Protein AF-0000000074475300 (afdb_homodimer)

Solvent-accessible surface area (backbone atoms only — not comparable to full-atom values): 29315 Å² total; per-residue (Å²): 133,78,81,66,76,75,81,54,53,28,36,17,38,30,26,32,38,60,59,35,50,92,38,32,62,62,21,50,50,25,61,71,58,16,49,27,47,73,71,57,59,26,44,64,41,35,35,38,27,30,41,52,48,82,55,59,28,63,65,55,51,66,69,61,81,45,94,44,58,44,82,46,75,43,78,55,82,39,59,31,27,29,41,30,58,39,58,72,67,54,81,29,51,34,38,39,49,43,50,60,45,23,39,40,37,53,47,24,62,43,54,52,48,63,49,38,69,68,68,82,49,54,30,37,30,28,23,40,33,34,22,39,82,85,70,37,47,51,43,73,46,73,64,66,68,67,57,42,85,44,46,51,34,48,68,45,72,39,90,88,52,46,78,49,60,47,21,33,42,30,24,38,83,62,52,76,71,54,65,44,73,64,35,34,74,31,83,66,35,38,63,58,54,49,52,41,56,47,33,75,75,46,59,59,38,34,33,48,30,60,25,14,27,46,47,49,54,91,86,48,74,80,73,50,49,68,62,26,52,53,48,45,55,72,72,32,45,86,63,52,69,67,55,53,52,47,52,51,49,50,49,52,49,43,66,66,38,86,79,53,52,58,28,33,38,67,37,78,92,77,70,42,76,38,81,35,108,132,78,80,67,75,75,80,53,53,28,34,17,39,30,27,34,38,61,60,36,47,91,37,32,62,61,22,50,49,25,61,70,57,15,48,26,47,73,72,56,60,26,44,64,41,34,35,37,27,29,41,51,48,83,56,61,29,63,63,55,51,68,69,60,80,46,94,46,58,43,80,45,73,43,78,55,82,39,60,30,28,30,40,31,57,39,58,72,68,55,82,30,52,34,38,40,49,44,52,59,45,23,38,42,37,52,47,25,63,42,55,50,49,63,49,38,70,69,69,82,49,54,29,38,31,28,25,38,33,35,22,41,79,84,70,35,47,51,43,70,45,74,65,66,68,67,57,43,85,45,46,51,33,48,68,46,72,39,90,88,52,46,79,49,59,48,21,33,42,30,25,38,82,62,54,75,72,54,65,44,73,63,36,33,73,31,84,67,34,38,63,58,53,50,50,42,57,47,32,75,75,45,60,60,38,35,34,49,31,62,24,15,26,46,45,48,53,92,86,45,75,79,72,48,49,68,62,26,52,52,49,45,54,71,72,31,46,85,63,52,68,66,56,53,50,49,53,50,50,49,48,53,50,43,65,68,39,87,79,57,52,56,27,31,38,68,38,78,92,76,71,40,77,38,81,35,108

Sequence (554 aa):
MQNEPWCQMKFSIVTPCYNAAPYLPETLDSVLNQTAVRSGRVTLEYWLMDGGSTDNTLELLTEYNHPNLHIHSAKDQGMYDALAQGFAQTSGDVIAYVNAGDFYCPHAFAVVSAIMETGQVDWLTGYRVIYNQHSQVIQMDLPYPYRRPLFPYGLYNQAWCRVQQESTFWTQKVHQNLDLETLKSWQYAGDYFLWCQLAKQTELQVVRSYLGGFKRQPGQLSERRDLYHQEVAQMTQPAPLEAKLQQTWDYCRWRWQKNYHRVWRFNSNIDQWCWYKMQNEPWCQMKFSIVTPCYNAAPYLPETLDSVLNQTAVRSGRVTLEYWLMDGGSTDNTLELLTEYNHPNLHIHSAKDQGMYDALAQGFAQTSGDVIAYVNAGDFYCPHAFAVVSAIMETGQVDWLTGYRVIYNQHSQVIQMDLPYPYRRPLFPYGLYNQAWCRVQQESTFWTQKVHQNLDLETLKSWQYAGDYFLWCQLAKQTELQVVRSYLGGFKRQPGQLSERRDLYHQEVAQMTQPAPLEAKLQQTWDYCRWRWQKNYHRVWRFNSNIDQWCWYK

Structure (mmCIF, N/CA/C/O backbone):
data_AF-0000000074475300-model_v1
#
loop_
_entity.id
_entity.type
_entity.pdbx_description
1 polymer Glycosyltransferase
#
loop_
_atom_site.group_PDB
_atom_site.id
_atom_site.type_symbol
_atom_site.label_atom_id
_atom_site.label_alt_id
_atom_site.label_comp_id
_atom_site.label_asym_id
_atom_site.label_entity_id
_atom_site.label_seq_id
_atom_site.pdbx_PDB_ins_code
_atom_site.Cartn_x
_atom_site.Cartn_y
_atom_site.Cartn_z
_atom_site.occupancy
_atom_site.B_iso_or_equiv
_atom_site.auth_seq_id
_atom_site.auth_comp_id
_atom_site.auth_asym_id
_atom_site.auth_atom_id
_atom_site.pdbx_PDB_model_num
ATOM 1 N N . MET A 1 1 ? 37.844 11.734 9.523 1 24.06 1 MET A N 1
ATOM 2 C CA . MET A 1 1 ? 36.719 12.68 9.484 1 24.06 1 MET A CA 1
ATOM 3 C C . MET A 1 1 ? 35.625 12.273 10.469 1 24.06 1 MET A C 1
ATOM 5 O O . MET A 1 1 ? 35.156 11.133 10.453 1 24.06 1 MET A O 1
ATOM 9 N N . GLN A 1 2 ? 35.531 12.727 11.578 1 28.19 2 GLN A N 1
ATOM 10 C CA . GLN A 1 2 ? 34.781 12.461 12.805 1 28.19 2 GLN A CA 1
ATOM 11 C C . GLN A 1 2 ? 33.312 12.375 12.523 1 28.19 2 GLN A C 1
ATOM 13 O O . GLN A 1 2 ? 32.781 13.109 11.68 1 28.19 2 GLN A O 1
ATOM 18 N N . ASN A 1 3 ? 32.594 11.195 12.688 1 35.09 3 ASN A N 1
ATOM 19 C CA . ASN A 1 3 ? 31.172 10.914 12.453 1 35.09 3 ASN A CA 1
ATOM 20 C C . ASN A 1 3 ? 30.281 12.07 12.891 1 35.09 3 ASN A C 1
ATOM 22 O O . ASN A 1 3 ? 30.172 12.344 14.086 1 35.09 3 ASN A O 1
ATOM 26 N N . GLU A 1 4 ? 30.406 13.211 12.438 1 36.62 4 GLU A N 1
ATOM 27 C CA . GLU A 1 4 ? 29.531 14.305 12.82 1 36.62 4 GLU A CA 1
ATOM 28 C C . GLU A 1 4 ? 28.141 13.797 13.188 1 36.62 4 GLU A C 1
ATOM 30 O O . GLU A 1 4 ? 27.594 12.914 12.516 1 36.62 4 GLU A O 1
ATOM 35 N N . PRO A 1 5 ? 27.672 13.883 14.391 1 43.22 5 PRO A N 1
ATOM 36 C CA . PRO A 1 5 ? 26.422 13.336 14.906 1 43.22 5 PRO A CA 1
ATOM 37 C C . PRO A 1 5 ? 25.25 13.562 13.969 1 43.22 5 PRO A C 1
ATOM 39 O O . PRO A 1 5 ? 25.031 14.688 13.492 1 43.22 5 PRO A O 1
ATOM 42 N N . TRP A 1 6 ? 24.984 12.859 12.969 1 49.09 6 TRP A N 1
ATOM 43 C CA . TRP A 1 6 ? 23.797 12.969 12.109 1 49.09 6 TRP A CA 1
ATOM 44 C C . TRP A 1 6 ? 22.609 13.516 12.883 1 49.09 6 TRP A C 1
ATOM 46 O O . TRP A 1 6 ? 22.266 13.008 13.945 1 49.09 6 TRP A O 1
ATOM 56 N N . CYS A 1 7 ? 22.453 14.844 13 1 58.59 7 CYS A N 1
ATOM 57 C CA . CYS A 1 7 ? 21.328 15.445 13.703 1 58.59 7 CYS A CA 1
ATOM 58 C C . CYS A 1 7 ? 20.016 14.758 13.336 1 58.59 7 CYS A C 1
ATOM 60 O O . CYS A 1 7 ? 19.562 14.859 12.195 1 58.59 7 CYS A O 1
ATOM 62 N N . GLN A 1 8 ? 19.547 13.812 14.039 1 87.19 8 GLN A N 1
ATOM 63 C CA . GLN A 1 8 ? 18.344 12.992 13.914 1 87.19 8 GLN A CA 1
ATOM 64 C C . GLN A 1 8 ? 17.094 13.852 13.922 1 87.19 8 GLN A C 1
ATOM 66 O O . GLN A 1 8 ? 16.891 14.656 14.836 1 87.19 8 GLN A O 1
ATOM 71 N N . MET A 1 9 ? 16.391 13.938 12.852 1 96.88 9 MET A N 1
ATOM 72 C CA . MET A 1 9 ? 15.133 14.68 12.812 1 96.88 9 MET A CA 1
ATOM 73 C C . MET A 1 9 ? 14.18 14.188 13.898 1 96.88 9 MET A C 1
ATOM 75 O O . MET A 1 9 ? 14.086 12.984 14.148 1 96.88 9 MET A O 1
ATOM 79 N N . LYS A 1 10 ? 13.492 15.102 14.484 1 98.31 10 LYS A N 1
ATOM 80 C CA . LYS A 1 10 ? 12.469 14.781 15.477 1 98.31 10 LYS A CA 1
ATOM 81 C C . LYS A 1 10 ? 11.07 14.914 14.891 1 98.31 10 LYS A C 1
ATOM 83 O O . LYS A 1 10 ? 10.719 15.961 14.344 1 98.31 10 LYS A O 1
ATOM 88 N N . PHE A 1 11 ? 10.328 13.852 14.953 1 98.75 11 PHE A N 1
ATOM 89 C CA . PHE A 1 11 ? 8.938 13.852 14.508 1 98.75 11 PHE A CA 1
ATOM 90 C C . PHE A 1 11 ? 7.996 14.117 15.68 1 98.75 11 PHE A C 1
ATOM 92 O O . PHE A 1 11 ? 8.102 13.477 16.734 1 98.75 11 PHE A O 1
ATOM 99 N N . SER A 1 12 ? 7.121 15.047 15.539 1 98.88 12 SER A N 1
ATOM 100 C CA . SER A 1 12 ? 6.012 15.25 16.453 1 98.88 12 SER A CA 1
ATOM 101 C C . SER A 1 12 ? 4.688 14.836 15.828 1 98.88 12 SER A C 1
ATOM 103 O O . SER A 1 12 ? 4.238 15.445 14.859 1 98.88 12 SER A O 1
ATOM 105 N N . ILE A 1 13 ? 4.086 13.852 16.391 1 98.88 13 ILE A N 1
ATOM 106 C CA . ILE A 1 13 ? 2.811 13.344 15.891 1 98.88 13 ILE A CA 1
ATOM 107 C C . ILE A 1 13 ? 1.718 13.594 16.922 1 98.88 13 ILE A C 1
ATOM 109 O O . ILE A 1 13 ? 1.932 13.391 18.125 1 98.88 13 ILE A O 1
ATOM 113 N N . VAL A 1 14 ? 0.583 14.062 16.5 1 98.81 14 VAL A N 1
ATOM 114 C CA . VAL A 1 14 ? -0.55 14.297 17.391 1 98.81 14 VAL A CA 1
ATOM 115 C C . VAL A 1 14 ? -1.721 13.406 16.984 1 98.81 14 VAL A C 1
ATOM 117 O O . VAL A 1 14 ? -2.023 13.273 15.789 1 98.81 14 VAL A O 1
ATOM 120 N N . THR A 1 15 ? -2.342 12.742 17.906 1 98.38 15 THR A N 1
ATOM 121 C CA . THR A 1 15 ? -3.564 11.977 17.703 1 98.38 15 THR A CA 1
ATOM 122 C C . THR A 1 15 ? -4.672 12.445 18.641 1 98.38 15 THR A C 1
ATOM 124 O O . THR A 1 15 ? -4.543 12.328 19.859 1 98.38 15 THR A O 1
ATOM 127 N N . PRO A 1 16 ? -5.707 13.008 18.078 1 97.44 16 PRO A N 1
ATOM 128 C CA . PRO A 1 16 ? -6.902 13.219 18.906 1 97.44 16 PRO A CA 1
ATOM 129 C C . PRO A 1 16 ? -7.73 11.945 19.078 1 97.44 16 PRO A C 1
ATOM 131 O O . PRO A 1 16 ? -7.836 11.148 18.141 1 97.44 16 PRO A O 1
ATOM 134 N N . CYS A 1 17 ? -8.273 11.773 20.234 1 95 17 CYS A N 1
ATOM 135 C CA . CYS A 1 17 ? -9.117 10.586 20.406 1 95 17 CYS A CA 1
ATOM 136 C C . CYS A 1 17 ? -10.227 10.852 21.406 1 95 17 CYS A C 1
ATOM 138 O O . CYS A 1 17 ? -10.094 11.711 22.281 1 95 17 CYS A O 1
ATOM 140 N N . TYR A 1 18 ? -11.32 10.25 21.219 1 94.88 18 TYR A N 1
ATOM 141 C CA . TYR A 1 18 ? -12.492 10.219 22.094 1 94.88 18 TYR A CA 1
ATOM 142 C C . TYR A 1 18 ? -13.234 8.891 21.953 1 94.88 18 TYR A C 1
ATOM 144 O O . TYR A 1 18 ? -13.742 8.57 20.875 1 94.88 18 TYR A O 1
ATOM 152 N N . ASN A 1 19 ? -13.336 8.148 23.047 1 93.75 19 ASN A N 1
ATOM 153 C CA . ASN A 1 19 ? -13.969 6.836 23.047 1 93.75 19 ASN A CA 1
ATOM 154 C C . ASN A 1 19 ? -13.461 5.969 21.906 1 93.75 19 ASN A C 1
ATOM 156 O O . ASN A 1 19 ? -14.25 5.43 21.125 1 93.75 19 ASN A O 1
ATOM 160 N N . ALA A 1 20 ? -12.141 5.812 21.844 1 92.19 20 ALA A N 1
ATOM 161 C CA . ALA A 1 20 ? -11.477 5.211 20.688 1 92.19 20 ALA A CA 1
ATOM 162 C C . ALA A 1 20 ? -10.875 3.857 21.047 1 92.19 20 ALA A C 1
ATOM 164 O O . ALA A 1 20 ? -10.047 3.326 20.312 1 92.19 20 ALA A O 1
ATOM 165 N N . ALA A 1 21 ? -11.273 3.229 22.078 1 92.69 21 ALA A N 1
ATOM 166 C CA . ALA A 1 21 ? -10.672 2.008 22.609 1 92.69 21 ALA A CA 1
ATOM 167 C C . ALA A 1 21 ? -10.578 0.933 21.531 1 92.69 21 ALA A C 1
ATOM 169 O O . ALA A 1 21 ? -9.547 0.279 21.375 1 92.69 21 ALA A O 1
ATOM 170 N N . PRO A 1 22 ? -11.562 0.734 20.703 1 88.94 22 PRO A N 1
ATOM 171 C CA . PRO A 1 22 ? -11.516 -0.385 19.75 1 88.94 22 PRO A CA 1
ATOM 172 C C . PRO A 1 22 ? -10.484 -0.185 18.656 1 88.94 22 PRO A C 1
ATOM 174 O O . PRO A 1 22 ? -10 -1.159 18.062 1 88.94 22 PRO A O 1
ATOM 177 N N . TYR A 1 23 ? -10.086 0.977 18.359 1 89.06 23 TYR A N 1
ATOM 178 C CA . TYR A 1 23 ? -9.281 1.178 17.156 1 89.06 23 TYR A CA 1
ATOM 179 C C . TYR A 1 23 ? -7.953 1.839 17.5 1 89.06 23 TYR A C 1
ATOM 181 O O . TYR A 1 23 ? -7.027 1.837 16.688 1 89.06 23 TYR A O 1
ATOM 189 N N . LEU A 1 24 ? -7.758 2.355 18.672 1 93.31 24 LEU A N 1
ATOM 190 C CA . LEU A 1 24 ? -6.602 3.15 19.062 1 93.31 24 LEU A CA 1
ATOM 191 C C . LEU A 1 24 ? -5.328 2.316 19.031 1 93.31 24 LEU A C 1
ATOM 193 O O . LEU A 1 24 ? -4.273 2.805 18.625 1 93.31 24 LEU A O 1
ATOM 197 N N . PRO A 1 25 ? -5.371 1.013 19.422 1 94.06 25 PRO A N 1
ATOM 198 C CA . PRO A 1 25 ? -4.129 0.236 19.469 1 94.06 25 PRO A CA 1
ATOM 199 C C . PRO A 1 25 ? -3.422 0.179 18.109 1 94.06 25 PRO A C 1
ATOM 201 O O . PRO A 1 25 ? -2.203 0.349 18.047 1 94.06 25 PRO A O 1
ATOM 204 N N . GLU A 1 26 ? -4.109 -0.076 17.047 1 94.62 26 GLU A N 1
ATOM 205 C CA . GLU A 1 26 ? -3.518 -0.123 15.719 1 94.62 26 GLU A CA 1
ATOM 206 C C . GLU A 1 26 ? -2.871 1.21 15.352 1 94.62 26 GLU A C 1
ATOM 208 O O . GLU A 1 26 ? -1.784 1.24 14.773 1 94.62 26 GLU A O 1
ATOM 213 N N . THR A 1 27 ? -3.531 2.287 15.68 1 96.88 27 THR A N 1
ATOM 214 C CA . THR A 1 27 ? -2.992 3.619 15.43 1 96.88 27 THR A CA 1
ATOM 215 C C . THR A 1 27 ? -1.703 3.84 16.219 1 96.88 27 THR A C 1
ATOM 217 O O . THR A 1 27 ? -0.68 4.227 15.648 1 96.88 27 THR A O 1
ATOM 220 N N . LEU A 1 28 ? -1.744 3.541 17.484 1 96.69 28 LEU A N 1
ATOM 221 C CA . LEU A 1 28 ? -0.587 3.736 18.359 1 96.69 28 LEU A CA 1
ATOM 222 C C . LEU A 1 28 ? 0.604 2.922 17.859 1 96.69 28 LEU A C 1
ATOM 224 O O . LEU A 1 28 ? 1.716 3.445 17.75 1 96.69 28 LEU A O 1
ATOM 228 N N . ASP A 1 29 ? 0.338 1.68 17.562 1 95.56 29 ASP A N 1
ATOM 229 C CA . ASP A 1 29 ? 1.401 0.793 17.094 1 95.56 29 ASP A CA 1
ATOM 230 C C . ASP A 1 29 ? 2.027 1.315 15.805 1 95.56 29 ASP A C 1
ATOM 232 O O . ASP A 1 29 ? 3.242 1.229 15.617 1 95.56 29 ASP A O 1
ATOM 236 N N . SER A 1 30 ? 1.21 1.83 14.922 1 97.44 30 SER A N 1
ATOM 237 C CA . SER A 1 30 ? 1.698 2.312 13.633 1 97.44 30 SER A CA 1
ATOM 238 C C . SER A 1 30 ? 2.645 3.496 13.812 1 97.44 30 SER A C 1
ATOM 240 O O . SER A 1 30 ? 3.555 3.693 13.008 1 97.44 30 SER A O 1
ATOM 242 N N . VAL A 1 31 ? 2.436 4.316 14.836 1 98.12 31 VAL A N 1
ATOM 243 C CA . VAL A 1 31 ? 3.273 5.484 15.086 1 98.12 31 VAL A CA 1
ATOM 244 C C . VAL A 1 31 ? 4.523 5.066 15.859 1 98.12 31 VAL A C 1
ATOM 246 O O . VAL A 1 31 ? 5.645 5.398 15.461 1 98.12 31 VAL A O 1
ATOM 249 N N . LEU A 1 32 ? 4.348 4.281 16.875 1 96.81 32 LEU A N 1
ATOM 250 C CA . LEU A 1 32 ? 5.418 3.959 17.828 1 96.81 32 LEU A CA 1
ATOM 251 C C . LEU A 1 32 ? 6.418 2.992 17.203 1 96.81 32 LEU A C 1
ATOM 253 O O . LEU A 1 32 ? 7.594 2.99 17.562 1 96.81 32 LEU A O 1
ATOM 257 N N . ASN A 1 33 ? 5.961 2.209 16.219 1 95.88 33 ASN A N 1
ATOM 258 C CA . ASN A 1 33 ? 6.816 1.161 15.664 1 95.88 33 ASN A CA 1
ATOM 259 C C . ASN A 1 33 ? 7.34 1.533 14.281 1 95.88 33 ASN A C 1
ATOM 261 O O . ASN A 1 33 ? 7.719 0.657 13.5 1 95.88 33 ASN A O 1
ATOM 265 N N . GLN A 1 34 ? 7.301 2.76 14.016 1 97.75 34 GLN A N 1
ATOM 266 C CA . GLN A 1 34 ? 7.93 3.199 12.773 1 97.75 34 GLN A CA 1
ATOM 267 C C . GLN A 1 34 ? 9.375 2.725 12.695 1 97.75 34 GLN A C 1
ATOM 269 O O . GLN A 1 34 ? 10.133 2.846 13.664 1 97.75 34 GLN A O 1
ATOM 274 N N . THR A 1 35 ? 9.797 2.24 11.531 1 96.81 35 THR A N 1
ATOM 275 C CA . THR A 1 35 ? 11.125 1.661 11.367 1 96.81 35 THR A CA 1
ATOM 276 C C . THR A 1 35 ? 12.203 2.699 11.664 1 96.81 35 THR A C 1
ATOM 278 O O . THR A 1 35 ? 13.242 2.377 12.242 1 96.81 35 THR A O 1
ATOM 281 N N . ALA A 1 36 ? 11.984 3.916 11.227 1 97.44 36 ALA A N 1
ATOM 282 C CA . ALA A 1 36 ? 12.969 4.977 11.438 1 97.44 36 ALA A CA 1
ATOM 283 C C . ALA A 1 36 ? 13.125 5.285 12.922 1 97.44 36 ALA A C 1
ATOM 285 O O . ALA A 1 36 ? 14.211 5.66 13.375 1 97.44 36 ALA A O 1
ATOM 286 N N . VAL A 1 37 ? 12.031 5.148 13.703 1 97.19 37 VAL A N 1
ATOM 287 C CA . VAL A 1 37 ? 12.094 5.355 15.148 1 97.19 37 VAL A CA 1
ATOM 288 C C . VAL A 1 37 ? 12.859 4.199 15.797 1 97.19 37 VAL A C 1
ATOM 290 O O . VAL A 1 37 ? 13.789 4.422 16.578 1 97.19 37 VAL A O 1
ATOM 293 N N . ARG A 1 38 ? 12.547 2.986 15.438 1 95.88 38 ARG A N 1
ATOM 294 C CA . ARG A 1 38 ? 13.156 1.794 16.016 1 95.88 38 ARG A CA 1
ATOM 295 C C . ARG A 1 38 ? 14.648 1.746 15.727 1 95.88 38 ARG A C 1
ATOM 297 O O . ARG A 1 38 ? 15.438 1.281 16.562 1 95.88 38 ARG A O 1
ATOM 304 N N . SER A 1 39 ? 15.016 2.203 14.594 1 95.38 39 SER A N 1
ATOM 305 C CA . SER A 1 39 ? 16.422 2.148 14.195 1 95.38 39 SER A CA 1
ATOM 306 C C . SER A 1 39 ? 17.203 3.312 14.781 1 95.38 39 SER A C 1
ATOM 308 O O . SER A 1 39 ? 18.438 3.332 14.719 1 95.38 39 SER A O 1
ATOM 310 N N . GLY A 1 40 ? 16.484 4.332 15.266 1 95.25 40 GLY A N 1
ATOM 311 C CA . GLY A 1 40 ? 17.141 5.512 15.812 1 95.25 40 GLY A CA 1
ATOM 312 C C . GLY A 1 40 ? 17.453 6.566 14.766 1 95.25 40 GLY A C 1
ATOM 313 O O . GLY A 1 40 ? 18.094 7.57 15.055 1 95.25 40 GLY A O 1
ATOM 314 N N . ARG A 1 41 ? 16.984 6.324 13.586 1 95.19 41 ARG A N 1
ATOM 315 C CA . ARG A 1 41 ? 17.219 7.281 12.508 1 95.19 41 ARG A CA 1
ATOM 316 C C . ARG A 1 41 ? 16.5 8.602 12.781 1 95.19 41 ARG A C 1
ATOM 318 O O . ARG A 1 41 ? 16.969 9.664 12.375 1 95.19 41 ARG A O 1
ATOM 325 N N . VAL A 1 42 ? 15.352 8.484 13.422 1 97.38 42 VAL A N 1
ATOM 326 C CA . VAL A 1 42 ? 14.617 9.664 13.859 1 97.38 42 VAL A CA 1
ATOM 327 C C . VAL A 1 42 ? 14.195 9.492 15.32 1 97.38 42 VAL A C 1
ATOM 329 O O . VAL A 1 42 ? 14.227 8.383 15.859 1 97.38 42 VAL A O 1
ATOM 332 N N . THR A 1 43 ? 13.867 10.602 15.922 1 97.75 43 THR A N 1
ATOM 333 C CA . THR A 1 43 ? 13.266 10.57 17.25 1 97.75 43 THR A CA 1
ATOM 334 C C . THR A 1 43 ? 11.781 10.922 17.172 1 97.75 43 THR A C 1
ATOM 336 O O . THR A 1 43 ? 11.312 11.453 16.172 1 97.75 43 THR A O 1
ATOM 339 N N . LEU A 1 44 ? 11.039 10.531 18.219 1 98.12 44 LEU A N 1
ATOM 340 C CA . LEU A 1 44 ? 9.586 10.664 18.172 1 98.12 44 LEU A CA 1
ATOM 341 C C . LEU A 1 44 ? 9.07 11.367 19.422 1 98.12 44 LEU A C 1
ATOM 343 O O . LEU A 1 44 ? 9.508 11.07 20.547 1 98.12 44 LEU A O 1
ATOM 347 N N . GLU A 1 45 ? 8.312 12.336 19.219 1 98.44 45 GLU A N 1
ATOM 348 C CA . GLU A 1 45 ? 7.41 12.969 20.188 1 98.44 45 GLU A CA 1
ATOM 349 C C . GLU A 1 45 ? 5.949 12.727 19.812 1 98.44 45 GLU A C 1
ATOM 351 O O . GLU A 1 45 ? 5.469 13.234 18.797 1 98.44 45 GLU A O 1
ATOM 356 N N . TYR A 1 46 ? 5.297 11.914 20.625 1 98.38 46 TYR A N 1
ATOM 357 C CA . TYR A 1 46 ? 3.939 11.516 20.266 1 98.38 46 TYR A CA 1
ATOM 358 C C . TYR A 1 46 ? 2.934 12.023 21.297 1 98.38 46 TYR A C 1
ATOM 360 O O . TYR A 1 46 ? 2.951 11.609 22.453 1 98.38 46 TYR A O 1
ATOM 368 N N . TRP A 1 47 ? 2.045 12.922 20.859 1 98.06 47 TRP A N 1
ATOM 369 C CA . TRP A 1 47 ? 1.018 13.508 21.719 1 98.06 47 TRP A CA 1
ATOM 370 C C . TRP A 1 47 ? -0.343 12.867 21.453 1 98.06 47 TRP A C 1
ATOM 372 O O . TRP A 1 47 ? -0.863 12.953 20.328 1 98.06 47 TRP A O 1
ATOM 382 N N . LEU A 1 48 ? -0.873 12.234 22.406 1 97.69 48 LEU A N 1
ATOM 383 C CA . LEU A 1 48 ? -2.244 11.742 22.359 1 97.69 48 LEU A CA 1
ATOM 384 C C . LEU A 1 48 ? -3.178 12.656 23.141 1 97.69 48 LEU A C 1
ATOM 386 O O . LEU A 1 48 ? -3.041 12.797 24.359 1 97.69 48 LEU A O 1
ATOM 390 N N . MET A 1 49 ? -4.074 13.266 22.438 1 97.88 49 MET A N 1
ATOM 391 C CA . MET A 1 49 ? -5.008 14.219 23.031 1 97.88 49 MET A CA 1
ATOM 392 C C . MET A 1 49 ? -6.391 13.594 23.188 1 97.88 49 MET A C 1
ATOM 394 O O . MET A 1 49 ? -7.168 13.547 22.234 1 97.88 49 MET A O 1
ATOM 398 N N . ASP A 1 50 ? -6.711 13.195 24.406 1 97.25 50 ASP A N 1
ATOM 399 C CA . ASP A 1 50 ? -7.992 12.555 24.688 1 97.25 50 ASP A CA 1
ATOM 400 C C . ASP A 1 50 ? -9.031 13.586 25.141 1 97.25 50 ASP A C 1
ATOM 402 O O . ASP A 1 50 ? -8.758 14.398 26.031 1 97.25 50 ASP A O 1
ATOM 406 N N . GLY A 1 51 ? -10.164 13.492 24.562 1 96.19 51 GLY A N 1
ATOM 407 C CA . GLY A 1 51 ? -11.219 14.453 24.812 1 96.19 51 GLY A CA 1
ATOM 408 C C . GLY A 1 51 ? -12.062 14.109 26.031 1 96.19 51 GLY A C 1
ATOM 409 O O . GLY A 1 51 ? -13.242 14.469 26.094 1 96.19 51 GLY A O 1
ATOM 410 N N . GLY A 1 52 ? -11.555 13.344 26.906 1 95.38 52 GLY A N 1
ATOM 411 C CA . GLY A 1 52 ? -12.32 12.914 28.062 1 95.38 52 GLY A CA 1
ATOM 412 C C . GLY A 1 52 ? -13.141 11.664 27.797 1 95.38 52 GLY A C 1
ATOM 413 O O . GLY A 1 52 ? -14.352 11.648 28.031 1 95.38 52 GLY A O 1
ATOM 414 N N . SER A 1 53 ? -12.531 10.688 27.297 1 95.56 53 SER A N 1
ATOM 415 C CA . SER A 1 53 ? -13.195 9.438 26.969 1 95.56 53 SER A CA 1
ATOM 416 C C . SER A 1 53 ? -13.844 8.805 28.188 1 95.56 53 SER A C 1
ATOM 418 O O . SER A 1 53 ? -13.312 8.898 29.297 1 95.56 53 SER A O 1
ATOM 420 N N . THR A 1 54 ? -14.961 8.125 27.938 1 94.69 54 THR A N 1
ATOM 421 C CA . THR A 1 54 ? -15.703 7.469 29 1 94.69 54 THR A CA 1
ATOM 422 C C . THR A 1 54 ? -15.625 5.953 28.859 1 94.69 54 THR A C 1
ATOM 424 O O . THR A 1 54 ? -16.047 5.215 29.75 1 94.69 54 THR A O 1
ATOM 427 N N . ASP A 1 55 ? -15.195 5.512 27.766 1 94.25 55 ASP A N 1
ATOM 428 C CA . ASP A 1 55 ? -15.008 4.078 27.562 1 94.25 55 ASP A CA 1
ATOM 429 C C . ASP A 1 55 ? -13.648 3.621 28.078 1 94.25 55 ASP A C 1
ATOM 431 O O . ASP A 1 55 ? -13.094 4.23 29 1 94.25 55 ASP A O 1
ATOM 435 N N . ASN A 1 56 ? -13.086 2.508 27.609 1 93.75 56 ASN A N 1
ATOM 436 C CA . ASN A 1 56 ? -11.844 1.934 28.125 1 93.75 56 ASN A CA 1
ATOM 437 C C . ASN A 1 56 ? -10.625 2.568 27.469 1 93.75 56 ASN A C 1
ATOM 439 O O . ASN A 1 56 ? -9.516 2.035 27.562 1 93.75 56 ASN A O 1
ATOM 443 N N . THR A 1 57 ? -10.797 3.656 26.844 1 94.06 57 THR A N 1
ATOM 444 C CA . THR A 1 57 ? -9.703 4.305 26.125 1 94.06 57 THR A CA 1
ATOM 445 C C . THR A 1 57 ? -8.586 4.684 27.094 1 94.06 57 THR A C 1
ATOM 447 O O . THR A 1 57 ? -7.418 4.367 26.844 1 94.06 57 THR A O 1
ATOM 450 N N . LEU A 1 58 ? -8.914 5.312 28.172 1 91.38 58 LEU A N 1
ATOM 451 C CA . LEU A 1 58 ? -7.895 5.781 29.109 1 91.38 58 LEU A CA 1
ATOM 452 C C . LEU A 1 58 ? -7.191 4.602 29.781 1 91.38 58 LEU A C 1
ATOM 454 O O . LEU A 1 58 ? -5.988 4.664 30.047 1 91.38 58 LEU A O 1
ATOM 458 N N . GLU A 1 59 ? -7.91 3.561 30.078 1 91.31 59 GLU A N 1
ATOM 459 C CA . GLU A 1 59 ? -7.316 2.348 30.625 1 91.31 59 GLU A CA 1
ATOM 460 C C . GLU A 1 59 ? -6.305 1.735 29.672 1 91.31 59 GLU A C 1
ATOM 462 O O . GLU A 1 59 ? -5.219 1.324 30.078 1 91.31 59 GLU A O 1
ATOM 467 N N . LEU A 1 60 ? -6.707 1.682 28.453 1 90.5 60 LEU A N 1
ATOM 468 C CA . LEU A 1 60 ? -5.832 1.151 27.406 1 90.5 60 LEU A CA 1
ATOM 469 C C . LEU A 1 60 ? -4.555 1.979 27.297 1 90.5 60 LEU A C 1
ATOM 471 O O . LEU A 1 60 ? -3.465 1.428 27.141 1 90.5 60 LEU A O 1
ATOM 475 N N . LEU A 1 61 ? -4.668 3.254 27.406 1 88.56 61 LEU A N 1
ATOM 476 C CA . LEU A 1 61 ? -3.541 4.164 27.25 1 88.56 61 LEU A CA 1
ATOM 477 C C . LEU A 1 61 ? -2.549 4.004 28.391 1 88.56 61 LEU A C 1
ATOM 479 O O . LEU A 1 61 ? -1.341 4.164 28.203 1 88.56 61 LEU A O 1
ATOM 483 N N . THR A 1 62 ? -3.041 3.719 29.516 1 83.62 62 THR A N 1
ATOM 484 C CA . THR A 1 62 ? -2.18 3.525 30.672 1 83.62 62 THR A CA 1
ATOM 485 C C . THR A 1 62 ? -1.295 2.295 30.5 1 83.62 62 THR A C 1
ATOM 487 O O . THR A 1 62 ? -0.177 2.248 31.016 1 83.62 62 THR A O 1
ATOM 490 N N . GLU A 1 63 ? -1.73 1.403 29.656 1 85.06 63 GLU A N 1
ATOM 491 C CA . GLU A 1 63 ? -0.963 0.191 29.375 1 85.06 63 GLU A CA 1
ATOM 492 C C . GLU A 1 63 ? 0.158 0.46 28.375 1 85.06 63 GLU A C 1
ATOM 494 O O . GLU A 1 63 ? 1.129 -0.298 28.312 1 85.06 63 GLU A O 1
ATOM 499 N N . TYR A 1 64 ? 0.012 1.423 27.578 1 83.25 64 TYR A N 1
ATOM 500 C CA . TYR A 1 64 ? 1.04 1.798 26.625 1 83.25 64 TYR A CA 1
ATOM 501 C C . TYR A 1 64 ? 2.115 2.658 27.281 1 83.25 64 TYR A C 1
ATOM 503 O O . TYR A 1 64 ? 2.084 3.887 27.172 1 83.25 64 TYR A O 1
ATOM 511 N N . ASN A 1 65 ? 2.809 2.268 28.141 1 81.25 65 ASN A N 1
ATOM 512 C CA . ASN A 1 65 ? 3.898 2.996 28.781 1 81.25 65 ASN A CA 1
ATOM 513 C C . ASN A 1 65 ? 5.113 3.104 27.859 1 81.25 65 ASN A C 1
ATOM 515 O O . ASN A 1 65 ? 5.996 2.242 27.891 1 81.25 65 ASN A O 1
ATOM 519 N N . HIS A 1 66 ? 5.117 4.086 27.094 1 88.44 66 HIS A N 1
ATOM 520 C CA . HIS A 1 66 ? 6.207 4.344 26.156 1 88.44 66 HIS A CA 1
ATOM 521 C C . HIS A 1 66 ? 6.828 5.715 26.406 1 88.44 66 HIS A C 1
ATOM 523 O O . HIS A 1 66 ? 6.113 6.703 26.578 1 88.44 66 HIS A O 1
ATOM 529 N N . PRO A 1 67 ? 8.117 5.82 26.375 1 90.75 67 PRO A N 1
ATOM 530 C CA . PRO A 1 67 ? 8.781 7.078 26.719 1 90.75 67 PRO A CA 1
ATOM 531 C C . PRO A 1 67 ? 8.461 8.203 25.734 1 90.75 67 PRO A C 1
ATOM 533 O O . PRO A 1 67 ? 8.508 9.383 26.109 1 90.75 67 PRO A O 1
ATOM 536 N N . ASN A 1 68 ? 8.102 7.918 24.531 1 93.25 68 ASN A N 1
ATOM 537 C CA . ASN A 1 68 ? 7.848 8.93 23.516 1 93.25 68 ASN A CA 1
ATOM 538 C C . ASN A 1 68 ? 6.387 9.375 23.516 1 93.25 68 ASN A C 1
ATOM 540 O O . ASN A 1 68 ? 6.027 10.336 22.828 1 93.25 68 ASN A O 1
ATOM 544 N N . LEU A 1 69 ? 5.555 8.703 24.281 1 95.44 69 LEU A N 1
ATOM 545 C CA . LEU A 1 69 ? 4.117 8.953 24.266 1 95.44 69 LEU A CA 1
ATOM 546 C C . LEU A 1 69 ? 3.713 9.875 25.406 1 95.44 69 LEU A C 1
ATOM 548 O O . LEU A 1 69 ? 3.992 9.578 26.578 1 95.44 69 LEU A O 1
ATOM 552 N N . HIS A 1 70 ? 3.143 10.969 25.078 1 96.06 70 HIS A N 1
ATOM 553 C CA . HIS A 1 70 ? 2.568 11.93 26.016 1 96.06 70 HIS A CA 1
ATOM 554 C C . HIS A 1 70 ? 1.046 11.938 25.938 1 96.06 70 HIS A C 1
ATOM 556 O O . HIS A 1 70 ? 0.48 12.211 24.875 1 96.06 70 HIS A O 1
ATOM 562 N N . ILE A 1 71 ? 0.411 11.711 27.078 1 95.62 71 ILE A N 1
ATOM 563 C CA . ILE A 1 71 ? -1.044 11.602 27.094 1 95.62 71 ILE A CA 1
ATOM 564 C C . ILE A 1 71 ? -1.645 12.797 27.828 1 95.62 71 ILE A C 1
ATOM 566 O O . ILE A 1 71 ? -1.217 13.141 28.938 1 95.62 71 ILE A O 1
ATOM 570 N N . HIS A 1 72 ? -2.498 13.477 27.188 1 95.56 72 HIS A N 1
ATOM 571 C CA . HIS A 1 72 ? -3.32 14.523 27.781 1 95.56 72 HIS A CA 1
ATOM 572 C C . HIS A 1 72 ? -4.805 14.203 27.656 1 95.56 72 HIS A C 1
ATOM 574 O O . HIS A 1 72 ? -5.293 13.945 26.562 1 95.56 72 HIS A O 1
ATOM 580 N N . SER A 1 73 ? -5.504 14.188 28.781 1 95.56 73 SER A N 1
ATOM 581 C CA . SER A 1 73 ? -6.934 13.898 28.75 1 95.56 73 SER A CA 1
ATOM 582 C C . SER A 1 73 ? -7.734 15 29.438 1 95.56 73 SER A C 1
ATOM 584 O O . SER A 1 73 ? -7.52 15.297 30.625 1 95.56 73 SER A O 1
ATOM 586 N N . ALA A 1 74 ? -8.555 15.633 28.719 1 95.38 74 ALA A N 1
ATOM 587 C CA . ALA A 1 74 ? -9.469 16.672 29.188 1 95.38 74 ALA A CA 1
ATOM 588 C C . ALA A 1 74 ? -10.617 16.875 28.203 1 95.38 74 ALA A C 1
ATOM 590 O O . ALA A 1 74 ? -10.453 16.641 27 1 95.38 74 ALA A O 1
ATOM 591 N N . LYS A 1 75 ? -11.672 17.266 28.797 1 94.5 75 LYS A N 1
ATOM 592 C CA . LYS A 1 75 ? -12.781 17.594 27.906 1 94.5 75 LYS A CA 1
ATOM 593 C C . LYS A 1 75 ? -12.391 18.656 26.891 1 94.5 75 LYS A C 1
ATOM 595 O O . LYS A 1 75 ? -11.734 19.641 27.234 1 94.5 75 LYS A O 1
ATOM 600 N N . ASP A 1 76 ? -12.695 18.375 25.594 1 93.19 76 ASP A N 1
ATOM 601 C CA . ASP A 1 76 ? -12.398 19.328 24.531 1 93.19 76 ASP A CA 1
ATOM 602 C C . ASP A 1 76 ? -13.672 19.719 23.781 1 93.19 76 ASP A C 1
ATOM 604 O O . ASP A 1 76 ? -14.766 19.234 24.094 1 93.19 76 ASP A O 1
ATOM 608 N N . GLN A 1 77 ? -13.508 20.672 22.844 1 94.19 77 GLN A N 1
ATOM 609 C CA . GLN A 1 77 ? -14.633 21.172 22.062 1 94.19 77 GLN A CA 1
ATOM 610 C C . GLN A 1 77 ? -14.703 20.484 20.703 1 94.19 77 GLN A C 1
ATOM 612 O O . GLN A 1 77 ? -15.32 21 19.766 1 94.19 77 GLN A O 1
ATOM 617 N N . GLY A 1 78 ? -14.062 19.406 20.562 1 94.62 78 GLY A N 1
ATOM 618 C CA . GLY A 1 78 ? -13.977 18.703 19.297 1 94.62 78 GLY A CA 1
ATOM 619 C C . GLY A 1 78 ? -12.562 18.312 18.922 1 94.62 78 GLY A C 1
ATOM 620 O O . GLY A 1 78 ? -11.602 18.734 19.578 1 94.62 78 GLY A O 1
ATOM 621 N N . MET A 1 79 ? -12.492 17.562 17.891 1 94.5 79 MET A N 1
ATOM 622 C CA . MET A 1 79 ? -11.203 16.984 17.516 1 94.5 79 MET A CA 1
ATOM 623 C C . MET A 1 79 ? -10.203 18.094 17.172 1 94.5 79 MET A C 1
ATOM 625 O O . MET A 1 79 ? -9.016 17.984 17.484 1 94.5 79 MET A O 1
ATOM 629 N N . TYR A 1 80 ? -10.672 19.141 16.531 1 97.69 80 TYR A N 1
ATOM 630 C CA . TYR A 1 80 ? -9.727 20.156 16.078 1 97.69 80 TYR A CA 1
ATOM 631 C C . TYR A 1 80 ? -9.297 21.047 17.234 1 97.69 80 TYR A C 1
ATOM 633 O O . TYR A 1 80 ? -8.219 21.656 17.203 1 97.69 80 TYR A O 1
ATOM 641 N N . ASP A 1 81 ? -10.156 21.188 18.25 1 98.06 81 ASP A N 1
ATOM 642 C CA . ASP A 1 81 ? -9.695 21.781 19.5 1 98.06 81 ASP A CA 1
ATOM 643 C C . ASP A 1 81 ? -8.578 20.938 20.125 1 98.06 81 ASP A C 1
ATOM 645 O O . ASP A 1 81 ? -7.543 21.484 20.531 1 98.06 81 ASP A O 1
ATOM 649 N N . ALA A 1 82 ? -8.766 19.641 20.188 1 98.06 82 ALA A N 1
ATOM 650 C CA . ALA A 1 82 ? -7.746 18.719 20.688 1 98.06 82 ALA A CA 1
ATOM 651 C C . ALA A 1 82 ? -6.465 18.828 19.859 1 98.06 82 ALA A C 1
ATOM 653 O O . ALA A 1 82 ? -5.363 18.875 20.422 1 98.06 82 ALA A O 1
ATOM 654 N N . LEU A 1 83 ? -6.598 18.891 18.562 1 98.5 83 LEU A N 1
ATOM 655 C CA . LEU A 1 83 ? -5.449 18.969 17.672 1 98.5 83 LEU A CA 1
ATOM 656 C C . LEU A 1 83 ? -4.684 20.266 17.891 1 98.5 83 LEU A C 1
ATOM 658 O O . LEU A 1 83 ? -3.451 20.266 17.938 1 98.5 83 LEU A O 1
ATOM 662 N N . ALA A 1 84 ? -5.43 21.359 18.031 1 98.62 84 ALA A N 1
ATOM 663 C CA . ALA A 1 84 ? -4.785 22.656 18.25 1 98.62 84 ALA A CA 1
ATOM 664 C C . ALA A 1 84 ? -3.957 22.625 19.531 1 98.62 84 ALA A C 1
ATOM 666 O O . ALA A 1 84 ? -2.826 23.125 19.547 1 98.62 84 ALA A O 1
ATOM 667 N N . GLN A 1 85 ? -4.535 22.094 20.547 1 98.12 85 GLN A N 1
ATOM 668 C CA . GLN A 1 85 ? -3.82 21.984 21.812 1 98.12 85 GLN A CA 1
ATOM 669 C C . GLN A 1 85 ? -2.582 21.109 21.672 1 98.12 85 GLN A C 1
ATOM 671 O O . GLN A 1 85 ? -1.514 21.438 22.188 1 98.12 85 GLN A O 1
ATOM 676 N N . GLY A 1 86 ? -2.727 19.984 20.984 1 98.69 86 GLY A N 1
ATOM 677 C CA . GLY A 1 86 ? -1.59 19.109 20.734 1 98.69 86 GLY A CA 1
ATOM 678 C C . GLY A 1 86 ? -0.512 19.781 19.891 1 98.69 86 GLY A C 1
ATOM 679 O O . GLY A 1 86 ? 0.676 19.672 20.203 1 98.69 86 GLY A O 1
ATOM 680 N N . PHE A 1 87 ? -0.919 20.422 18.828 1 98.81 87 PHE A N 1
ATOM 681 C CA . PHE A 1 87 ? 0.001 21.125 17.938 1 98.81 87 PHE A CA 1
ATOM 682 C C . PHE A 1 87 ? 0.817 22.156 18.688 1 98.81 87 PHE A C 1
ATOM 684 O O . PHE A 1 87 ? 1.997 22.359 18.406 1 98.81 87 PHE A O 1
ATOM 691 N N . ALA A 1 88 ? 0.178 22.797 19.641 1 98.38 88 ALA A N 1
ATOM 692 C CA . ALA A 1 88 ? 0.845 23.828 20.438 1 98.38 88 ALA A CA 1
ATOM 693 C C . ALA A 1 88 ? 1.978 23.234 21.266 1 98.38 88 ALA A C 1
ATOM 695 O O . ALA A 1 88 ? 2.873 23.969 21.703 1 98.38 88 ALA A O 1
ATOM 696 N N . GLN A 1 89 ? 1.967 21.953 21.484 1 97.81 89 GLN A N 1
ATOM 697 C 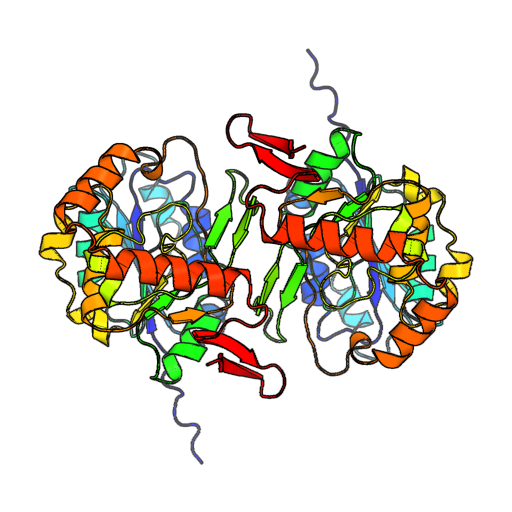CA . GLN A 1 89 ? 2.953 21.312 22.344 1 97.81 89 GLN A CA 1
ATOM 698 C C . GLN A 1 89 ? 4.121 20.766 21.531 1 97.81 89 GLN A C 1
ATOM 700 O O . GLN A 1 89 ? 5.164 20.406 22.078 1 97.81 89 GLN A O 1
ATOM 705 N N . THR A 1 90 ? 3.941 20.625 20.219 1 98.12 90 THR A N 1
ATOM 706 C CA . THR A 1 90 ? 4.918 19.938 19.375 1 98.12 90 THR A CA 1
ATOM 707 C C . THR A 1 90 ? 6.219 20.734 19.297 1 98.12 90 THR A C 1
ATOM 709 O O . THR A 1 90 ? 6.199 21.969 19.25 1 98.12 90 THR A O 1
ATOM 712 N N . SER A 1 91 ? 7.371 20.047 19.281 1 97.62 91 SER A N 1
ATOM 713 C CA . SER A 1 91 ? 8.688 20.672 19.219 1 97.62 91 SER A CA 1
ATOM 714 C C . SER A 1 91 ? 9.555 20.031 18.141 1 97.62 91 SER A C 1
ATOM 716 O O . SER A 1 91 ? 10.734 20.359 18 1 97.62 91 SER A O 1
ATOM 718 N N . GLY A 1 92 ? 8.977 19.109 17.422 1 98.12 92 GLY A N 1
ATOM 719 C CA . GLY A 1 92 ? 9.75 18.359 16.453 1 98.12 92 GLY A CA 1
ATOM 720 C C . GLY A 1 92 ? 10.016 19.125 15.172 1 98.12 92 GLY A C 1
ATOM 721 O O . GLY A 1 92 ? 9.43 20.188 14.945 1 98.12 92 GLY A O 1
ATOM 722 N N . ASP A 1 93 ? 10.93 18.594 14.344 1 98.44 93 ASP A N 1
ATOM 723 C CA . ASP A 1 93 ? 11.273 19.156 13.047 1 98.44 93 ASP A CA 1
ATOM 724 C C . ASP A 1 93 ? 10.164 18.906 12.023 1 98.44 93 ASP A C 1
ATOM 726 O O . ASP A 1 93 ? 9.969 19.703 11.109 1 98.44 93 ASP A O 1
ATOM 730 N N . VAL A 1 94 ? 9.547 17.797 12.156 1 98.75 94 VAL A N 1
ATOM 731 C CA . VAL A 1 94 ? 8.453 17.359 11.273 1 98.75 94 VAL A CA 1
ATOM 732 C C . VAL A 1 94 ? 7.188 17.141 12.102 1 98.75 94 VAL A C 1
ATOM 734 O O . VAL A 1 94 ? 7.223 16.484 13.141 1 98.75 94 VAL A O 1
ATOM 737 N N . ILE A 1 95 ? 6.074 17.672 11.641 1 98.88 95 ILE A N 1
ATOM 738 C CA . ILE A 1 95 ? 4.801 17.594 12.344 1 98.88 95 ILE A CA 1
ATOM 739 C C . ILE A 1 95 ? 3.76 16.922 11.461 1 98.88 95 ILE A C 1
ATOM 741 O O . ILE A 1 95 ? 3.746 17.109 10.242 1 98.88 95 ILE A O 1
ATOM 745 N N . ALA A 1 96 ? 2.969 16.109 12.023 1 98.88 96 ALA A N 1
ATOM 746 C CA . ALA A 1 96 ? 1.772 15.547 11.406 1 98.88 96 ALA A CA 1
ATOM 747 C C . ALA A 1 96 ? 0.754 15.133 12.461 1 98.88 96 ALA A C 1
ATOM 749 O O . ALA A 1 96 ? 1.01 15.258 13.664 1 98.88 96 ALA A O 1
ATOM 750 N N . TYR A 1 97 ? -0.387 14.812 12.078 1 98.75 97 TYR A N 1
ATOM 751 C CA . TYR A 1 97 ? -1.354 14.18 12.969 1 98.75 97 TYR A CA 1
ATOM 752 C C . TYR A 1 97 ? -2.018 12.984 12.289 1 98.75 97 TYR A C 1
ATOM 754 O O . TYR A 1 97 ? -2.027 12.883 11.062 1 98.75 97 TYR A O 1
ATOM 762 N N . VAL A 1 98 ? -2.447 12.086 13.078 1 98.31 98 VAL A N 1
ATOM 763 C CA . VAL A 1 98 ? -3.188 10.914 12.617 1 98.31 98 VAL A CA 1
ATOM 764 C C . VAL A 1 98 ? -4.363 10.648 13.555 1 98.31 98 VAL A C 1
ATOM 766 O O . VAL A 1 98 ? -4.203 10.648 14.781 1 98.31 98 VAL A O 1
ATOM 769 N N . ASN A 1 99 ? -5.508 10.5 12.945 1 96.81 99 ASN A N 1
ATOM 770 C CA . ASN A 1 99 ? -6.703 10.266 13.75 1 96.81 99 ASN A CA 1
ATOM 771 C C . ASN A 1 99 ? -6.691 8.867 14.367 1 96.81 99 ASN A C 1
ATOM 773 O O . ASN A 1 99 ? -6.125 7.934 13.797 1 96.81 99 ASN A O 1
ATOM 777 N N . ALA A 1 100 ? -7.367 8.805 15.555 1 95.25 100 ALA A N 1
ATOM 778 C CA . ALA A 1 100 ? -7.613 7.469 16.094 1 95.25 100 ALA A CA 1
ATOM 779 C C . ALA A 1 100 ? -8.414 6.617 15.125 1 95.25 100 ALA A C 1
ATOM 781 O O . ALA A 1 100 ? -9.5 7.012 14.695 1 95.25 100 ALA A O 1
ATOM 782 N N . GLY A 1 101 ? -7.848 5.547 14.703 1 94.62 101 GLY A N 1
ATOM 783 C CA . GLY A 1 101 ? -8.484 4.668 13.734 1 94.62 101 GLY A CA 1
ATOM 784 C C . GLY A 1 101 ? -7.758 4.613 12.406 1 94.62 101 GLY A C 1
ATOM 785 O O . GLY A 1 101 ? -7.98 3.703 11.609 1 94.62 101 GLY A O 1
ATOM 786 N N . ASP A 1 102 ? -6.977 5.605 12.172 1 96.94 102 ASP A N 1
ATOM 787 C CA . ASP A 1 102 ? -6.105 5.617 11.008 1 96.94 102 ASP A CA 1
ATOM 788 C C . ASP A 1 102 ? -4.68 5.223 11.383 1 96.94 102 ASP A C 1
ATOM 790 O O . ASP A 1 102 ? -4.363 5.07 12.562 1 96.94 102 ASP A O 1
ATOM 794 N N . PHE A 1 103 ? -3.824 5.008 10.398 1 95.81 103 PHE A N 1
ATOM 795 C CA . PHE A 1 103 ? -2.482 4.598 10.789 1 95.81 103 PHE A CA 1
ATOM 796 C C . PHE A 1 103 ? -1.487 4.836 9.664 1 95.81 103 PHE A C 1
ATOM 798 O O . PHE A 1 103 ? -1.883 5.109 8.523 1 95.81 103 PHE A O 1
ATOM 805 N N . TYR A 1 104 ? -0.247 4.805 9.984 1 98.25 104 TYR A N 1
ATOM 806 C CA . TYR A 1 104 ? 0.88 4.98 9.078 1 98.25 104 TYR A CA 1
ATOM 807 C C . TYR A 1 104 ? 1.417 3.637 8.602 1 98.25 104 TYR A C 1
ATOM 809 O O . TYR A 1 104 ? 1.31 2.633 9.312 1 98.25 104 TYR A O 1
ATOM 817 N N . CYS A 1 105 ? 1.925 3.691 7.395 1 96.38 105 CYS A N 1
ATOM 818 C CA . CYS A 1 105 ? 2.729 2.551 6.969 1 96.38 105 CYS A CA 1
ATOM 819 C C . CYS A 1 105 ? 4.059 2.512 7.711 1 96.38 105 CYS A C 1
ATOM 821 O O . CYS A 1 105 ? 4.562 3.549 8.148 1 96.38 105 CYS A O 1
ATOM 823 N N . PRO A 1 106 ? 4.691 1.381 7.84 1 96.44 106 PRO A N 1
ATOM 824 C CA . PRO A 1 106 ? 5.844 1.203 8.727 1 96.44 106 PRO A CA 1
ATOM 825 C C . PRO A 1 106 ? 7.027 2.088 8.344 1 96.44 106 PRO A C 1
ATOM 827 O O . PRO A 1 106 ? 7.852 2.428 9.203 1 96.44 106 PRO A O 1
ATOM 830 N N . HIS A 1 107 ? 7.148 2.463 7.121 1 97.44 107 HIS A N 1
ATOM 831 C CA . HIS A 1 107 ? 8.344 3.168 6.672 1 97.44 107 HIS A CA 1
ATOM 832 C C . HIS A 1 107 ? 8.039 4.633 6.375 1 97.44 107 HIS A C 1
ATOM 834 O O . HIS A 1 107 ? 8.844 5.316 5.734 1 97.44 107 HIS A O 1
ATOM 840 N N . ALA A 1 108 ? 6.922 5.094 6.809 1 98.56 108 ALA A N 1
ATOM 841 C CA . ALA A 1 108 ? 6.48 6.445 6.492 1 98.56 108 ALA A CA 1
ATOM 842 C C . ALA A 1 108 ? 7.508 7.48 6.945 1 98.56 108 ALA A C 1
ATOM 844 O O . ALA A 1 108 ? 7.93 8.336 6.164 1 98.56 108 ALA A O 1
ATOM 845 N N . PHE A 1 109 ? 7.977 7.414 8.211 1 98.62 109 PHE A N 1
ATOM 846 C CA . PHE A 1 109 ? 8.883 8.414 8.766 1 98.62 109 PHE A CA 1
ATOM 847 C C . PHE A 1 109 ? 10.234 8.359 8.062 1 98.62 109 PHE A C 1
ATOM 849 O O . PHE A 1 109 ? 10.891 9.391 7.887 1 98.62 109 PHE A O 1
ATOM 856 N N . ALA A 1 110 ? 10.609 7.156 7.629 1 98.12 110 ALA A N 1
ATOM 857 C CA . ALA A 1 110 ? 11.867 7.02 6.895 1 98.12 110 ALA A CA 1
ATOM 858 C C . ALA A 1 110 ? 11.812 7.773 5.566 1 98.12 110 ALA A C 1
ATOM 860 O O . ALA A 1 110 ? 12.75 8.492 5.215 1 98.12 110 ALA A O 1
ATOM 861 N N . VAL A 1 111 ? 10.758 7.637 4.852 1 98.19 111 VAL A N 1
ATOM 862 C CA . VAL A 1 111 ? 10.586 8.297 3.561 1 98.19 111 VAL A CA 1
ATOM 863 C C . VAL A 1 111 ? 10.523 9.805 3.756 1 98.19 111 VAL A C 1
ATOM 865 O O . VAL A 1 111 ? 11.234 10.555 3.072 1 98.19 111 VAL A O 1
ATOM 868 N N . VAL A 1 112 ? 9.734 10.227 4.699 1 98.56 112 VAL A N 1
ATOM 869 C CA . VAL A 1 112 ? 9.516 11.648 4.941 1 98.56 112 VAL A CA 1
ATOM 870 C C . VAL A 1 112 ? 10.82 12.312 5.367 1 98.56 112 VAL A C 1
ATOM 872 O O . VAL A 1 112 ? 11.172 13.383 4.863 1 98.56 112 VAL A O 1
ATOM 875 N N . SER A 1 113 ? 11.547 11.68 6.301 1 97.88 113 SER A N 1
ATOM 876 C CA . SER A 1 113 ? 12.805 12.258 6.77 1 97.88 113 SER A CA 1
ATOM 877 C C . SER A 1 113 ? 13.812 12.383 5.633 1 97.88 113 SER A C 1
ATOM 879 O O . SER A 1 113 ? 14.5 13.398 5.512 1 97.88 113 SER A O 1
ATOM 881 N N . ALA A 1 114 ? 13.891 11.391 4.77 1 96.81 114 ALA A N 1
ATOM 882 C CA . ALA A 1 114 ? 14.836 11.414 3.652 1 96.81 114 ALA A CA 1
ATOM 883 C C . ALA A 1 114 ? 14.562 12.594 2.73 1 96.81 114 ALA A C 1
ATOM 885 O O . ALA A 1 114 ? 15.5 13.219 2.223 1 96.81 114 ALA A O 1
ATOM 886 N N . ILE A 1 115 ? 13.359 12.922 2.521 1 97.06 115 ILE A N 1
ATOM 887 C CA . ILE A 1 115 ? 12.984 13.977 1.588 1 97.06 115 ILE A CA 1
ATOM 888 C C . ILE A 1 115 ? 13.133 15.336 2.26 1 97.06 115 ILE A C 1
ATOM 890 O O . ILE A 1 115 ? 13.727 16.266 1.689 1 97.06 115 ILE A O 1
ATOM 894 N N . MET A 1 116 ? 12.68 15.477 3.473 1 97.38 116 MET A N 1
ATOM 895 C CA . MET A 1 116 ? 12.688 16.781 4.141 1 97.38 116 MET A CA 1
ATOM 896 C C . MET A 1 116 ? 14.102 17.156 4.57 1 97.38 116 MET A C 1
ATOM 898 O O . MET A 1 116 ? 14.422 18.328 4.695 1 97.38 116 MET A O 1
ATOM 902 N N . GLU A 1 117 ? 14.93 16.188 4.781 1 95.69 117 GLU A N 1
ATOM 903 C CA . GLU A 1 117 ? 16.328 16.438 5.105 1 95.69 117 GLU A CA 1
ATOM 904 C C . GLU A 1 117 ? 17.047 17.172 3.967 1 95.69 117 GLU A C 1
ATOM 906 O O . GLU A 1 117 ? 18.078 17.797 4.176 1 95.69 117 GLU A O 1
ATOM 911 N N . THR A 1 118 ? 16.5 17.078 2.789 1 94.06 118 THR A N 1
ATOM 912 C CA . THR A 1 118 ? 17.094 17.766 1.657 1 94.06 118 THR A CA 1
ATOM 913 C C . THR A 1 118 ? 16.969 19.281 1.832 1 94.06 118 THR A C 1
ATOM 915 O O . THR A 1 118 ? 17.688 20.047 1.175 1 94.06 118 THR A O 1
ATOM 918 N N . GLY A 1 119 ? 15.969 19.688 2.607 1 95.38 119 GLY A N 1
ATOM 919 C CA . GLY A 1 119 ? 15.719 21.109 2.816 1 95.38 119 GLY A CA 1
ATOM 920 C C . GLY A 1 119 ? 14.875 21.734 1.723 1 95.38 119 GLY A C 1
ATOM 921 O O . GLY A 1 119 ? 14.594 22.938 1.761 1 95.38 119 GLY A O 1
ATOM 922 N N . GLN A 1 120 ? 14.367 20.922 0.763 1 95.12 120 GLN A N 1
ATOM 923 C CA . GLN A 1 120 ? 13.656 21.438 -0.403 1 95.12 120 GLN A CA 1
ATOM 924 C C . GLN A 1 120 ? 12.141 21.375 -0.199 1 95.12 120 GLN A C 1
ATOM 926 O O . GLN A 1 120 ? 11.383 21.984 -0.959 1 95.12 120 GLN A O 1
ATOM 931 N N . VAL A 1 121 ? 11.742 20.641 0.807 1 97.5 121 VAL A N 1
ATOM 932 C CA . VAL A 1 121 ? 10.32 20.359 0.966 1 97.5 121 VAL A CA 1
ATOM 933 C C . VAL A 1 121 ? 9.875 20.719 2.383 1 97.5 121 VAL A C 1
ATOM 935 O O . VAL A 1 121 ? 10.477 20.266 3.361 1 97.5 121 VAL A O 1
ATOM 938 N N . ASP A 1 122 ? 8.812 21.453 2.51 1 98.5 122 ASP A N 1
ATOM 939 C CA . ASP A 1 122 ? 8.297 21.828 3.824 1 98.5 122 ASP A CA 1
ATOM 940 C C . ASP A 1 122 ? 6.895 21.25 4.039 1 98.5 122 ASP A C 1
ATOM 942 O O . ASP A 1 122 ? 6.336 21.359 5.133 1 98.5 122 ASP A O 1
ATOM 946 N N . TRP A 1 123 ? 6.266 20.734 3.037 1 98.69 123 TRP A N 1
ATOM 947 C CA . TRP A 1 123 ? 4.918 20.172 3.039 1 98.69 123 TRP A CA 1
ATOM 948 C C . TRP A 1 123 ? 4.773 19.078 1.977 1 98.69 123 TRP A C 1
ATOM 950 O O . TRP A 1 123 ? 5.07 19.312 0.802 1 98.69 123 TRP A O 1
ATOM 960 N N . LEU A 1 124 ? 4.48 17.859 2.404 1 98.5 124 LEU A N 1
ATOM 961 C CA . LEU A 1 124 ? 4.391 16.781 1.418 1 98.5 124 LEU A CA 1
ATOM 962 C C . LEU A 1 124 ? 3.242 15.836 1.749 1 98.5 124 LEU A C 1
ATOM 964 O O . LEU A 1 124 ? 2.727 15.844 2.869 1 98.5 124 LEU A O 1
ATOM 968 N N . THR A 1 125 ? 2.781 15.141 0.772 1 98.06 125 THR A N 1
ATOM 969 C CA . THR A 1 125 ? 1.789 14.07 0.881 1 98.06 125 THR A CA 1
ATOM 970 C C . THR A 1 125 ? 2.168 12.891 -0.004 1 98.06 125 THR A C 1
ATOM 972 O O . THR A 1 125 ? 3.09 12.984 -0.815 1 98.06 125 THR A O 1
ATOM 975 N N . GLY A 1 126 ? 1.608 11.75 0.233 1 96.81 126 GLY A N 1
ATOM 976 C CA . GLY A 1 126 ? 1.868 10.555 -0.548 1 96.81 126 GLY A CA 1
ATOM 977 C C . GLY A 1 126 ? 0.614 9.953 -1.154 1 96.81 126 GLY A C 1
ATOM 978 O O . GLY A 1 126 ? -0.329 10.672 -1.484 1 96.81 126 GLY A O 1
ATOM 979 N N . TYR A 1 127 ? 0.667 8.672 -1.387 1 95.94 127 TYR A N 1
ATOM 980 C CA . TYR A 1 127 ? -0.499 7.957 -1.893 1 95.94 127 TYR A CA 1
ATOM 981 C C . TYR A 1 127 ? -1.714 8.195 -1.006 1 95.94 127 TYR A C 1
ATOM 983 O O . TYR A 1 127 ? -1.59 8.289 0.218 1 95.94 127 TYR A O 1
ATOM 991 N N . ARG A 1 128 ? -2.83 8.305 -1.717 1 95.25 128 ARG A N 1
ATOM 992 C CA . ARG A 1 128 ? -4.098 8.172 -1.009 1 95.25 128 ARG A CA 1
ATOM 993 C C . ARG A 1 128 ? -4.465 6.699 -0.829 1 95.25 128 ARG A C 1
ATOM 995 O O . ARG A 1 128 ? -4.559 5.953 -1.806 1 95.25 128 ARG A O 1
ATOM 1002 N N . VAL A 1 129 ? -4.637 6.273 0.411 1 96.56 129 VAL A N 1
ATOM 1003 C CA . VAL A 1 129 ? -4.895 4.867 0.704 1 96.56 129 VAL A CA 1
ATOM 1004 C C . VAL A 1 129 ? -6.125 4.742 1.601 1 96.56 129 VAL A C 1
ATOM 1006 O O . VAL A 1 129 ? -6.234 5.438 2.615 1 96.56 129 VAL A O 1
ATOM 1009 N N . ILE A 1 130 ? -7.027 3.871 1.229 1 96.25 130 ILE A N 1
ATOM 1010 C CA . ILE A 1 130 ? -8.219 3.605 2.023 1 96.25 130 ILE A CA 1
ATOM 1011 C C . ILE A 1 130 ? -8.227 2.145 2.473 1 96.25 130 ILE A C 1
ATOM 1013 O O . ILE A 1 130 ? -7.945 1.244 1.681 1 96.25 130 ILE A O 1
ATOM 1017 N N . TYR A 1 131 ? -8.484 1.909 3.729 1 96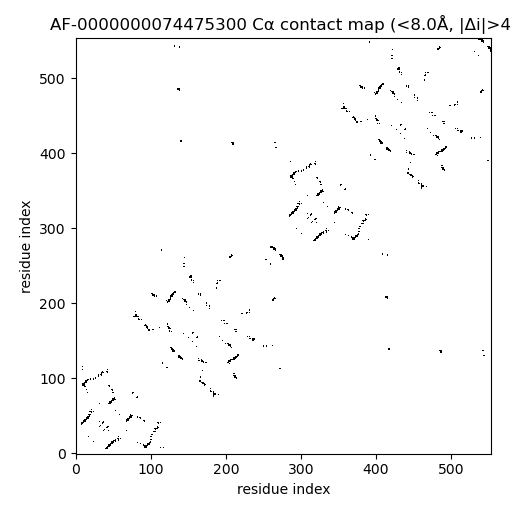.5 131 TYR A N 1
ATOM 1018 C CA . TYR A 1 131 ? -8.648 0.585 4.32 1 96.5 131 TYR A CA 1
ATOM 1019 C C . TYR A 1 131 ? -10.102 0.316 4.672 1 96.5 131 TYR A C 1
ATOM 1021 O O . TYR A 1 131 ? -10.859 1.244 4.977 1 96.5 131 TYR A O 1
ATOM 1029 N N . ASN A 1 132 ? -10.484 -0.938 4.59 1 95.38 132 ASN A N 1
ATOM 1030 C CA . ASN A 1 132 ? -11.781 -1.313 5.141 1 95.38 132 ASN A CA 1
ATOM 1031 C C . ASN A 1 132 ? -11.695 -1.611 6.633 1 95.38 132 ASN A C 1
ATOM 1033 O O . ASN A 1 132 ? -10.641 -1.429 7.246 1 95.38 132 ASN A O 1
ATOM 1037 N N . GLN A 1 133 ? -12.758 -2.029 7.285 1 92.69 133 GLN A N 1
ATOM 1038 C CA . GLN A 1 133 ? -12.836 -2.24 8.727 1 92.69 133 GLN A CA 1
ATOM 1039 C C . GLN A 1 133 ? -11.938 -3.393 9.164 1 92.69 133 GLN A C 1
ATOM 1041 O O . GLN A 1 133 ? -11.664 -3.555 10.359 1 92.69 133 GLN A O 1
ATOM 1046 N N . HIS A 1 134 ? -11.469 -4.238 8.203 1 93.31 134 HIS A N 1
ATOM 1047 C CA . HIS A 1 134 ? -10.586 -5.363 8.5 1 93.31 134 HIS A CA 1
ATOM 1048 C C . HIS A 1 134 ? -9.125 -4.996 8.25 1 93.31 134 HIS A C 1
ATOM 1050 O O . HIS A 1 134 ? -8.258 -5.875 8.211 1 93.31 134 HIS A O 1
ATOM 1056 N N . SER A 1 135 ? -8.828 -3.693 7.965 1 94.31 135 SER A N 1
ATOM 1057 C CA . SER A 1 135 ? -7.492 -3.158 7.742 1 94.31 135 SER A CA 1
ATOM 1058 C C . SER A 1 135 ? -6.91 -3.652 6.422 1 94.31 135 SER A C 1
ATOM 1060 O O . SER A 1 135 ? -5.695 -3.818 6.297 1 94.31 135 SER A O 1
ATOM 1062 N N . GLN A 1 136 ? -7.824 -3.973 5.516 1 95.94 136 GLN A N 1
ATOM 1063 C CA . GLN A 1 136 ? -7.414 -4.34 4.164 1 95.94 136 GLN A CA 1
ATOM 1064 C C . GLN A 1 136 ? -7.438 -3.131 3.234 1 95.94 136 GLN A C 1
ATOM 1066 O O . GLN A 1 136 ? -8.375 -2.332 3.27 1 95.94 136 GLN A O 1
ATOM 1071 N N . VAL A 1 137 ? -6.395 -2.996 2.408 1 96.31 137 VAL A N 1
ATOM 1072 C CA . VAL A 1 137 ? -6.371 -1.896 1.447 1 96.31 137 VAL A CA 1
ATOM 1073 C C . VAL A 1 137 ? -7.449 -2.111 0.389 1 96.31 137 VAL A C 1
ATOM 1075 O O . VAL A 1 137 ? -7.48 -3.152 -0.271 1 96.31 137 VAL A O 1
ATOM 1078 N N . ILE A 1 138 ? -8.297 -1.137 0.172 1 94.94 138 ILE A N 1
ATOM 1079 C CA . ILE A 1 138 ? -9.391 -1.298 -0.78 1 94.94 138 ILE A CA 1
ATOM 1080 C C . ILE A 1 138 ? -9.305 -0.215 -1.853 1 94.94 138 ILE A C 1
ATOM 1082 O O . ILE A 1 138 ? -10.078 -0.222 -2.814 1 94.94 138 ILE A O 1
ATOM 1086 N N . GLN A 1 139 ? -8.406 0.693 -1.655 1 92.75 139 GLN A N 1
ATOM 1087 C CA . GLN A 1 139 ? -8.148 1.736 -2.643 1 92.75 139 GLN A CA 1
ATOM 1088 C C . GLN A 1 139 ? -6.77 2.352 -2.447 1 92.75 139 GLN A C 1
ATOM 1090 O O . GLN A 1 139 ? -6.332 2.564 -1.313 1 92.75 139 GLN A O 1
ATOM 1095 N N . MET A 1 140 ? -6.105 2.621 -3.488 1 92.81 140 MET A N 1
ATOM 1096 C CA . MET A 1 140 ? -4.828 3.332 -3.469 1 92.81 140 MET A CA 1
ATOM 1097 C C . MET A 1 140 ? -4.602 4.074 -4.781 1 92.81 140 MET A C 1
ATOM 1099 O O . MET A 1 140 ? -4.73 3.494 -5.859 1 92.81 140 MET A O 1
ATOM 1103 N N . ASP A 1 141 ? -4.32 5.324 -4.688 1 90.06 141 ASP A N 1
ATOM 1104 C CA . ASP A 1 141 ? -4.023 6.102 -5.887 1 90.06 141 ASP A CA 1
ATOM 1105 C C . ASP A 1 141 ? -3.074 7.258 -5.566 1 90.06 141 ASP A C 1
ATOM 1107 O O . ASP A 1 141 ? -3.086 7.785 -4.453 1 90.06 141 ASP A O 1
ATOM 1111 N N . LEU A 1 142 ? -2.264 7.57 -6.504 1 90.88 142 LEU A N 1
ATOM 1112 C CA . LEU A 1 142 ? -1.407 8.742 -6.391 1 90.88 142 LEU A CA 1
ATOM 1113 C C . LEU A 1 142 ? -2.166 10.008 -6.773 1 90.88 142 LEU A C 1
ATOM 1115 O O . LEU A 1 142 ? -2.719 10.102 -7.875 1 90.88 142 LEU A O 1
ATOM 1119 N N . PRO A 1 143 ? -2.225 10.961 -5.848 1 91.06 143 PRO A N 1
ATOM 1120 C CA . PRO A 1 143 ? -2.904 12.195 -6.246 1 91.06 143 PRO A CA 1
ATOM 1121 C C . PRO A 1 143 ? -2.133 12.977 -7.305 1 91.06 143 PRO A C 1
ATOM 1123 O O . PRO A 1 143 ? -0.913 12.836 -7.414 1 91.06 143 PRO A O 1
ATOM 1126 N N . TYR A 1 144 ? -2.848 13.727 -8.148 1 87.5 144 TYR A N 1
ATOM 1127 C CA . TYR A 1 144 ? -2.166 14.633 -9.062 1 87.5 144 TYR A CA 1
ATOM 1128 C C . TYR A 1 144 ? -1.541 15.797 -8.297 1 87.5 144 TYR A C 1
ATOM 1130 O O . TYR A 1 144 ? -1.942 16.094 -7.176 1 87.5 144 TYR A O 1
ATOM 1138 N N . PRO A 1 145 ? -0.592 16.391 -8.867 1 89.69 145 PRO A N 1
ATOM 1139 C CA . PRO A 1 145 ? 0.071 17.5 -8.188 1 89.69 145 PRO A CA 1
ATOM 1140 C C . PRO A 1 145 ? -0.87 18.688 -7.93 1 89.69 145 PRO A C 1
ATOM 1142 O O . PRO A 1 145 ? -1.707 19 -8.773 1 89.69 145 PRO A O 1
ATOM 1145 N N . TYR A 1 146 ? -0.692 19.234 -6.793 1 94.12 146 TYR A N 1
ATOM 1146 C CA . TYR A 1 146 ? -1.504 20.359 -6.348 1 94.12 146 TYR A CA 1
ATOM 1147 C C . TYR A 1 146 ? -0.843 21.688 -6.707 1 94.12 146 TYR A C 1
ATOM 1149 O O . TYR A 1 146 ? 0.347 21.734 -7.027 1 94.12 146 TYR A O 1
ATOM 1157 N N . ARG A 1 147 ? -1.641 22.734 -6.703 1 95 147 ARG A N 1
ATOM 1158 C CA . ARG A 1 147 ? -1.173 24.109 -6.844 1 95 147 ARG A CA 1
ATOM 1159 C C . ARG A 1 147 ? -1.633 24.969 -5.668 1 95 147 ARG A C 1
ATOM 1161 O O . ARG A 1 147 ? -2.834 25.109 -5.422 1 95 147 ARG A O 1
ATOM 1168 N N . ARG A 1 148 ? -0.669 25.594 -5.082 1 95.56 148 ARG A N 1
ATOM 1169 C CA . ARG A 1 148 ? -0.924 26.344 -3.854 1 95.56 148 ARG A CA 1
ATOM 1170 C C . ARG A 1 148 ? -2.021 27.391 -4.062 1 95.56 148 ARG A C 1
ATOM 1172 O O . ARG A 1 148 ? -2.912 27.531 -3.223 1 95.56 148 ARG A O 1
ATOM 1179 N N . PRO A 1 149 ? -2.117 28.062 -5.227 1 95.94 149 PRO A N 1
ATOM 1180 C CA . PRO A 1 149 ? -3.096 29.156 -5.363 1 95.94 149 PRO A CA 1
ATOM 1181 C C . PRO A 1 149 ? -4.527 28.641 -5.48 1 95.94 149 PRO A C 1
ATOM 1183 O O . PRO A 1 149 ? -5.477 29.422 -5.398 1 95.94 149 PRO A O 1
ATOM 1186 N N . LEU A 1 150 ? -4.707 27.391 -5.664 1 96.88 150 LEU A N 1
ATOM 1187 C CA . LEU A 1 150 ? -6.047 26.875 -5.926 1 96.88 150 LEU A CA 1
ATOM 1188 C C . LEU A 1 150 ? -6.73 26.469 -4.625 1 96.88 150 LEU A C 1
ATOM 1190 O O . LEU A 1 150 ? -7.941 26.25 -4.598 1 96.88 150 LEU A O 1
ATOM 1194 N N . PHE A 1 151 ? -6.02 26.359 -3.516 1 97.44 151 PHE A N 1
ATOM 1195 C CA . PHE A 1 151 ? -6.559 25.891 -2.246 1 97.44 151 PHE A CA 1
ATOM 1196 C C . PHE A 1 151 ? -7.633 26.844 -1.731 1 97.44 151 PHE A C 1
ATOM 1198 O O . PHE A 1 151 ? -8.711 26.406 -1.315 1 97.44 151 PHE A O 1
ATOM 1205 N N . PRO A 1 152 ? -7.461 28.172 -1.891 1 96.94 152 PRO A N 1
ATOM 1206 C CA . PRO A 1 152 ? -8.453 29.094 -1.34 1 96.94 152 PRO A CA 1
ATOM 1207 C C . PRO A 1 152 ? -9.781 29.031 -2.084 1 96.94 152 PRO A C 1
ATOM 1209 O O . PRO A 1 152 ? -10.781 29.594 -1.614 1 96.94 152 PRO A O 1
ATOM 1212 N N . TYR A 1 153 ? -9.812 28.344 -3.207 1 96.81 153 TYR A N 1
ATOM 1213 C CA . TYR A 1 153 ? -11.039 28.281 -3.996 1 96.81 153 TYR A CA 1
ATOM 1214 C C . TYR A 1 153 ? -11.828 27.016 -3.688 1 96.81 153 TYR A C 1
ATOM 1216 O O . TYR A 1 153 ? -12.875 26.781 -4.281 1 96.81 153 TYR A O 1
ATOM 1224 N N . GLY A 1 154 ? -11.32 26.219 -2.824 1 95.38 154 GLY A N 1
ATOM 1225 C CA . GLY A 1 154 ? -12.016 25 -2.447 1 95.38 154 GLY A CA 1
ATOM 1226 C C . GLY A 1 154 ? -11.953 23.922 -3.512 1 95.38 154 GLY A C 1
ATOM 1227 O O . GLY A 1 154 ? -12.711 22.953 -3.469 1 95.38 154 GLY A O 1
ATOM 1228 N N . LEU A 1 155 ? -11.07 24.047 -4.453 1 94.5 155 LEU A N 1
ATOM 1229 C CA . LEU A 1 155 ? -11.047 23.156 -5.617 1 94.5 155 LEU A CA 1
ATOM 1230 C C . LEU A 1 155 ? -10.523 21.781 -5.242 1 94.5 155 LEU A C 1
ATOM 1232 O O . LEU A 1 155 ? -10.75 20.812 -5.961 1 94.5 155 LEU A O 1
ATOM 1236 N N . TYR A 1 156 ? -9.82 21.703 -4.148 1 94 156 TYR A N 1
ATOM 1237 C CA . TYR A 1 156 ? -9.25 20.422 -3.752 1 94 156 TYR A CA 1
ATOM 1238 C C . TYR A 1 156 ? -10.078 19.766 -2.652 1 94 156 TYR A C 1
ATOM 1240 O O . TYR A 1 156 ? -9.586 18.906 -1.917 1 94 156 TYR A O 1
ATOM 1248 N N . ASN A 1 157 ? -11.281 20.125 -2.547 1 88.56 157 ASN A N 1
ATOM 1249 C CA . ASN A 1 157 ? -12.227 19.516 -1.622 1 88.56 157 ASN A CA 1
ATOM 1250 C C . ASN A 1 157 ? -13.094 18.469 -2.322 1 88.56 157 ASN A C 1
ATOM 1252 O O . ASN A 1 157 ? -14.016 17.922 -1.72 1 88.56 157 ASN A O 1
ATOM 1256 N N . GLN A 1 158 ? -12.773 18.109 -3.51 1 81.19 158 GLN A N 1
ATOM 1257 C CA . GLN A 1 158 ? -13.492 17.078 -4.242 1 81.19 158 GLN A CA 1
ATOM 1258 C C . GLN A 1 158 ? -12.906 15.695 -3.963 1 81.19 158 GLN A C 1
ATOM 1260 O O . GLN A 1 158 ? -11.703 15.562 -3.721 1 81.19 158 GLN A O 1
ATOM 1265 N N . ALA A 1 159 ? -13.75 14.68 -4.051 1 73.56 159 ALA A N 1
ATOM 1266 C CA . ALA A 1 159 ? -13.383 13.32 -3.674 1 73.56 159 ALA A CA 1
ATOM 1267 C C . ALA A 1 159 ? -12.164 12.844 -4.453 1 73.56 159 ALA A C 1
ATOM 1269 O O . ALA A 1 159 ? -11.328 12.109 -3.918 1 73.56 159 ALA A O 1
ATOM 1270 N N . TRP A 1 160 ? -12.062 13.344 -5.594 1 72.38 160 TRP A N 1
ATOM 1271 C CA . TRP A 1 160 ? -11.039 12.781 -6.465 1 72.38 160 TRP A CA 1
ATOM 1272 C C . TRP A 1 160 ? -9.711 13.508 -6.281 1 72.38 160 TRP A C 1
ATOM 1274 O O . TRP A 1 160 ? -8.68 13.062 -6.793 1 72.38 160 TRP A O 1
ATOM 1284 N N . CYS A 1 161 ? -9.688 14.555 -5.48 1 82.88 161 CYS A N 1
ATOM 1285 C CA . CYS A 1 161 ? -8.438 15.305 -5.402 1 82.88 161 CYS A CA 1
ATOM 1286 C C . CYS A 1 161 ? -8.188 15.797 -3.982 1 82.88 161 CYS A C 1
ATOM 1288 O O . CYS A 1 161 ? -7.355 16.688 -3.766 1 82.88 161 CYS A O 1
ATOM 1290 N N . ARG A 1 162 ? -8.766 15.234 -3.076 1 90.94 162 ARG A N 1
ATOM 1291 C CA . ARG A 1 162 ? -8.57 15.641 -1.688 1 90.94 162 ARG A CA 1
ATOM 1292 C C . ARG A 1 162 ? -7.18 15.258 -1.198 1 90.94 162 ARG A C 1
ATOM 1294 O O . ARG A 1 162 ? -6.652 14.203 -1.567 1 90.94 162 ARG A O 1
ATOM 1301 N N . VAL A 1 163 ? -6.672 16.156 -0.392 1 96.38 163 VAL A N 1
ATOM 1302 C CA . VAL A 1 163 ? -5.426 15.844 0.297 1 96.38 163 VAL A CA 1
ATOM 1303 C C . VAL A 1 163 ? -5.691 14.828 1.408 1 96.38 163 VAL A C 1
ATOM 1305 O O . VAL A 1 163 ? -6.578 15.031 2.242 1 96.38 163 VAL A O 1
ATOM 1308 N N . GLN A 1 164 ? -5.055 13.797 1.333 1 96 164 GLN A N 1
ATOM 1309 C CA . GLN A 1 164 ? -5.234 12.805 2.387 1 96 164 GLN A CA 1
ATOM 1310 C C . GLN A 1 164 ? -4.41 13.156 3.623 1 96 164 GLN A C 1
ATOM 1312 O O . GLN A 1 164 ? -3.18 13.117 3.586 1 96 164 GLN A O 1
ATOM 1317 N N . GLN A 1 165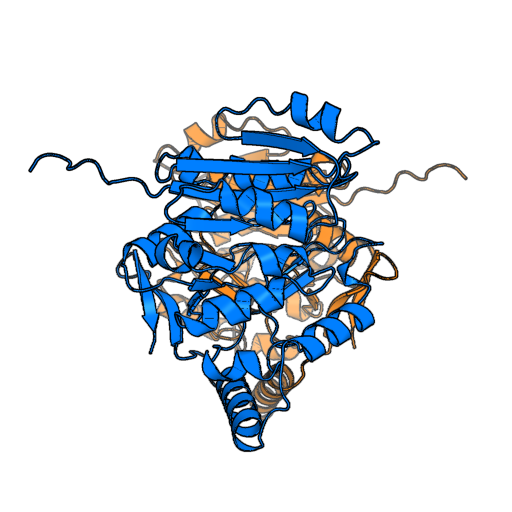 ? -5.078 13.414 4.633 1 96.62 165 GLN A N 1
ATOM 1318 C CA . GLN A 1 165 ? -4.465 13.922 5.855 1 96.62 165 GLN A CA 1
ATOM 1319 C C . GLN A 1 165 ? -3.467 12.914 6.426 1 96.62 165 GLN A C 1
ATOM 1321 O O . GLN A 1 165 ? -2.373 13.289 6.848 1 96.62 165 GLN A O 1
ATOM 1326 N N . GLU A 1 166 ? -3.73 11.602 6.398 1 97.31 166 GLU A N 1
ATOM 1327 C CA . GLU A 1 166 ? -2.91 10.57 7.016 1 97.31 166 GLU A CA 1
ATOM 1328 C C . GLU A 1 166 ? -1.562 10.438 6.309 1 97.31 166 GLU A C 1
ATOM 1330 O O . GLU A 1 166 ? -0.624 9.852 6.855 1 97.31 166 GLU A O 1
ATOM 1335 N N . SER A 1 167 ? -1.477 10.945 5.137 1 98.12 167 SER A N 1
ATOM 1336 C CA . SER A 1 167 ? -0.25 10.836 4.355 1 98.12 167 SER A CA 1
ATOM 1337 C C . SER A 1 167 ? 0.493 12.164 4.305 1 98.12 167 SER A C 1
ATOM 1339 O O . SER A 1 167 ? 1.416 12.336 3.504 1 98.12 167 SER A O 1
ATOM 1341 N N . THR A 1 168 ? 0.089 13.141 5.098 1 98.75 168 THR A N 1
ATOM 1342 C CA . THR A 1 168 ? 0.578 14.508 4.945 1 98.75 168 THR A CA 1
ATOM 1343 C C . THR A 1 168 ? 1.437 14.906 6.141 1 98.75 168 THR A C 1
ATOM 1345 O O . THR A 1 168 ? 1.081 14.633 7.289 1 98.75 168 THR A O 1
ATOM 1348 N N . PHE A 1 169 ? 2.562 15.477 5.887 1 98.88 169 PHE A N 1
ATOM 1349 C CA . PHE A 1 169 ? 3.535 15.953 6.867 1 98.88 169 PHE A CA 1
ATOM 1350 C C . PHE A 1 169 ? 4.027 17.344 6.508 1 98.88 169 PHE A C 1
ATOM 1352 O O . PHE A 1 169 ? 4.031 17.734 5.336 1 98.88 169 PHE A O 1
ATOM 1359 N N . TRP A 1 170 ? 4.43 18.078 7.492 1 98.88 170 TRP A N 1
ATOM 1360 C CA . TRP A 1 170 ? 5.004 19.406 7.238 1 98.88 170 TRP A CA 1
ATOM 1361 C C . TRP A 1 170 ? 6.082 19.734 8.258 1 98.88 170 TRP A C 1
ATOM 1363 O O . TRP A 1 170 ? 6.191 19.078 9.297 1 98.88 170 TRP A O 1
ATOM 1373 N N . THR A 1 171 ? 6.883 20.703 8 1 98.81 171 THR A N 1
ATOM 1374 C CA . THR A 1 171 ? 8.016 21.031 8.852 1 98.81 171 THR A CA 1
ATOM 1375 C C . THR A 1 171 ? 7.609 22.016 9.945 1 98.81 171 THR A C 1
ATOM 1377 O O . THR A 1 171 ? 6.594 22.719 9.812 1 98.81 171 THR A O 1
ATOM 1380 N N . GLN A 1 172 ? 8.391 22.047 10.938 1 98.31 172 GLN A N 1
ATOM 1381 C CA . GLN A 1 172 ? 8.227 23.031 12.008 1 98.31 172 GLN A CA 1
ATOM 1382 C C . GLN A 1 172 ? 8.273 24.453 11.469 1 98.31 172 GLN A C 1
ATOM 1384 O O . GLN A 1 172 ? 7.598 25.344 11.992 1 98.31 172 GLN A O 1
ATOM 1389 N N . LYS A 1 173 ? 9.016 24.656 10.438 1 97.81 173 LYS A N 1
ATOM 1390 C CA . LYS A 1 173 ? 9.156 25.969 9.805 1 97.81 173 LYS A CA 1
ATOM 1391 C C . LYS A 1 173 ? 7.801 26.531 9.414 1 97.81 173 LYS A C 1
ATOM 1393 O O . LYS A 1 173 ? 7.52 27.703 9.664 1 97.81 173 LYS A O 1
ATOM 1398 N N . VAL A 1 174 ? 6.973 25.719 8.859 1 98.56 174 VAL A N 1
ATOM 1399 C CA . VAL A 1 174 ? 5.672 26.203 8.422 1 98.56 174 VAL A CA 1
ATOM 1400 C C . VAL A 1 174 ? 4.641 26.016 9.539 1 98.56 174 VAL A C 1
ATOM 1402 O O . VAL A 1 174 ? 3.652 26.75 9.609 1 98.56 174 VAL A O 1
ATOM 1405 N N . HIS A 1 175 ? 4.898 25.109 10.422 1 98.75 175 HIS A N 1
ATOM 1406 C CA . HIS A 1 175 ? 3.988 24.812 11.523 1 98.75 175 HIS A CA 1
ATOM 1407 C C . HIS A 1 175 ? 3.834 26.016 12.445 1 98.75 175 HIS A C 1
ATOM 1409 O O . HIS A 1 175 ? 2.727 26.328 12.883 1 98.75 175 HIS A O 1
ATOM 1415 N N . GLN A 1 176 ? 4.879 26.703 12.711 1 98 176 GLN A N 1
ATOM 1416 C CA . GLN A 1 176 ? 4.918 27.781 13.703 1 98 176 GLN A CA 1
ATOM 1417 C C . GLN A 1 176 ? 4.023 28.938 13.281 1 98 176 GLN A C 1
ATOM 1419 O O . GLN A 1 176 ? 3.654 29.766 14.117 1 98 176 GLN A O 1
ATOM 1424 N N . ASN A 1 177 ? 3.648 28.969 12.016 1 98.12 177 ASN A N 1
ATOM 1425 C CA . ASN A 1 177 ? 2.852 30.078 11.508 1 98.12 177 ASN A CA 1
ATOM 1426 C C . ASN A 1 177 ? 1.373 29.719 11.414 1 98.12 177 ASN A C 1
ATOM 1428 O O . ASN A 1 177 ? 0.564 30.5 10.914 1 98.12 177 ASN A O 1
ATOM 1432 N N . LEU A 1 178 ? 0.989 28.609 11.891 1 98.5 178 LEU A N 1
ATOM 1433 C CA . LEU A 1 178 ? -0.401 28.172 11.812 1 98.5 178 LEU A CA 1
ATOM 1434 C C . LEU A 1 178 ? -1.264 28.922 12.82 1 98.5 178 LEU A C 1
ATOM 1436 O O . LEU A 1 178 ? -0.834 29.188 13.945 1 98.5 178 LEU A O 1
ATOM 1440 N N . ASP A 1 179 ? -2.428 29.297 12.422 1 98.56 179 ASP A N 1
ATOM 1441 C CA . ASP A 1 179 ? -3.424 29.906 13.305 1 98.56 179 ASP A CA 1
ATOM 1442 C C . ASP A 1 179 ? -4.172 28.828 14.102 1 98.56 179 ASP A C 1
ATOM 1444 O O . ASP A 1 179 ? -5.289 28.453 13.742 1 98.56 179 ASP A O 1
ATOM 1448 N N . LEU A 1 180 ? -3.654 28.453 15.188 1 98.38 180 LEU A N 1
ATOM 1449 C CA . LEU A 1 180 ? -4.195 27.359 15.977 1 98.38 180 LEU A CA 1
ATOM 1450 C C . LEU A 1 180 ? -5.477 27.781 16.688 1 98.38 180 LEU A C 1
ATOM 1452 O O . LEU A 1 180 ? -6.34 26.953 16.969 1 98.38 180 LEU A O 1
ATOM 1456 N N . GLU A 1 181 ? -5.566 29.047 17 1 98.06 181 GLU A N 1
ATOM 1457 C CA . GLU A 1 181 ? -6.785 29.516 17.641 1 98.06 181 GLU A CA 1
ATOM 1458 C C . GLU A 1 181 ? -8 29.328 16.734 1 98.06 181 GLU A C 1
ATOM 1460 O O . GLU A 1 181 ? -9.039 28.844 17.172 1 98.06 181 GLU A O 1
ATOM 1465 N N . THR A 1 182 ? -7.836 29.734 15.492 1 98.25 182 THR A N 1
ATOM 1466 C CA . THR A 1 182 ? -8.938 29.547 14.547 1 98.25 182 THR A CA 1
ATOM 1467 C C . THR A 1 182 ? -9.188 28.062 14.297 1 98.25 182 THR A C 1
ATOM 1469 O O . THR A 1 182 ? -10.336 27.656 14.109 1 98.25 182 THR A O 1
ATOM 1472 N N . LEU A 1 183 ? -8.164 27.281 14.289 1 98.38 183 LEU A N 1
ATOM 1473 C CA . LEU A 1 183 ? -8.32 25.844 14.086 1 98.38 183 LEU A CA 1
ATOM 1474 C C . LEU A 1 183 ? -9.305 25.25 15.094 1 98.38 183 LEU A C 1
ATOM 1476 O O . LEU A 1 183 ? -10.109 24.391 14.742 1 98.38 183 LEU A O 1
ATOM 1480 N N . LYS A 1 184 ? -9.328 25.781 16.281 1 97.5 184 LYS A N 1
ATOM 1481 C CA . LYS A 1 184 ? -10.172 25.281 17.359 1 97.5 184 LYS A CA 1
ATOM 1482 C C . LYS A 1 184 ? -11.656 25.422 17 1 97.5 184 LYS A C 1
ATOM 1484 O O . LYS A 1 184 ? -12.5 24.719 17.547 1 97.5 184 LYS A O 1
ATOM 1489 N N . SER A 1 185 ? -11.922 26.297 16.156 1 95.5 185 SER A N 1
ATOM 1490 C CA . SER A 1 185 ? -13.312 26.656 15.906 1 95.5 185 SER A CA 1
ATOM 1491 C C . SER A 1 185 ? -13.945 25.734 14.867 1 95.5 185 SER A C 1
ATOM 1493 O O . SER A 1 185 ? -15.164 25.719 14.703 1 95.5 185 SER A O 1
ATOM 1495 N N . TRP A 1 186 ? -13.172 24.922 14.18 1 95.75 186 TRP A N 1
ATOM 1496 C CA . TRP A 1 186 ? -13.703 24.047 13.148 1 95.75 186 TRP A CA 1
ATOM 1497 C C . TRP A 1 186 ? -14.148 22.719 13.75 1 95.75 186 TRP A C 1
ATOM 1499 O O . TRP A 1 186 ? -13.586 22.25 14.742 1 95.75 186 TRP A O 1
ATOM 1509 N N . GLN A 1 187 ? -15.156 22.094 13.094 1 93.69 187 GLN A N 1
ATOM 1510 C CA . GLN A 1 187 ? -15.68 20.828 13.594 1 93.69 187 GLN A CA 1
ATOM 1511 C C . GLN A 1 187 ? -15.438 19.688 12.602 1 93.69 187 GLN A C 1
ATOM 1513 O O . GLN A 1 187 ? -15.242 18.531 13 1 93.69 187 GLN A O 1
ATOM 1518 N N . TYR A 1 188 ? -15.43 20 11.344 1 93.06 188 TYR A N 1
ATOM 1519 C CA . TYR A 1 188 ? -15.414 18.953 10.328 1 93.06 188 TYR A CA 1
ATOM 1520 C C . TYR A 1 188 ? -14.266 19.172 9.352 1 93.06 188 TYR A C 1
ATOM 1522 O O . TYR A 1 188 ? -13.508 18.234 9.062 1 93.06 188 TYR A O 1
ATOM 1530 N N . ALA A 1 189 ? -14.039 20.391 8.961 1 94.62 189 ALA A N 1
ATOM 1531 C CA . ALA A 1 189 ? -13.125 20.641 7.844 1 94.62 189 ALA A CA 1
ATOM 1532 C C . ALA A 1 189 ? -11.859 21.344 8.328 1 94.62 189 ALA A C 1
ATOM 1534 O O . ALA A 1 189 ? -11.281 22.156 7.609 1 94.62 189 ALA A O 1
ATOM 1535 N N . GLY A 1 190 ? -11.484 21.078 9.578 1 96.69 190 GLY A N 1
ATOM 1536 C CA . GLY A 1 190 ? -10.258 21.672 10.094 1 96.69 190 GLY A CA 1
ATOM 1537 C C . GLY A 1 190 ? -9.023 21.297 9.297 1 96.69 190 GLY A C 1
ATOM 1538 O O . GLY A 1 190 ? -8.047 22.047 9.258 1 96.69 190 GLY A O 1
ATOM 1539 N N . ASP A 1 191 ? -9.094 20.109 8.656 1 96.75 191 ASP A N 1
ATOM 1540 C CA . ASP A 1 191 ? -7.98 19.688 7.809 1 96.75 191 ASP A CA 1
ATOM 1541 C C . ASP A 1 191 ? -7.82 20.641 6.617 1 96.75 191 ASP A C 1
ATOM 1543 O O . ASP A 1 191 ? -6.711 21.078 6.309 1 96.75 191 ASP A O 1
ATOM 1547 N N . TYR A 1 192 ? -8.93 20.938 6.016 1 97.38 192 TYR A N 1
ATOM 1548 C CA . TYR A 1 192 ? -8.836 21.844 4.867 1 97.38 192 TYR A CA 1
ATOM 1549 C C . TYR A 1 192 ? -8.328 23.219 5.285 1 97.38 192 TYR A C 1
ATOM 1551 O O . TYR A 1 192 ? -7.582 23.859 4.543 1 97.38 192 TYR A O 1
ATOM 1559 N N . PHE A 1 193 ? -8.781 23.734 6.457 1 98 193 PHE A N 1
ATOM 1560 C CA . PHE A 1 193 ? -8.258 24.984 7 1 98 193 PHE A CA 1
ATOM 1561 C C . PHE A 1 193 ? -6.738 24.906 7.125 1 98 193 PHE A C 1
ATOM 1563 O O . PHE A 1 193 ? -6.035 25.844 6.723 1 98 193 PHE A O 1
ATOM 1570 N N . LEU A 1 194 ? -6.227 23.797 7.625 1 98.44 194 LEU A N 1
ATOM 1571 C CA . LEU A 1 194 ? -4.785 23.594 7.746 1 98.44 194 LEU A CA 1
ATOM 1572 C C . LEU A 1 194 ? -4.113 23.641 6.379 1 98.44 194 LEU A C 1
ATOM 1574 O O . LEU A 1 194 ? -3.059 24.266 6.227 1 98.44 194 LEU A O 1
ATOM 1578 N N . TRP A 1 195 ? -4.719 22.953 5.402 1 98.25 195 TRP A N 1
ATOM 1579 C CA . TRP A 1 195 ? -4.145 22.969 4.062 1 98.25 195 TRP A CA 1
ATOM 1580 C C . TRP A 1 195 ? -4.062 24.391 3.516 1 98.25 195 TRP A C 1
ATOM 1582 O O . TRP A 1 195 ? -3.055 24.766 2.92 1 98.25 195 TRP A O 1
ATOM 1592 N N . CYS A 1 196 ? -5.102 25.172 3.742 1 97.94 196 CYS A N 1
ATOM 1593 C CA . CYS A 1 196 ? -5.098 26.547 3.287 1 97.94 196 CYS A CA 1
ATOM 1594 C C . CYS A 1 196 ? -3.994 27.344 3.971 1 97.94 196 CYS A C 1
ATOM 1596 O O . CYS A 1 196 ? -3.314 28.156 3.332 1 97.94 196 CYS A O 1
ATOM 1598 N N . GLN A 1 197 ? -3.842 27.141 5.223 1 98.5 197 GLN A N 1
ATOM 1599 C CA . GLN A 1 197 ? -2.795 27.844 5.965 1 98.5 197 GLN A CA 1
ATOM 1600 C C . GLN A 1 197 ? -1.411 27.469 5.441 1 98.5 197 GLN A C 1
ATOM 1602 O O . GLN A 1 197 ? -0.55 28.328 5.277 1 98.5 197 GLN A O 1
ATOM 1607 N N . LEU A 1 198 ? -1.198 26.219 5.184 1 98.62 198 LEU A N 1
ATOM 1608 C CA . LEU A 1 198 ? 0.086 25.75 4.676 1 98.62 198 LEU A CA 1
ATOM 1609 C C . LEU A 1 198 ? 0.321 26.234 3.252 1 98.62 198 LEU A C 1
ATOM 1611 O O . LEU A 1 198 ? 1.439 26.625 2.904 1 98.62 198 LEU A O 1
ATOM 1615 N N . ALA A 1 199 ? -0.719 26.266 2.494 1 98.12 199 ALA A N 1
ATOM 1616 C CA . ALA A 1 199 ? -0.628 26.703 1.1 1 98.12 199 ALA A CA 1
ATOM 1617 C C . ALA A 1 199 ? -0.208 28.156 0.998 1 98.12 199 ALA A C 1
ATOM 1619 O O . ALA A 1 199 ? 0.359 28.578 -0.014 1 98.12 199 ALA A O 1
ATOM 1620 N N . LYS A 1 200 ? -0.457 28.922 2.033 1 97.88 200 LYS A N 1
ATOM 1621 C CA . LYS A 1 200 ? -0.02 30.312 2.062 1 97.88 200 LYS A CA 1
ATOM 1622 C C . LYS A 1 200 ? 1.498 30.406 2.184 1 97.88 200 LYS A C 1
ATOM 1624 O O . LYS A 1 200 ? 2.082 31.453 1.903 1 97.88 200 LYS A O 1
ATOM 1629 N N . GLN A 1 201 ? 2.104 29.297 2.518 1 98.12 201 GLN A N 1
ATOM 1630 C CA . GLN A 1 201 ? 3.516 29.375 2.871 1 98.12 201 GLN A CA 1
ATOM 1631 C C . GLN A 1 201 ? 4.375 28.594 1.884 1 98.12 201 GLN A C 1
ATOM 1633 O O . GLN A 1 201 ? 5.531 28.953 1.642 1 98.12 201 GLN A O 1
ATOM 1638 N N . THR A 1 202 ? 3.867 27.484 1.379 1 98.06 202 THR A N 1
ATOM 1639 C CA . THR A 1 202 ? 4.711 26.594 0.582 1 98.06 202 THR A CA 1
ATOM 1640 C C . THR A 1 202 ? 3.859 25.688 -0.306 1 98.06 202 THR A C 1
ATOM 1642 O O . THR A 1 202 ? 2.648 25.578 -0.105 1 98.06 202 THR A O 1
ATOM 1645 N N . GLU A 1 203 ? 4.488 25.047 -1.319 1 96.69 203 GLU A N 1
ATOM 1646 C CA . GLU A 1 203 ? 3.82 24.094 -2.199 1 96.69 203 GLU A CA 1
ATOM 1647 C C . GLU A 1 203 ? 3.672 22.734 -1.525 1 96.69 203 GLU A C 1
ATOM 1649 O O . GLU A 1 203 ? 4.566 22.297 -0.802 1 96.69 203 GLU A O 1
ATOM 1654 N N . LEU A 1 204 ? 2.549 22.125 -1.779 1 97.56 204 LEU A N 1
ATOM 1655 C CA . LEU A 1 204 ? 2.389 20.719 -1.393 1 97.56 204 LEU A CA 1
ATOM 1656 C C . LEU A 1 204 ? 3.068 19.797 -2.398 1 97.56 204 LEU A C 1
ATOM 1658 O O . LEU A 1 204 ? 2.688 19.766 -3.57 1 97.56 204 LEU A O 1
ATOM 1662 N N . GLN A 1 205 ? 4.059 19.094 -1.941 1 96.94 205 GLN A N 1
ATOM 1663 C CA . GLN A 1 205 ? 4.77 18.156 -2.816 1 96.94 205 GLN A CA 1
ATOM 1664 C C . GLN A 1 205 ? 4.195 16.75 -2.705 1 96.94 205 GLN A C 1
ATOM 1666 O O . GLN A 1 205 ? 3.885 16.281 -1.606 1 96.94 205 GLN A O 1
ATOM 1671 N N . VAL A 1 206 ? 4.02 16.125 -3.822 1 95.56 206 VAL A N 1
ATOM 1672 C CA . VAL A 1 206 ? 3.533 14.75 -3.85 1 95.56 206 VAL A CA 1
ATOM 1673 C C . VAL A 1 206 ? 4.715 13.789 -3.926 1 95.56 206 VAL A C 1
ATOM 1675 O O . VAL A 1 206 ? 5.617 13.969 -4.746 1 95.56 206 VAL A O 1
ATOM 1678 N N . VAL A 1 207 ? 4.75 12.883 -3.021 1 96.5 207 VAL A N 1
ATOM 1679 C CA . VAL A 1 207 ? 5.75 11.82 -3.006 1 96.5 207 VAL A CA 1
ATOM 1680 C C . VAL A 1 207 ? 5.117 10.508 -3.461 1 96.5 207 VAL A C 1
ATOM 1682 O O . VAL A 1 207 ? 4.062 10.117 -2.963 1 96.5 207 VAL A O 1
ATOM 1685 N N . ARG A 1 208 ? 5.766 9.859 -4.422 1 95.44 208 ARG A N 1
ATOM 1686 C CA . ARG A 1 208 ? 5.277 8.57 -4.898 1 95.44 208 ARG A CA 1
ATOM 1687 C C . ARG A 1 208 ? 5.617 7.453 -3.91 1 95.44 208 ARG A C 1
ATOM 1689 O O . ARG A 1 208 ? 6.379 6.543 -4.234 1 95.44 208 ARG A O 1
ATOM 1696 N N . SER A 1 209 ? 4.996 7.523 -2.783 1 97.25 209 SER A N 1
ATOM 1697 C CA . SER A 1 209 ? 5.199 6.516 -1.749 1 97.25 209 SER A CA 1
ATOM 1698 C C . SER A 1 209 ? 3.965 6.363 -0.869 1 97.25 209 SER A C 1
ATOM 1700 O O . SER A 1 209 ? 3.133 7.273 -0.797 1 97.25 209 SER A O 1
ATOM 1702 N N . TYR A 1 210 ? 3.898 5.18 -0.299 1 96.88 210 TYR A N 1
ATOM 1703 C CA . TYR A 1 210 ? 2.861 4.836 0.668 1 96.88 210 TYR A CA 1
ATOM 1704 C C . TYR A 1 210 ? 3.256 5.281 2.072 1 96.88 210 TYR A C 1
ATOM 1706 O O . TYR A 1 210 ? 4.172 4.715 2.676 1 96.88 210 TYR A O 1
ATOM 1714 N N . LEU A 1 211 ? 2.518 6.309 2.65 1 98.25 211 LEU A N 1
ATOM 1715 C CA . LEU A 1 211 ? 2.904 6.887 3.934 1 98.25 211 LEU A CA 1
ATOM 1716 C C . LEU A 1 211 ? 1.881 6.547 5.012 1 98.25 211 LEU A C 1
ATOM 1718 O O . LEU A 1 211 ? 2.246 6.078 6.094 1 98.25 211 LEU A O 1
ATOM 1722 N N . GLY A 1 212 ? 0.671 6.73 4.742 1 97.81 212 GLY A N 1
ATOM 1723 C CA . GLY A 1 212 ? -0.43 6.445 5.648 1 97.81 212 GLY A CA 1
ATOM 1724 C C . GLY A 1 212 ? -1.742 6.191 4.93 1 97.81 212 GLY A C 1
ATOM 1725 O O . GLY A 1 212 ? -1.792 6.191 3.697 1 97.81 212 GLY A O 1
ATOM 1726 N N . GLY A 1 213 ? -2.779 5.918 5.723 1 97.12 213 GLY A N 1
ATOM 1727 C CA . GLY A 1 213 ? -4.066 5.633 5.109 1 97.12 213 GLY A CA 1
ATOM 1728 C C . GLY A 1 213 ? -5.238 5.852 6.047 1 97.12 213 GLY A C 1
ATOM 1729 O O . GLY A 1 213 ? -5.062 5.895 7.27 1 97.12 213 GLY A O 1
ATOM 1730 N N . PHE A 1 214 ? -6.359 6 5.434 1 96.31 214 PHE A N 1
ATOM 1731 C CA . PHE A 1 214 ? -7.637 6.203 6.109 1 96.31 214 PHE A CA 1
ATOM 1732 C C . PHE A 1 214 ? -8.414 4.895 6.215 1 96.31 214 PHE A C 1
ATOM 1734 O O . PHE A 1 214 ? -8.641 4.223 5.207 1 96.31 214 PHE A O 1
ATOM 1741 N N . LYS A 1 215 ? -8.797 4.566 7.391 1 95.5 215 LYS A N 1
ATOM 1742 C CA . LYS A 1 215 ? -9.586 3.354 7.59 1 95.5 215 LYS A CA 1
ATOM 1743 C C . LYS A 1 215 ? -11.07 3.682 7.715 1 95.5 215 LYS A C 1
ATOM 1745 O O . LYS A 1 215 ? -11.477 4.414 8.625 1 95.5 215 LYS A O 1
ATOM 1750 N N . ARG A 1 216 ? -11.844 3.09 6.82 1 92 216 ARG A N 1
ATOM 1751 C CA . ARG A 1 216 ? -13.289 3.279 6.852 1 92 216 ARG A CA 1
ATOM 1752 C C . ARG A 1 216 ? -13.922 2.441 7.957 1 92 216 ARG A C 1
ATOM 1754 O O . ARG A 1 216 ? -13.641 1.25 8.086 1 92 216 ARG A O 1
ATOM 1761 N N . GLN A 1 217 ? -14.617 3.078 8.758 1 83.94 217 GLN A N 1
ATOM 1762 C CA . GLN A 1 217 ? -15.406 2.432 9.797 1 83.94 217 GLN A CA 1
ATOM 1763 C C . GLN A 1 217 ? -16.797 3.053 9.898 1 83.94 217 GLN A C 1
ATOM 1765 O O . GLN A 1 217 ? -16.969 4.246 9.641 1 83.94 217 GLN A O 1
ATOM 1770 N N . PRO A 1 218 ? -17.734 2.219 10.258 1 76.88 218 PRO A N 1
ATOM 1771 C CA . PRO A 1 218 ? -19.062 2.787 10.414 1 76.88 218 PRO A CA 1
ATOM 1772 C C . PRO A 1 218 ? -19.141 3.848 11.508 1 76.88 218 PRO A C 1
ATOM 1774 O O . PRO A 1 218 ? -18.5 3.709 12.547 1 76.88 218 PRO A O 1
ATOM 1777 N N . GLY A 1 219 ? -19.797 4.984 11.227 1 71.94 219 GLY A N 1
ATOM 1778 C CA . GLY A 1 219 ? -20.094 5.969 12.258 1 71.94 219 GLY A CA 1
ATOM 1779 C C . GLY A 1 219 ? -19.047 7.07 12.336 1 71.94 219 GLY A C 1
ATOM 1780 O O . GLY A 1 219 ? -19.141 7.957 13.188 1 71.94 219 GLY A O 1
ATOM 1781 N N . GLN A 1 220 ? -18.234 7.105 11.414 1 76.12 220 GLN A N 1
ATOM 1782 C CA . GLN A 1 220 ? -17.156 8.086 11.477 1 76.12 220 GLN A CA 1
ATOM 1783 C C . GLN A 1 220 ? -17.656 9.469 11.07 1 76.12 220 GLN A C 1
ATOM 1785 O O . GLN A 1 220 ? -18.641 9.594 10.336 1 76.12 220 GLN A O 1
ATOM 1790 N N . LEU A 1 221 ? -16.938 10.477 11.641 1 74.81 221 LEU A N 1
ATOM 1791 C CA . LEU A 1 221 ? -17.219 11.875 11.352 1 74.81 221 LEU A CA 1
ATOM 1792 C C . LEU A 1 221 ? -17.188 12.141 9.844 1 74.81 221 LEU A C 1
ATOM 1794 O O . LEU A 1 221 ? -17.938 12.969 9.344 1 74.81 221 LEU A O 1
ATOM 1798 N N . SER A 1 222 ? -16.438 11.43 9.141 1 75.69 222 SER A N 1
ATOM 1799 C CA . SER A 1 222 ? -16.234 11.648 7.711 1 75.69 222 SER A CA 1
ATOM 1800 C C . SER A 1 222 ? -17.5 11.328 6.922 1 75.69 222 SER A C 1
ATOM 1802 O O . SER A 1 222 ? -17.609 11.695 5.75 1 75.69 222 SER A O 1
ATOM 1804 N N . GLU A 1 223 ? -18.391 10.75 7.539 1 78 223 GLU A N 1
ATOM 1805 C CA . GLU A 1 223 ? -19.656 10.43 6.871 1 78 223 GLU A CA 1
ATOM 1806 C C . GLU A 1 223 ? -20.531 11.672 6.734 1 78 223 GLU A C 1
ATOM 1808 O O . GLU A 1 223 ? -21.469 11.688 5.93 1 78 223 GLU A O 1
ATOM 1813 N N . ARG A 1 224 ? -20.203 12.648 7.629 1 79.5 224 ARG A N 1
ATOM 1814 C CA . ARG A 1 224 ? -20.984 13.891 7.566 1 79.5 224 ARG A CA 1
ATOM 1815 C C . ARG A 1 224 ? -20.422 14.828 6.504 1 79.5 224 ARG A C 1
ATOM 1817 O O . ARG A 1 224 ? -19.984 15.938 6.812 1 79.5 224 ARG A O 1
ATOM 1824 N N . ARG A 1 225 ? -20.578 14.555 5.363 1 84.75 225 ARG A N 1
ATOM 1825 C CA . ARG A 1 225 ? -20 15.234 4.219 1 84.75 225 ARG A CA 1
ATOM 1826 C C . ARG A 1 225 ? -20.656 16.594 3.99 1 84.75 225 ARG A C 1
ATOM 1828 O O . ARG A 1 225 ? -19.984 17.547 3.596 1 84.75 225 ARG A O 1
ATOM 1835 N N . ASP A 1 226 ? -21.875 16.594 4.168 1 88.12 226 ASP A N 1
ATOM 1836 C CA . ASP A 1 226 ? -22.609 17.844 3.971 1 88.12 226 ASP A CA 1
ATOM 1837 C C . ASP A 1 226 ? -22.078 18.938 4.898 1 88.12 226 ASP A C 1
ATOM 1839 O O . ASP A 1 226 ? -21.812 20.062 4.461 1 88.12 226 ASP A O 1
ATOM 1843 N N . LEU A 1 227 ? -21.891 18.609 6.141 1 89.94 227 LEU A N 1
ATOM 1844 C CA . LEU A 1 227 ? -21.375 19.578 7.113 1 89.94 227 LEU A CA 1
ATOM 1845 C C . LEU A 1 227 ? -19.938 19.938 6.801 1 89.94 227 LEU A C 1
ATOM 1847 O O . LEU A 1 227 ? -19.531 21.094 6.977 1 89.94 227 LEU A O 1
ATOM 1851 N N . TYR A 1 228 ? -19.203 19.016 6.336 1 92.44 228 TYR A N 1
ATOM 1852 C CA . TYR A 1 228 ? -17.828 19.281 5.898 1 92.44 228 TYR A CA 1
ATOM 1853 C C . TYR A 1 228 ? -17.812 20.297 4.773 1 92.44 228 TYR A C 1
ATOM 1855 O O . TYR A 1 228 ? -17.062 21.281 4.84 1 92.44 228 TYR A O 1
ATOM 1863 N N . HIS A 1 229 ? -18.656 20.125 3.779 1 91.94 229 HIS A N 1
ATOM 1864 C CA . HIS A 1 229 ? -18.688 21.016 2.629 1 91.94 229 HIS A CA 1
ATOM 1865 C C . HIS A 1 229 ? -19.141 22.422 3.039 1 91.94 229 HIS A C 1
ATOM 1867 O O . HIS A 1 229 ? -18.656 23.406 2.492 1 91.94 229 HIS A O 1
ATOM 1873 N N . GLN A 1 230 ? -20.016 22.406 3.926 1 92.94 230 GLN A N 1
ATOM 1874 C CA . GLN A 1 230 ? -20.484 23.703 4.426 1 92.94 230 GLN A CA 1
ATOM 1875 C C . GLN A 1 230 ? -19.344 24.469 5.09 1 92.94 230 GLN A C 1
ATOM 1877 O O . GLN A 1 230 ? -19.188 25.672 4.867 1 92.94 230 GLN A O 1
ATOM 1882 N N . GLU A 1 231 ? -18.578 23.812 5.875 1 94.25 231 GLU A N 1
ATOM 1883 C CA . GLU A 1 231 ? -17.453 24.469 6.539 1 94.25 231 GLU A CA 1
ATOM 1884 C C . GLU A 1 231 ? -16.406 24.922 5.531 1 94.25 231 GLU A C 1
ATOM 1886 O O . GLU A 1 231 ? -15.844 26.016 5.656 1 94.25 231 GLU A O 1
ATOM 1891 N N . VAL A 1 232 ? -16.172 24.062 4.578 1 94.81 232 VAL A N 1
ATOM 1892 C CA . VAL A 1 232 ? -15.203 24.438 3.551 1 94.81 232 VAL A CA 1
ATOM 1893 C C . VAL A 1 232 ? -15.672 25.703 2.836 1 94.81 232 VAL A C 1
ATOM 1895 O O . VAL A 1 232 ? -14.875 26.609 2.549 1 94.81 232 VAL A O 1
ATOM 1898 N N . ALA A 1 233 ? -16.938 25.797 2.594 1 94.19 233 ALA A N 1
ATOM 1899 C CA . ALA A 1 233 ? -17.5 26.953 1.905 1 94.19 233 ALA A CA 1
ATOM 1900 C C . ALA A 1 233 ? -17.281 28.219 2.713 1 94.19 233 ALA A C 1
ATOM 1902 O O . ALA A 1 233 ? -17.156 29.312 2.146 1 94.19 233 ALA A O 1
ATOM 1903 N N . GLN A 1 234 ? -17.188 28.062 3.986 1 94.38 234 GLN A N 1
ATOM 1904 C CA . GLN A 1 234 ? -17.016 29.203 4.863 1 94.38 234 GLN A CA 1
ATOM 1905 C C . GLN A 1 234 ? -15.586 29.75 4.773 1 94.38 234 GLN A C 1
ATOM 1907 O O . GLN A 1 234 ? -15.344 30.922 5.07 1 94.38 234 GLN A O 1
ATOM 1912 N N . MET A 1 235 ? -14.68 28.938 4.383 1 94.56 235 MET A N 1
ATOM 1913 C CA . MET A 1 235 ? -13.281 29.359 4.426 1 94.56 235 MET A CA 1
ATOM 1914 C C . MET A 1 235 ? -12.734 29.578 3.016 1 94.56 235 MET A C 1
ATOM 1916 O O . MET A 1 235 ? -11.547 29.875 2.844 1 94.56 235 MET A O 1
ATOM 1920 N N . THR A 1 236 ? -13.633 29.328 1.979 1 95.88 236 THR A N 1
ATOM 1921 C CA . THR A 1 236 ? -13.164 29.438 0.603 1 95.88 236 THR A CA 1
ATOM 1922 C C . THR A 1 236 ? -13.992 30.453 -0.172 1 95.88 236 THR A C 1
ATOM 1924 O O . THR A 1 236 ? -15.023 30.938 0.319 1 95.88 236 THR A O 1
ATOM 1927 N N . GLN A 1 237 ? -13.508 30.859 -1.312 1 96.31 237 GLN A N 1
ATOM 1928 C CA . GLN A 1 237 ? -14.195 31.766 -2.227 1 96.31 237 GLN A CA 1
ATOM 1929 C C . GLN A 1 237 ? -14.516 31.078 -3.549 1 96.31 237 GLN A C 1
ATOM 1931 O O . GLN A 1 237 ? -13.891 30.062 -3.891 1 96.31 237 GLN A O 1
ATOM 1936 N N . PRO A 1 238 ? -15.484 31.562 -4.301 1 95.31 238 PRO A N 1
ATOM 1937 C CA . PRO A 1 238 ? -15.781 30.953 -5.602 1 95.31 238 PRO A CA 1
ATOM 1938 C C . PRO A 1 238 ? -14.586 30.969 -6.547 1 95.31 238 PRO A C 1
ATOM 1940 O O . PRO A 1 238 ? -13.859 31.953 -6.613 1 95.31 238 PRO A O 1
ATOM 1943 N N . ALA A 1 239 ? -14.469 29.906 -7.18 1 96 239 ALA A N 1
ATOM 1944 C CA . ALA A 1 239 ? -13.328 29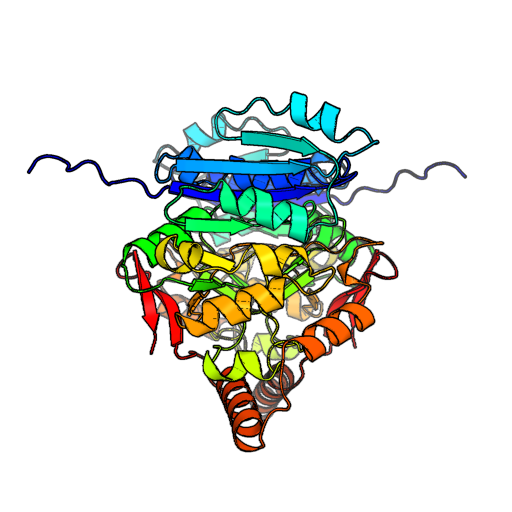.781 -8.078 1 96 239 ALA A CA 1
ATOM 1945 C C . ALA A 1 239 ? -13.578 30.547 -9.383 1 96 239 ALA A C 1
ATOM 1947 O O . ALA A 1 239 ? -14.609 30.359 -10.031 1 96 239 ALA A O 1
ATOM 1948 N N . PRO A 1 240 ? -12.648 31.359 -9.867 1 97 240 PRO A N 1
ATOM 1949 C CA . PRO A 1 240 ? -12.75 31.938 -11.211 1 97 240 PRO A CA 1
ATOM 1950 C C . PRO A 1 240 ? -12.562 30.891 -12.312 1 97 240 PRO A C 1
ATOM 1952 O O . PRO A 1 240 ? -12.055 29.797 -12.039 1 97 240 PRO A O 1
ATOM 1955 N N . LEU A 1 241 ? -12.93 31.219 -13.469 1 96.69 241 LEU A N 1
ATOM 1956 C CA . LEU A 1 241 ? -12.875 30.297 -14.594 1 96.69 241 LEU A CA 1
ATOM 1957 C C . LEU A 1 241 ? -11.445 29.828 -14.852 1 96.69 241 LEU A C 1
ATOM 1959 O O . LEU A 1 241 ? -11.219 28.656 -15.141 1 96.69 241 LEU A O 1
ATOM 1963 N N . GLU A 1 242 ? -10.578 30.719 -14.719 1 96.81 242 GLU A N 1
ATOM 1964 C CA . GLU A 1 242 ? -9.18 30.391 -14.969 1 96.81 242 GLU A CA 1
ATOM 1965 C C . GLU A 1 242 ? -8.688 29.312 -14.008 1 96.81 242 GLU A C 1
ATOM 1967 O O . GLU A 1 242 ? -7.926 28.438 -14.398 1 96.81 242 GLU A O 1
ATOM 1972 N N . ALA A 1 243 ? -9.047 29.406 -12.797 1 96.06 243 ALA A N 1
ATOM 1973 C CA . ALA A 1 243 ? -8.648 28.438 -11.789 1 96.06 243 ALA A CA 1
ATOM 1974 C C . ALA A 1 243 ? -9.242 27.062 -12.086 1 96.06 243 ALA A C 1
ATOM 1976 O O . ALA A 1 243 ? -8.562 26.047 -11.969 1 96.06 243 ALA A O 1
ATOM 1977 N N . LYS A 1 244 ? -10.484 27.047 -12.492 1 95.31 244 LYS A N 1
ATOM 1978 C CA . LYS A 1 244 ? -11.148 25.797 -12.844 1 95.31 244 LYS A CA 1
ATOM 1979 C C . LYS A 1 244 ? -10.492 25.141 -14.047 1 95.31 244 LYS A C 1
ATOM 1981 O O . LYS A 1 244 ? -10.305 23.922 -14.078 1 95.31 244 LYS A O 1
ATOM 1986 N N . LEU A 1 245 ? -10.188 25.938 -14.977 1 95.94 245 LEU A N 1
ATOM 1987 C CA . LEU A 1 245 ? -9.539 25.438 -16.172 1 95.94 245 LEU A CA 1
ATOM 1988 C C . LEU A 1 245 ? -8.156 24.875 -15.852 1 95.94 245 LEU A C 1
ATOM 1990 O O . LEU A 1 245 ? -7.758 23.844 -16.406 1 95.94 245 LEU A O 1
ATOM 1994 N N . GLN A 1 246 ? -7.477 25.609 -14.945 1 94.44 246 GLN A N 1
ATOM 1995 C CA . GLN A 1 246 ? -6.156 25.141 -14.531 1 94.44 246 GLN A CA 1
ATOM 1996 C C . GLN A 1 246 ? -6.238 23.781 -13.852 1 94.44 246 GLN A C 1
ATOM 1998 O O . GLN A 1 246 ? -5.438 22.891 -14.133 1 94.44 246 GLN A O 1
ATOM 2003 N N . GLN A 1 247 ? -7.117 23.625 -12.938 1 92.19 247 GLN A N 1
ATOM 2004 C CA . GLN A 1 247 ? -7.297 22.344 -12.242 1 92.19 247 GLN A CA 1
ATOM 2005 C C . GLN A 1 247 ? -7.594 21.219 -13.227 1 92.19 247 GLN A C 1
ATOM 2007 O O . GLN A 1 247 ? -7.016 20.141 -13.133 1 92.19 247 GLN A O 1
ATOM 2012 N N . THR A 1 248 ? -8.5 21.531 -14.188 1 90.31 248 THR A N 1
ATOM 2013 C CA . THR A 1 248 ? -8.883 20.531 -15.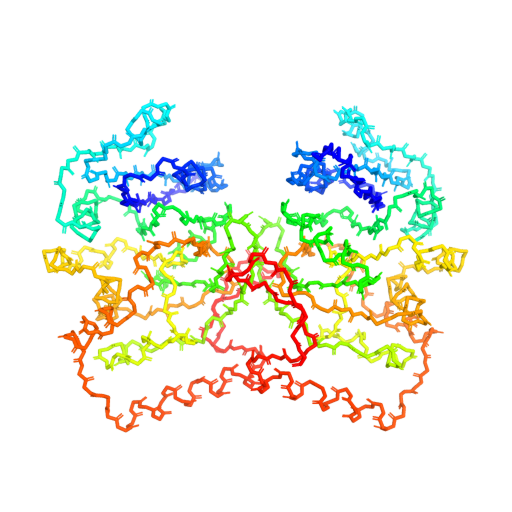195 1 90.31 248 THR A CA 1
ATOM 2014 C C . THR A 1 248 ? -7.691 20.156 -16.062 1 90.31 248 THR A C 1
ATOM 2016 O O . THR A 1 248 ? -7.484 18.984 -16.359 1 90.31 248 THR A O 1
ATOM 2019 N N . TRP A 1 249 ? -6.996 21.125 -16.391 1 89.69 249 TRP A N 1
ATOM 2020 C CA . TRP A 1 249 ? -5.805 20.906 -17.203 1 89.69 249 TRP A CA 1
ATOM 2021 C C . TRP A 1 249 ? -4.805 20.016 -16.469 1 89.69 249 TRP A C 1
ATOM 2023 O O . TRP A 1 249 ? -4.25 19.078 -17.047 1 89.69 249 TRP A O 1
ATOM 2033 N N . ASP A 1 250 ? -4.57 20.344 -15.188 1 88.06 250 ASP A N 1
ATOM 2034 C CA . ASP A 1 250 ? -3.646 19.547 -14.375 1 88.06 250 ASP A CA 1
ATOM 2035 C C . ASP A 1 250 ? -4.113 18.109 -14.25 1 88.06 250 ASP A C 1
ATOM 2037 O O . ASP A 1 250 ? -3.309 17.172 -14.336 1 88.06 250 ASP A O 1
ATOM 2041 N N . TYR A 1 251 ? -5.375 17.922 -14.109 1 85.31 251 TYR A N 1
ATOM 2042 C CA . TYR A 1 251 ? -5.949 16.594 -13.992 1 85.31 251 TYR A CA 1
ATOM 2043 C C . TYR A 1 251 ? -5.773 15.797 -15.281 1 85.31 251 TYR A C 1
ATOM 2045 O O . TYR A 1 251 ? -5.371 14.633 -15.25 1 85.31 251 TYR A O 1
ATOM 2053 N N . CYS A 1 252 ? -6.074 16.375 -16.406 1 84.06 252 CYS A N 1
ATOM 2054 C CA . CYS A 1 252 ? -5.965 15.727 -17.703 1 84.06 252 CYS A CA 1
ATOM 2055 C C . CYS A 1 252 ? -4.52 15.344 -18 1 84.06 252 CYS A C 1
ATOM 2057 O O . CYS A 1 252 ? -4.246 14.234 -18.453 1 84.06 252 CYS A O 1
ATOM 2059 N N . ARG A 1 253 ? -3.672 16.25 -17.688 1 83.38 253 ARG A N 1
ATOM 2060 C CA . ARG A 1 253 ? -2.252 15.992 -17.906 1 83.38 253 ARG A CA 1
ATOM 2061 C C . ARG A 1 253 ? -1.783 14.828 -17.031 1 83.38 253 ARG A C 1
ATOM 2063 O O . ARG A 1 253 ? -1.006 13.984 -17.484 1 83.38 253 ARG A O 1
ATOM 2070 N N . TRP A 1 254 ? -2.277 14.836 -15.828 1 82.25 254 TRP A N 1
ATOM 2071 C CA . TRP A 1 254 ? -1.941 13.766 -14.891 1 82.25 254 TRP A CA 1
ATOM 2072 C C . TRP A 1 254 ? -2.467 12.422 -15.383 1 82.25 254 TRP A C 1
ATOM 2074 O O . TRP A 1 254 ? -1.782 11.406 -15.273 1 82.25 254 TRP A O 1
ATOM 2084 N N . ARG A 1 255 ? -3.578 12.336 -15.906 1 76.69 255 ARG A N 1
ATOM 2085 C CA . ARG A 1 255 ? -4.207 11.109 -16.375 1 76.69 255 ARG A CA 1
ATOM 2086 C C . ARG A 1 255 ? -3.52 10.578 -17.625 1 76.69 255 ARG A C 1
ATOM 2088 O O . ARG A 1 255 ? -3.432 9.367 -17.828 1 76.69 255 ARG A O 1
ATOM 2095 N N . TRP A 1 256 ? -3.025 11.5 -18.344 1 74.25 256 TRP A N 1
ATOM 2096 C CA . TRP A 1 256 ? -2.479 11.086 -19.625 1 74.25 256 TRP A CA 1
ATOM 2097 C C . TRP A 1 256 ? -0.986 10.789 -19.516 1 74.25 256 TRP A C 1
ATOM 2099 O O . TRP A 1 256 ? -0.459 9.938 -20.234 1 74.25 256 TRP A O 1
ATOM 2109 N N . GLN A 1 257 ? -0.335 11.539 -18.656 1 64.31 257 GLN A N 1
ATOM 2110 C CA . GLN A 1 257 ? 1.109 11.352 -18.578 1 64.31 257 GLN A CA 1
ATOM 2111 C C . GLN A 1 257 ? 1.472 10.266 -17.562 1 64.31 257 GLN A C 1
ATOM 2113 O O . GLN A 1 257 ? 0.911 10.227 -16.469 1 64.31 257 GLN A O 1
ATOM 2118 N N . LYS A 1 258 ? 2.096 9.219 -17.922 1 57.22 258 LYS A N 1
ATOM 2119 C CA . LYS A 1 258 ? 2.57 8.109 -17.109 1 57.22 258 LYS A CA 1
ATOM 2120 C C . LYS A 1 258 ? 3.516 8.609 -16.016 1 57.22 258 LYS A C 1
ATOM 2122 O O . LYS A 1 258 ? 3.477 8.117 -14.883 1 57.22 258 LYS A O 1
ATOM 2127 N N . ASN A 1 259 ? 4.48 9.375 -16.453 1 59.28 259 ASN A N 1
ATOM 2128 C CA . ASN A 1 259 ? 5.543 9.867 -15.586 1 59.28 259 ASN A CA 1
ATOM 2129 C C . ASN A 1 259 ? 5.379 11.359 -15.289 1 59.28 259 ASN A C 1
ATOM 2131 O O . ASN A 1 259 ? 5.938 12.203 -15.992 1 59.28 259 ASN A O 1
ATOM 2135 N N . TYR A 1 260 ? 4.359 11.562 -14.312 1 60.25 260 TYR A N 1
ATOM 2136 C CA . TYR A 1 260 ? 4.031 12.969 -14.109 1 60.25 260 TYR A CA 1
ATOM 2137 C C . TYR A 1 260 ? 5.215 13.727 -13.516 1 60.25 260 TYR A C 1
ATOM 2139 O O . TYR A 1 260 ? 6.012 13.148 -12.773 1 60.25 260 TYR A O 1
ATOM 2147 N N . HIS A 1 261 ? 5.219 14.922 -13.938 1 71.25 261 HIS A N 1
ATOM 2148 C CA . HIS A 1 261 ? 6.094 15.969 -13.406 1 71.25 261 HIS A CA 1
ATOM 2149 C C . HIS A 1 261 ? 5.621 16.438 -12.039 1 71.25 261 HIS A C 1
ATOM 2151 O O . HIS A 1 261 ? 4.488 16.156 -11.633 1 71.25 261 HIS A O 1
ATOM 2157 N N . ARG A 1 262 ? 6.5 16.812 -11.242 1 82.62 262 ARG A N 1
ATOM 2158 C CA . ARG A 1 262 ? 6.277 17.469 -9.961 1 82.62 262 ARG A CA 1
ATOM 2159 C C . ARG A 1 262 ? 5.93 16.453 -8.875 1 82.62 262 ARG A C 1
ATOM 2161 O O . ARG A 1 262 ? 4.988 16.656 -8.109 1 82.62 262 ARG A O 1
ATOM 2168 N N . VAL A 1 263 ? 6.531 15.312 -9.062 1 91.25 263 VAL A N 1
ATOM 2169 C CA . VAL A 1 263 ? 6.398 14.281 -8.047 1 91.25 263 VAL A CA 1
ATOM 2170 C C . VAL A 1 263 ? 7.785 13.828 -7.586 1 91.25 263 VAL A C 1
ATOM 2172 O O . VAL A 1 263 ? 8.719 13.758 -8.391 1 91.25 263 VAL A O 1
ATOM 2175 N N . TRP A 1 264 ? 7.93 13.625 -6.355 1 94.44 264 TRP A N 1
ATOM 2176 C CA . TRP A 1 264 ? 9.133 12.977 -5.844 1 94.44 264 TRP A CA 1
ATOM 2177 C C . TRP A 1 264 ? 9.086 11.477 -6.082 1 94.44 264 TRP A C 1
ATOM 2179 O O . TRP A 1 264 ? 8.094 10.82 -5.762 1 94.44 264 TRP A O 1
ATOM 2189 N N . ARG A 1 265 ? 10.133 10.938 -6.652 1 94.19 265 ARG A N 1
ATOM 2190 C CA . ARG A 1 265 ? 10.266 9.508 -6.922 1 94.19 265 ARG A CA 1
ATOM 2191 C C . ARG A 1 265 ? 11.602 8.977 -6.422 1 94.19 265 ARG A C 1
ATOM 2193 O O . ARG A 1 265 ? 12.586 9.711 -6.355 1 94.19 265 ARG A O 1
ATOM 2200 N N . PHE A 1 266 ? 11.609 7.75 -6.125 1 94.81 266 PHE A N 1
ATOM 2201 C CA . PHE A 1 266 ? 12.852 7.117 -5.691 1 94.81 266 PHE A CA 1
ATOM 2202 C C . PHE A 1 266 ? 13.703 6.715 -6.891 1 94.81 266 PHE A C 1
ATOM 2204 O O . PHE A 1 266 ? 13.211 6.078 -7.824 1 94.81 266 PHE A O 1
ATOM 2211 N N . ASN A 1 267 ? 14.867 7.113 -6.867 1 92.5 267 ASN A N 1
ATOM 2212 C CA . ASN A 1 267 ? 15.859 6.707 -7.859 1 92.5 267 ASN A CA 1
ATOM 2213 C C . ASN A 1 267 ? 16.734 5.574 -7.344 1 92.5 267 ASN A C 1
ATOM 2215 O O . ASN A 1 267 ? 17.641 5.805 -6.543 1 92.5 267 ASN A O 1
ATOM 2219 N N . SER A 1 268 ? 16.547 4.398 -7.84 1 88.31 268 SER A N 1
ATOM 2220 C CA . SER A 1 268 ? 17.234 3.205 -7.348 1 88.31 268 SER A CA 1
ATOM 2221 C C . SER A 1 268 ? 18.719 3.225 -7.715 1 88.31 268 SER A C 1
ATOM 2223 O O . SER A 1 268 ? 19.531 2.57 -7.059 1 88.31 268 SER A O 1
ATOM 2225 N N . ASN A 1 269 ? 19.094 3.898 -8.773 1 87.19 269 ASN A N 1
ATOM 2226 C CA . ASN A 1 269 ? 20.484 3.957 -9.203 1 87.19 269 ASN A CA 1
ATOM 2227 C C . ASN A 1 269 ? 21.359 4.691 -8.188 1 87.19 269 ASN A C 1
ATOM 2229 O O . ASN A 1 269 ? 22.516 4.328 -7.973 1 87.19 269 ASN A O 1
ATOM 2233 N N . ILE A 1 270 ? 20.812 5.723 -7.52 1 91.69 270 ILE A N 1
ATOM 2234 C CA . ILE A 1 270 ? 21.594 6.504 -6.578 1 91.69 270 ILE A CA 1
ATOM 2235 C C . ILE A 1 270 ? 21.031 6.348 -5.168 1 91.69 270 ILE A C 1
ATOM 2237 O O . ILE A 1 270 ? 21.484 7.008 -4.23 1 91.69 270 ILE A O 1
ATOM 2241 N N . ASP A 1 271 ? 20 5.531 -5 1 92.56 271 ASP A N 1
ATOM 2242 C CA . ASP A 1 271 ? 19.391 5.195 -3.713 1 92.56 271 ASP A CA 1
ATOM 2243 C C . ASP A 1 271 ? 18.906 6.453 -2.988 1 92.56 271 ASP A C 1
ATOM 2245 O O . ASP A 1 271 ? 19.234 6.656 -1.814 1 92.56 271 ASP A O 1
ATOM 2249 N N . GLN A 1 272 ? 18.234 7.328 -3.721 1 93.81 272 GLN A N 1
ATOM 2250 C CA . GLN A 1 272 ? 17.75 8.578 -3.148 1 93.81 272 GLN A CA 1
ATOM 2251 C C . GLN A 1 272 ? 16.391 8.969 -3.738 1 93.81 272 GLN A C 1
ATOM 2253 O O . GLN A 1 272 ? 16.062 8.578 -4.859 1 93.81 272 GLN A O 1
ATOM 2258 N N . TRP A 1 273 ? 15.602 9.672 -2.961 1 94.94 273 TRP A N 1
ATOM 2259 C CA . TRP A 1 273 ? 14.398 10.32 -3.477 1 94.94 273 TRP A CA 1
ATOM 2260 C C . TRP A 1 273 ? 14.758 11.578 -4.258 1 94.94 273 TRP A C 1
ATOM 2262 O O . TRP A 1 273 ? 15.539 12.406 -3.791 1 94.94 273 TRP A O 1
ATOM 2272 N N . CYS A 1 274 ? 14.141 11.664 -5.445 1 92.31 274 CYS A N 1
ATOM 2273 C CA . CYS A 1 274 ? 14.461 12.789 -6.312 1 92.31 274 CYS A CA 1
ATOM 2274 C C . CYS A 1 274 ? 13.195 13.453 -6.836 1 92.31 274 CYS A C 1
ATOM 2276 O O . CYS A 1 274 ? 12.18 12.781 -7.047 1 92.31 274 CYS A O 1
ATOM 2278 N N . TRP A 1 275 ? 13.344 14.711 -6.984 1 89.25 275 TRP A N 1
ATOM 2279 C CA . TRP A 1 275 ? 12.273 15.484 -7.605 1 89.25 275 TRP A CA 1
ATOM 2280 C C . TRP A 1 275 ? 12.273 15.297 -9.117 1 89.25 275 TRP A C 1
ATOM 2282 O O . TRP A 1 275 ? 13.312 15.461 -9.766 1 89.25 275 TRP A O 1
ATOM 2292 N N . TYR A 1 276 ? 11.133 14.844 -9.617 1 77.12 276 TYR A N 1
ATOM 2293 C CA . TYR A 1 276 ? 11.039 14.688 -11.062 1 77.12 276 TYR A CA 1
ATOM 2294 C C . TYR A 1 276 ? 10.195 15.805 -11.672 1 77.12 276 TYR A C 1
ATOM 2296 O O . TYR A 1 276 ? 9.008 15.93 -11.383 1 77.12 276 TYR A O 1
ATOM 2304 N N . LYS A 1 277 ? 10.789 16.641 -12.492 1 69.44 277 LYS A N 1
ATOM 2305 C CA . LYS A 1 277 ? 10.227 17.859 -13.07 1 69.44 277 LYS A CA 1
ATOM 2306 C C . LYS A 1 277 ? 9.25 17.531 -14.195 1 69.44 277 LYS A C 1
ATOM 2308 O O . LYS A 1 277 ? 9.469 16.578 -14.953 1 69.44 277 LYS A O 1
ATOM 2313 N N . MET B 1 1 ? -29.016 -24.5 14.828 1 24.36 1 MET B N 1
ATOM 2314 C CA . MET B 1 1 ? -28.312 -24.797 13.586 1 24.36 1 MET B CA 1
ATOM 2315 C C . MET B 1 1 ? -26.812 -24.984 13.836 1 24.36 1 MET B C 1
ATOM 2317 O O . MET B 1 1 ? -26.172 -24.156 14.477 1 24.36 1 MET B O 1
ATOM 2321 N N . GLN B 1 2 ? -26.234 -26.109 13.922 1 27.59 2 GLN B N 1
ATOM 2322 C CA . GLN B 1 2 ? -24.906 -26.609 14.281 1 27.59 2 GLN B CA 1
ATOM 2323 C C . GLN B 1 2 ? -23.828 -25.891 13.484 1 27.59 2 GLN B C 1
ATOM 2325 O O . GLN B 1 2 ? -24 -25.594 12.305 1 27.59 2 GLN B O 1
ATOM 2330 N N . ASN B 1 3 ? -22.984 -25.016 14.078 1 34.81 3 ASN B N 1
ATOM 2331 C CA . ASN B 1 3 ? -21.906 -24.234 13.477 1 34.81 3 ASN B CA 1
ATOM 2332 C C . ASN B 1 3 ? -21.125 -25.047 12.445 1 34.81 3 ASN B C 1
ATOM 2334 O O . ASN B 1 3 ? -20.422 -26 12.797 1 34.81 3 ASN B O 1
ATOM 2338 N N . GLU B 1 4 ? -21.703 -25.547 11.438 1 37.59 4 GLU B N 1
ATOM 2339 C CA . GLU B 1 4 ? -20.984 -26.297 10.414 1 37.59 4 GLU B CA 1
ATOM 2340 C C . GLU B 1 4 ? -19.531 -25.828 10.297 1 37.59 4 GLU B C 1
ATOM 2342 O O . GLU B 1 4 ? -19.25 -24.625 10.344 1 37.59 4 GLU B O 1
ATOM 2347 N N . PRO B 1 5 ? -18.547 -26.609 10.617 1 43.91 5 PRO B N 1
ATOM 2348 C CA . PRO B 1 5 ? -17.125 -26.266 10.641 1 43.91 5 PRO B CA 1
ATOM 2349 C C . PRO B 1 5 ? -16.688 -25.453 9.422 1 43.91 5 PRO B C 1
ATOM 2351 O O . PRO B 1 5 ? -17.016 -25.812 8.289 1 43.91 5 PRO B O 1
ATOM 2354 N N . TRP B 1 6 ? -16.812 -24.188 9.344 1 48.94 6 TRP B N 1
ATOM 2355 C CA . TRP B 1 6 ? -16.312 -23.375 8.242 1 48.94 6 TRP B CA 1
ATOM 2356 C C . TRP B 1 6 ? -15.07 -23.984 7.621 1 48.94 6 TRP B C 1
ATOM 2358 O O . TRP B 1 6 ? -14.133 -24.375 8.336 1 48.94 6 TRP B O 1
ATOM 2368 N N . CYS B 1 7 ? -15.18 -24.922 6.688 1 59.31 7 CYS B N 1
ATOM 2369 C CA . CYS B 1 7 ? -14.031 -25.531 6.039 1 59.31 7 CYS B CA 1
ATOM 2370 C C . CYS B 1 7 ? -12.977 -24.5 5.695 1 59.31 7 CYS B C 1
ATOM 2372 O O . CYS B 1 7 ? -13.203 -23.625 4.848 1 59.31 7 CYS B O 1
ATOM 2374 N N . GLN B 1 8 ? -12.031 -24.25 6.484 1 87.06 8 GLN B N 1
ATOM 2375 C CA . GLN B 1 8 ? -10.898 -23.328 6.395 1 87.06 8 GLN B CA 1
ATOM 2376 C C . GLN B 1 8 ? -10.07 -23.594 5.145 1 87.06 8 GLN B C 1
ATOM 2378 O O . GLN B 1 8 ? -9.633 -24.734 4.914 1 87.06 8 GLN B O 1
ATOM 2383 N N . MET B 1 9 ? -10.047 -22.719 4.219 1 96.81 9 MET B N 1
ATOM 2384 C CA . MET B 1 9 ? -9.211 -22.875 3.035 1 96.81 9 MET B CA 1
ATOM 2385 C C . MET B 1 9 ? -7.75 -23.078 3.424 1 96.81 9 MET B C 1
ATOM 2387 O O . MET B 1 9 ? -7.254 -22.453 4.359 1 96.81 9 MET B O 1
ATOM 2391 N N . LYS B 1 10 ? -7.117 -23.938 2.719 1 98.25 10 LYS B N 1
ATOM 2392 C CA . LYS B 1 10 ? -5.691 -24.188 2.91 1 98.25 10 LYS B CA 1
ATOM 2393 C C . LYS B 1 10 ? -4.867 -23.516 1.819 1 98.25 10 LYS B C 1
ATOM 2395 O O . LYS B 1 10 ? -5.105 -23.734 0.629 1 98.25 10 LYS B O 1
ATOM 2400 N N . PHE B 1 11 ? -3.955 -22.688 2.23 1 98.75 11 PHE B N 1
ATOM 2401 C CA . PHE B 1 11 ? -3.033 -22.031 1.311 1 98.75 11 PHE B CA 1
ATOM 2402 C C . PHE B 1 11 ? -1.727 -22.812 1.207 1 98.75 11 PHE B C 1
ATOM 2404 O O . PHE B 1 11 ? -1.133 -23.172 2.225 1 98.75 11 PHE B O 1
ATOM 2411 N N . SER B 1 12 ? -1.295 -23.094 0.023 1 98.88 12 SER B N 1
ATOM 2412 C CA . SER B 1 12 ? 0.042 -23.625 -0.243 1 98.88 12 SER B CA 1
ATOM 2413 C C . SER B 1 12 ? 0.919 -22.578 -0.922 1 98.88 12 SER B C 1
ATOM 2415 O O . SER B 1 12 ? 0.648 -22.172 -2.055 1 98.88 12 SER B O 1
ATOM 2417 N N . ILE B 1 13 ? 1.928 -22.172 -0.247 1 98.88 13 ILE B N 1
ATOM 2418 C CA . ILE B 1 13 ? 2.854 -21.172 -0.771 1 98.88 13 ILE B CA 1
ATOM 2419 C C . ILE B 1 13 ? 4.223 -21.812 -1.004 1 98.88 13 ILE B C 1
ATOM 2421 O O . ILE B 1 13 ? 4.695 -22.594 -0.178 1 98.88 13 ILE B O 1
ATOM 2425 N N . VAL B 1 14 ? 4.84 -21.531 -2.117 1 98.81 14 VAL B N 1
ATOM 2426 C CA . VAL B 1 14 ? 6.168 -22.031 -2.434 1 98.81 14 VAL B CA 1
ATOM 2427 C C . VAL B 1 14 ? 7.145 -20.875 -2.584 1 98.81 14 VAL B C 1
ATOM 2429 O O . VAL B 1 14 ? 6.828 -19.859 -3.215 1 98.81 14 VAL B O 1
ATOM 2432 N N . THR B 1 15 ? 8.289 -20.953 -1.98 1 98.38 15 THR B N 1
ATOM 2433 C CA . THR B 1 15 ? 9.375 -20 -2.156 1 98.38 15 THR B CA 1
ATOM 2434 C C . THR B 1 15 ? 10.648 -20.703 -2.6 1 98.38 15 THR B C 1
ATOM 2436 O O . THR B 1 15 ? 11.195 -21.531 -1.866 1 98.38 15 THR B O 1
ATOM 2439 N N . PRO B 1 16 ? 11.102 -20.422 -3.791 1 97.38 16 PRO B N 1
ATOM 2440 C CA . PRO B 1 16 ? 12.453 -20.859 -4.152 1 97.38 16 PRO B CA 1
ATOM 2441 C C . PRO B 1 16 ? 13.531 -19.938 -3.582 1 97.38 16 PRO B C 1
ATOM 2443 O O . PRO B 1 16 ? 13.344 -18.719 -3.51 1 97.38 16 PRO B O 1
ATOM 2446 N N . CYS B 1 17 ? 14.609 -20.516 -3.174 1 94.88 17 CYS B N 1
ATOM 2447 C CA . CYS B 1 17 ? 15.672 -19.656 -2.672 1 94.88 17 CYS B CA 1
ATOM 2448 C C . CYS B 1 17 ? 17.047 -20.281 -2.939 1 94.88 17 CYS B C 1
ATOM 2450 O O . CYS B 1 17 ? 17.156 -21.5 -3.062 1 94.88 17 CYS B O 1
ATOM 2452 N N . TYR B 1 18 ? 18 -19.484 -3.17 1 94.75 18 TYR B N 1
ATOM 2453 C CA . TYR B 1 18 ? 19.406 -19.797 -3.32 1 94.75 18 TYR B CA 1
ATOM 2454 C C . TYR B 1 18 ? 20.281 -18.641 -2.824 1 94.75 18 TYR B C 1
ATOM 2456 O O . TYR B 1 18 ? 20.219 -17.531 -3.369 1 94.75 18 TYR B O 1
ATOM 2464 N N . ASN B 1 19 ? 21.094 -18.922 -1.805 1 93.62 19 ASN B N 1
ATOM 2465 C CA . ASN B 1 19 ? 21.938 -17.906 -1.192 1 93.62 19 ASN B CA 1
ATOM 2466 C C . ASN B 1 19 ? 21.156 -16.641 -0.872 1 93.62 19 ASN B C 1
ATOM 2468 O O . ASN B 1 19 ? 21.547 -15.539 -1.26 1 93.62 19 ASN B O 1
ATOM 2472 N N . ALA B 1 20 ? 20.078 -16.812 -0.114 1 92 20 ALA B N 1
ATOM 2473 C CA . ALA B 1 20 ? 19.094 -15.75 0.094 1 92 20 ALA B CA 1
ATOM 2474 C C . ALA B 1 20 ? 19.094 -15.266 1.541 1 92 20 ALA B C 1
ATOM 2476 O O . ALA B 1 20 ? 18.172 -14.594 1.984 1 92 20 ALA B O 1
ATOM 2477 N N . ALA B 1 21 ? 20.109 -15.492 2.285 1 92.44 21 ALA B N 1
ATOM 2478 C CA . ALA B 1 21 ? 20.172 -15.219 3.717 1 92.44 21 ALA B CA 1
ATOM 2479 C C . ALA B 1 21 ? 19.812 -13.766 4.012 1 92.44 21 ALA B C 1
ATOM 2481 O O . ALA B 1 21 ? 19.031 -13.484 4.926 1 92.44 21 ALA B O 1
ATOM 2482 N N . PRO B 1 22 ? 20.234 -12.797 3.26 1 88.69 22 PRO B N 1
ATOM 2483 C CA . PRO B 1 22 ? 19.984 -11.398 3.631 1 88.69 22 PRO B CA 1
ATOM 2484 C C . PRO B 1 22 ? 18.516 -11.008 3.477 1 88.69 22 PRO B C 1
ATOM 2486 O O . PRO B 1 22 ? 18.062 -10.07 4.133 1 88.69 22 PRO B O 1
ATOM 2489 N N . TYR B 1 23 ? 17.797 -11.672 2.697 1 88.88 23 TYR B N 1
ATOM 2490 C CA . TYR B 1 23 ? 16.469 -11.148 2.375 1 88.88 23 TYR B CA 1
ATOM 2491 C C . TYR B 1 23 ? 15.383 -12.148 2.75 1 88.88 23 TYR B C 1
ATOM 2493 O O . TYR B 1 23 ? 14.203 -11.797 2.83 1 88.88 23 TYR B O 1
ATOM 2501 N N . LEU B 1 24 ? 15.68 -13.359 3.053 1 93.19 24 LEU B N 1
ATOM 2502 C CA . LEU B 1 24 ? 14.742 -14.453 3.268 1 93.19 24 LEU B CA 1
ATOM 2503 C C . LEU B 1 24 ? 13.867 -14.188 4.492 1 93.19 24 LEU B C 1
ATOM 2505 O O . LEU B 1 24 ? 12.672 -14.477 4.48 1 93.19 24 LEU B O 1
ATOM 2509 N N . PRO B 1 25 ? 14.43 -13.594 5.59 1 94.06 25 PRO B N 1
ATOM 2510 C CA . PRO B 1 25 ? 13.609 -13.414 6.793 1 94.06 25 PRO B CA 1
ATOM 2511 C C . PRO B 1 25 ? 12.352 -12.594 6.539 1 94.06 25 PRO B C 1
ATOM 2513 O O . PRO B 1 25 ? 11.266 -12.953 7 1 94.06 25 PRO B O 1
ATOM 2516 N N . GLU B 1 26 ? 12.438 -11.492 5.859 1 94.69 26 GLU B N 1
ATOM 2517 C CA . GLU B 1 26 ? 11.281 -10.656 5.555 1 94.69 26 GLU B CA 1
ATOM 2518 C C . GLU B 1 26 ? 10.242 -11.43 4.754 1 94.69 26 GLU B C 1
ATOM 2520 O O . GLU B 1 26 ? 9.039 -11.305 5.004 1 94.69 26 GLU B O 1
ATOM 2525 N N . THR B 1 27 ? 10.688 -12.211 3.809 1 96.88 27 THR B N 1
ATOM 2526 C CA . THR B 1 27 ? 9.789 -13.039 3.008 1 96.88 27 THR B CA 1
ATOM 2527 C C . THR B 1 27 ? 9.07 -14.062 3.883 1 96.88 27 THR B C 1
ATOM 2529 O O . THR B 1 27 ? 7.84 -14.156 3.857 1 96.88 27 THR B O 1
ATOM 2532 N N . LEU B 1 28 ? 9.82 -14.766 4.684 1 96.69 28 LEU B N 1
ATOM 2533 C CA . LEU B 1 28 ? 9.258 -15.797 5.543 1 96.69 28 LEU B CA 1
ATOM 2534 C C . LEU B 1 28 ? 8.219 -15.203 6.492 1 96.69 28 LEU B C 1
ATOM 2536 O O . LEU B 1 28 ? 7.117 -15.742 6.629 1 96.69 28 LEU B O 1
ATOM 2540 N N . ASP B 1 29 ? 8.586 -14.109 7.105 1 95.56 29 ASP B N 1
ATOM 2541 C CA . ASP B 1 29 ? 7.688 -13.461 8.055 1 95.56 29 ASP B CA 1
ATOM 2542 C C . ASP B 1 29 ? 6.387 -13.031 7.375 1 95.56 29 ASP B C 1
ATOM 2544 O O . ASP B 1 29 ? 5.309 -13.141 7.965 1 95.56 29 ASP B O 1
ATOM 2548 N N . SER B 1 30 ? 6.492 -12.539 6.172 1 97.44 30 SER B N 1
ATOM 2549 C CA . SER B 1 30 ? 5.32 -12.055 5.453 1 97.44 30 SER B CA 1
ATOM 2550 C C . SER B 1 30 ? 4.336 -13.188 5.172 1 97.44 30 SER B C 1
ATOM 2552 O O . SER B 1 30 ? 3.127 -12.961 5.098 1 97.44 30 SER B O 1
ATOM 2554 N N . VAL B 1 31 ? 4.832 -14.398 4.98 1 98.12 31 VAL B N 1
ATOM 2555 C CA . VAL B 1 31 ? 3.984 -15.547 4.691 1 98.12 31 VAL B CA 1
ATOM 2556 C C . VAL B 1 31 ? 3.445 -16.141 5.992 1 98.12 31 VAL B C 1
ATOM 2558 O O . VAL B 1 31 ? 2.238 -16.344 6.133 1 98.12 31 VAL B O 1
ATOM 2561 N N . LEU B 1 32 ? 4.301 -16.312 6.953 1 96.81 32 LEU B N 1
ATOM 2562 C CA . LEU B 1 32 ? 3.973 -17.031 8.18 1 96.81 32 LEU B CA 1
ATOM 2563 C C . LEU B 1 32 ? 3.066 -16.203 9.078 1 96.81 32 LEU B C 1
ATOM 2565 O O . LEU B 1 32 ? 2.277 -16.75 9.852 1 96.81 32 LEU B O 1
ATOM 2569 N N . ASN B 1 33 ? 3.135 -14.875 8.938 1 95.94 33 ASN B N 1
ATOM 2570 C CA . ASN B 1 33 ? 2.41 -14 9.852 1 95.94 33 ASN B CA 1
ATOM 2571 C C . ASN B 1 33 ? 1.184 -13.383 9.188 1 95.94 33 ASN B C 1
ATOM 2573 O O . ASN B 1 33 ? 0.69 -12.344 9.633 1 95.94 33 ASN B O 1
ATOM 2577 N N . GLN B 1 34 ? 0.776 -13.992 8.164 1 97.75 34 GLN B N 1
ATOM 2578 C CA . GLN B 1 34 ? -0.481 -13.547 7.57 1 97.75 34 GLN B CA 1
ATOM 2579 C C . GLN B 1 34 ? -1.603 -13.531 8.609 1 97.75 34 GLN B C 1
ATOM 2581 O O . GLN B 1 34 ? -1.764 -14.492 9.367 1 97.75 34 GLN B O 1
ATOM 2586 N N . THR B 1 35 ? -2.412 -12.484 8.609 1 96.81 35 THR B N 1
ATOM 2587 C CA . THR B 1 35 ? -3.449 -12.312 9.617 1 96.81 35 THR B CA 1
ATOM 2588 C C . THR B 1 35 ? -4.449 -13.469 9.57 1 96.81 35 THR B C 1
ATOM 2590 O O . THR B 1 35 ? -4.93 -13.93 10.609 1 96.81 35 THR B O 1
ATOM 2593 N N . ALA B 1 36 ? -4.789 -13.898 8.375 1 97.44 36 ALA B N 1
ATOM 2594 C CA . ALA B 1 36 ? -5.75 -14.984 8.219 1 97.44 36 ALA B CA 1
ATOM 2595 C C . ALA B 1 36 ? -5.199 -16.297 8.789 1 97.44 36 ALA B C 1
ATOM 2597 O O . ALA B 1 36 ? -5.961 -17.125 9.289 1 97.44 36 ALA B O 1
ATOM 2598 N N . VAL B 1 37 ? -3.865 -16.5 8.703 1 97.12 37 VAL B N 1
ATOM 2599 C CA . VAL B 1 37 ? -3.234 -17.672 9.289 1 97.12 37 VAL B CA 1
ATOM 2600 C C . VAL B 1 37 ? -3.248 -17.578 10.812 1 97.12 37 VAL B C 1
ATOM 2602 O O . VAL B 1 37 ? -3.684 -18.5 11.5 1 97.12 37 VAL B O 1
ATOM 2605 N N . ARG B 1 38 ? -2.881 -16.438 11.359 1 95.88 38 ARG B N 1
ATOM 2606 C CA . ARG B 1 38 ? -2.795 -16.219 12.797 1 95.88 38 ARG B CA 1
ATOM 2607 C C . ARG B 1 38 ? -4.164 -16.359 13.453 1 95.88 38 ARG B C 1
ATOM 2609 O O . ARG B 1 38 ? -4.277 -16.828 14.586 1 95.88 38 ARG B O 1
ATOM 2616 N N . SER B 1 39 ? -5.164 -15.93 12.766 1 95.38 39 SER B N 1
ATOM 2617 C CA . SER B 1 39 ? -6.508 -15.945 13.328 1 95.38 39 SER B CA 1
ATOM 2618 C C . SER B 1 39 ? -7.148 -17.328 13.18 1 95.38 39 SER B C 1
ATOM 2620 O O . SER B 1 39 ? -8.195 -17.594 13.766 1 95.38 39 SER B O 1
ATOM 2622 N N . GLY B 1 40 ? -6.562 -18.172 12.32 1 95.25 40 GLY B N 1
ATOM 2623 C CA . GLY B 1 40 ? -7.117 -19.484 12.078 1 95.25 40 GLY B CA 1
ATOM 2624 C C . GLY B 1 40 ? -8.156 -19.5 10.969 1 95.25 40 GLY B C 1
ATOM 2625 O O . GLY B 1 40 ? -8.789 -20.531 10.727 1 95.25 40 GLY B O 1
ATOM 2626 N N . ARG B 1 41 ? -8.32 -18.391 10.344 1 95.06 41 ARG B N 1
ATOM 2627 C CA . ARG B 1 41 ? -9.289 -18.312 9.258 1 95.06 41 ARG B CA 1
ATOM 2628 C C . ARG B 1 41 ? -8.883 -19.203 8.094 1 95.06 41 ARG B C 1
ATOM 2630 O O . ARG B 1 41 ? -9.742 -19.719 7.375 1 95.06 41 ARG B O 1
ATOM 2637 N N . VAL B 1 42 ? -7.574 -19.297 7.879 1 97.31 42 VAL B N 1
ATOM 2638 C CA . VAL B 1 42 ? -7.031 -20.203 6.875 1 97.31 42 VAL B CA 1
ATOM 2639 C C . VAL B 1 42 ? -5.902 -21.031 7.48 1 97.31 42 VAL B C 1
ATOM 2641 O O . VAL B 1 42 ? -5.387 -20.703 8.555 1 97.31 42 VAL B O 1
ATOM 2644 N N . THR B 1 43 ? -5.598 -22.109 6.812 1 97.75 43 THR B N 1
ATOM 2645 C CA . THR B 1 43 ? -4.414 -22.891 7.168 1 97.75 43 THR B CA 1
ATOM 2646 C C . THR B 1 43 ? -3.311 -22.703 6.129 1 97.75 43 THR B C 1
ATOM 2648 O O . THR B 1 43 ? -3.566 -22.219 5.027 1 97.75 43 THR B O 1
ATOM 2651 N N . LEU B 1 44 ? -2.092 -23.016 6.531 1 98.12 44 LEU B N 1
ATOM 2652 C CA . LEU B 1 44 ? -0.947 -22.719 5.68 1 98.12 44 LEU B CA 1
ATOM 2653 C C . LEU B 1 44 ? -0.051 -23.938 5.516 1 98.12 44 LEU B C 1
ATOM 2655 O O . LEU B 1 44 ? 0.231 -24.641 6.492 1 98.12 44 LEU B O 1
ATOM 2659 N N . GLU B 1 45 ? 0.247 -24.25 4.34 1 98.44 45 GLU B N 1
ATOM 2660 C CA . GLU B 1 45 ? 1.328 -25.125 3.898 1 98.44 45 GLU B CA 1
ATOM 2661 C C . GLU B 1 45 ? 2.402 -24.328 3.15 1 98.44 45 GLU B C 1
ATOM 2663 O O . GLU B 1 45 ? 2.158 -23.828 2.055 1 98.44 45 GLU B O 1
ATOM 2668 N N . TYR B 1 46 ? 3.551 -24.219 3.789 1 98.38 46 TYR B N 1
ATOM 2669 C CA . TYR B 1 46 ? 4.59 -23.375 3.221 1 98.38 46 TYR B CA 1
ATOM 2670 C C . TYR B 1 46 ? 5.816 -24.188 2.838 1 98.38 46 TYR B C 1
ATOM 2672 O O . TYR B 1 46 ? 6.488 -24.75 3.705 1 98.38 46 TYR B O 1
ATOM 2680 N N . TRP B 1 47 ? 6.125 -24.25 1.537 1 98 47 TRP B N 1
ATOM 2681 C CA . TRP B 1 47 ? 7.266 -25 1.015 1 98 47 TRP B CA 1
ATOM 2682 C C . TRP B 1 47 ? 8.406 -24.047 0.647 1 98 47 TRP B C 1
ATOM 2684 O O . TRP B 1 47 ? 8.25 -23.188 -0.209 1 98 47 TRP B O 1
ATOM 2694 N N . LEU B 1 48 ? 9.469 -24.188 1.285 1 97.62 48 LEU B N 1
ATOM 2695 C CA . LEU B 1 48 ? 10.703 -23.5 0.92 1 97.62 48 LEU B CA 1
ATOM 2696 C C . LEU B 1 48 ? 11.648 -24.422 0.172 1 97.62 48 LEU B C 1
ATOM 2698 O O . LEU B 1 48 ? 12.117 -25.422 0.732 1 97.62 48 LEU B O 1
ATOM 2702 N N . MET B 1 49 ? 11.891 -24.109 -1.053 1 97.88 49 MET B N 1
ATOM 2703 C CA . MET B 1 49 ? 12.734 -24.922 -1.923 1 97.88 49 MET B CA 1
ATOM 2704 C C . MET B 1 49 ? 14.109 -24.281 -2.1 1 97.88 49 MET B C 1
ATOM 2706 O O . MET B 1 49 ? 14.273 -23.375 -2.914 1 97.88 49 MET B O 1
ATOM 2710 N N . ASP B 1 50 ? 15.078 -24.828 -1.394 1 97.19 50 ASP B N 1
ATOM 2711 C CA . ASP B 1 50 ? 16.438 -24.297 -1.452 1 97.19 50 ASP B CA 1
ATOM 2712 C C . ASP B 1 50 ? 17.266 -25.031 -2.494 1 97.19 50 ASP B C 1
ATOM 2714 O O . ASP B 1 50 ? 17.297 -26.266 -2.508 1 97.19 50 ASP B O 1
ATOM 2718 N N . GLY B 1 51 ? 17.938 -24.281 -3.271 1 96.06 51 GLY B N 1
ATOM 2719 C CA . GLY B 1 51 ? 18.703 -24.844 -4.371 1 96.06 51 GLY B CA 1
ATOM 2720 C C . GLY B 1 51 ? 20.109 -25.281 -3.967 1 96.06 51 GLY B C 1
ATOM 2721 O O . GLY B 1 51 ? 21.031 -25.266 -4.785 1 96.06 51 GLY B O 1
ATOM 2722 N N . GLY B 1 52 ? 20.328 -25.531 -2.727 1 95.31 52 GLY B N 1
ATOM 2723 C CA . GLY B 1 52 ? 21.641 -25.875 -2.246 1 95.31 52 GLY B CA 1
ATOM 2724 C C . GLY B 1 52 ? 22.5 -24.672 -1.898 1 95.31 52 GLY B C 1
ATOM 2725 O O . GLY B 1 52 ? 23.625 -24.531 -2.389 1 95.31 52 GLY B O 1
ATOM 2726 N N . SER B 1 53 ? 21.969 -23.828 -1.143 1 95.44 53 SER B N 1
ATOM 2727 C CA . SER B 1 53 ? 22.641 -22.594 -0.75 1 95.44 53 SER B CA 1
ATOM 2728 C C . SER B 1 53 ? 23.969 -22.891 -0.038 1 95.44 53 SER B C 1
ATOM 2730 O O . SER B 1 53 ? 24.062 -23.859 0.707 1 95.44 53 SER B O 1
ATOM 2732 N N . THR B 1 54 ? 24.922 -22 -0.258 1 94.56 54 THR B N 1
ATOM 2733 C CA . THR B 1 54 ? 26.234 -22.141 0.353 1 94.56 54 THR B CA 1
ATOM 2734 C C . THR B 1 54 ? 26.469 -21.062 1.407 1 94.56 54 THR B C 1
ATOM 2736 O O . THR B 1 54 ? 27.453 -21.125 2.16 1 94.56 54 THR B O 1
ATOM 2739 N N . ASP B 1 55 ? 25.656 -20.094 1.405 1 94.12 55 ASP B N 1
ATOM 2740 C CA . ASP B 1 55 ? 25.75 -19.047 2.426 1 94.12 55 ASP B CA 1
ATOM 2741 C C . ASP B 1 55 ? 25.016 -19.453 3.693 1 94.12 55 ASP B C 1
ATOM 2743 O O . ASP B 1 55 ? 24.875 -20.656 3.99 1 94.12 55 ASP B O 1
ATOM 2747 N N . ASN B 1 56 ? 24.578 -18.531 4.543 1 93.62 56 ASN B N 1
ATOM 2748 C CA . ASN B 1 56 ? 23.953 -18.812 5.828 1 93.62 56 ASN B CA 1
ATOM 2749 C C . ASN B 1 56 ? 22.453 -19.078 5.684 1 93.62 56 ASN B C 1
ATOM 2751 O O . ASN B 1 56 ? 21.719 -19.078 6.672 1 93.62 56 ASN B O 1
ATOM 2755 N N . THR B 1 57 ? 22.016 -19.297 4.508 1 93.94 57 THR B N 1
ATOM 2756 C CA . THR B 1 57 ? 20.594 -19.484 4.254 1 93.94 57 THR B CA 1
ATOM 2757 C C . THR B 1 57 ? 20.078 -20.703 5.016 1 93.94 57 THR B C 1
ATOM 2759 O O . THR B 1 57 ? 19.062 -20.609 5.715 1 93.94 57 THR B O 1
ATOM 2762 N N . LEU B 1 58 ? 20.75 -21.797 4.926 1 91.25 58 LEU B N 1
ATOM 2763 C CA . LEU B 1 58 ? 20.266 -23.031 5.559 1 91.25 58 LEU B CA 1
ATOM 2764 C C . LEU B 1 58 ? 20.312 -22.906 7.078 1 91.25 58 LEU B C 1
ATOM 2766 O O . LEU B 1 58 ? 19.438 -23.438 7.77 1 91.25 58 LEU B O 1
ATOM 2770 N N . GLU B 1 59 ? 21.297 -22.25 7.602 1 91.19 59 GLU B N 1
ATOM 2771 C CA . GLU B 1 59 ? 21.375 -22 9.039 1 91.19 59 GLU B CA 1
ATOM 2772 C C . GLU B 1 59 ? 20.203 -21.172 9.516 1 91.19 59 GLU B C 1
ATOM 2774 O O . GLU B 1 59 ? 19.609 -21.453 10.555 1 91.19 59 GLU B O 1
ATOM 2779 N N . LEU B 1 60 ? 19.938 -20.141 8.766 1 90.38 60 LEU B N 1
ATOM 2780 C CA . LEU B 1 60 ? 18.812 -19.266 9.086 1 90.38 60 LEU B CA 1
ATOM 2781 C C . LEU B 1 60 ? 17.5 -20.047 9.086 1 90.38 60 LEU B C 1
ATOM 2783 O O . LEU B 1 60 ? 16.641 -19.844 9.953 1 90.38 60 LEU B O 1
ATOM 2787 N N . LEU B 1 61 ? 17.328 -20.938 8.156 1 88.56 61 LEU B N 1
ATOM 2788 C CA . LEU B 1 61 ? 16.094 -21.703 8 1 88.56 61 LEU B CA 1
ATOM 2789 C C . LEU B 1 61 ? 15.906 -22.656 9.172 1 88.56 61 LEU B C 1
ATOM 2791 O O . LEU B 1 61 ? 14.773 -22.922 9.586 1 88.56 61 LEU B O 1
ATOM 2795 N N . THR B 1 62 ? 16.938 -23.156 9.664 1 83.69 62 THR B N 1
ATOM 2796 C CA . THR B 1 62 ? 16.875 -24.078 10.797 1 83.69 62 THR B CA 1
ATOM 2797 C C . THR B 1 62 ? 16.359 -23.375 12.039 1 83.69 62 THR B C 1
ATOM 2799 O O . THR B 1 62 ? 15.711 -23.984 12.891 1 83.69 62 THR B O 1
ATOM 2802 N N . GLU B 1 63 ? 16.516 -22.078 12.039 1 85 63 GLU B N 1
ATOM 2803 C CA . GLU B 1 63 ? 16.047 -21.281 13.172 1 85 63 GLU B CA 1
ATOM 2804 C C . GLU B 1 63 ? 14.555 -21 13.07 1 85 63 GLU B C 1
ATOM 2806 O O . GLU B 1 63 ? 13.906 -20.688 14.078 1 85 63 GLU B O 1
ATOM 2811 N N . TYR B 1 64 ? 14.023 -21.031 11.93 1 83.31 64 TYR B N 1
ATOM 2812 C CA . TYR B 1 64 ? 12.594 -20.828 11.727 1 83.31 64 TYR B CA 1
ATOM 2813 C C . TYR B 1 64 ? 11.812 -22.109 11.984 1 83.31 64 TYR B C 1
ATOM 2815 O O . TYR B 1 64 ? 11.633 -22.938 11.086 1 83.31 64 TYR B O 1
ATOM 2823 N N . ASN B 1 65 ? 11.773 -22.641 13.055 1 81.12 65 ASN B N 1
ATOM 2824 C CA . ASN B 1 65 ? 11.023 -23.844 13.422 1 81.12 65 ASN B CA 1
ATOM 2825 C C . ASN B 1 65 ? 9.531 -23.562 13.508 1 81.12 65 ASN B C 1
ATOM 2827 O O . ASN B 1 65 ? 9.008 -23.234 14.578 1 81.12 65 ASN B O 1
ATOM 2831 N N . HIS B 1 66 ? 8.898 -23.625 12.414 1 88.38 66 HIS B N 1
ATOM 2832 C CA . HIS B 1 66 ? 7.461 -23.406 12.328 1 88.38 66 HIS B CA 1
ATOM 2833 C C . HIS B 1 66 ? 6.738 -24.641 11.797 1 88.38 66 HIS B C 1
ATOM 2835 O O . HIS B 1 66 ? 7.176 -25.234 10.805 1 88.38 66 HIS B O 1
ATOM 2841 N N . PRO B 1 67 ? 5.641 -24.984 12.352 1 90.81 67 PRO B N 1
ATOM 2842 C CA . PRO B 1 67 ? 4.957 -26.219 11.969 1 90.81 67 PRO B CA 1
ATOM 2843 C C . PRO B 1 67 ? 4.453 -26.203 10.531 1 90.81 67 PRO B C 1
ATOM 2845 O O . PRO B 1 67 ? 4.316 -27.25 9.898 1 90.81 67 PRO B O 1
ATOM 2848 N N . ASN B 1 68 ? 4.199 -25.062 9.961 1 93.25 68 ASN B N 1
ATOM 2849 C CA . ASN B 1 68 ? 3.643 -24.953 8.617 1 93.25 68 ASN B CA 1
ATOM 2850 C C . ASN B 1 68 ? 4.738 -24.891 7.559 1 93.25 68 ASN B C 1
ATOM 2852 O O . ASN B 1 68 ? 4.457 -24.953 6.359 1 93.25 68 ASN B O 1
ATOM 2856 N N . LEU B 1 69 ? 5.98 -24.781 7.969 1 95.44 69 LEU B N 1
ATOM 2857 C CA . LEU B 1 69 ? 7.098 -24.578 7.055 1 95.44 69 LEU B CA 1
ATOM 2858 C C . LEU B 1 69 ? 7.789 -25.906 6.746 1 95.44 69 LEU B C 1
ATOM 2860 O O . LEU B 1 69 ? 8.227 -26.609 7.656 1 95.44 69 LEU B O 1
ATOM 2864 N N . HIS B 1 70 ? 7.824 -26.266 5.512 1 96 70 HIS B N 1
ATOM 2865 C CA . HIS B 1 70 ? 8.539 -27.422 4.992 1 96 70 HIS B CA 1
ATOM 2866 C C . HIS B 1 70 ? 9.75 -26.984 4.172 1 96 70 HIS B C 1
ATOM 2868 O O . HIS B 1 70 ? 9.617 -26.266 3.186 1 96 70 HIS B O 1
ATOM 2874 N N . ILE B 1 71 ? 10.914 -27.5 4.566 1 95.56 71 ILE B N 1
ATOM 2875 C CA . ILE B 1 71 ? 12.148 -27.094 3.912 1 95.56 71 ILE B CA 1
ATOM 2876 C C . ILE B 1 71 ? 12.727 -28.25 3.102 1 95.56 71 ILE B C 1
ATOM 2878 O O . ILE B 1 71 ? 12.852 -29.359 3.609 1 95.56 71 ILE B O 1
ATOM 2882 N N . HIS B 1 72 ? 12.945 -28.031 1.884 1 95.56 72 HIS B N 1
ATOM 2883 C CA . HIS B 1 72 ? 13.672 -28.938 1.004 1 95.56 72 HIS B CA 1
ATOM 2884 C C . HIS B 1 72 ? 14.914 -28.266 0.421 1 95.56 72 HIS B C 1
ATOM 2886 O O . HIS B 1 72 ? 14.828 -27.188 -0.165 1 95.56 72 HIS B O 1
ATOM 2892 N N . SER B 1 73 ? 16.062 -28.891 0.625 1 95.56 73 SER B N 1
ATOM 2893 C CA . SER B 1 73 ? 17.297 -28.344 0.091 1 95.56 73 SER B CA 1
ATOM 2894 C C . SER B 1 73 ? 18.031 -29.359 -0.771 1 95.56 73 SER B C 1
ATOM 2896 O O . SER B 1 73 ? 18.391 -30.438 -0.301 1 95.56 73 SER B O 1
ATOM 2898 N N . ALA B 1 74 ? 18.203 -29.047 -1.977 1 95.31 74 ALA B N 1
ATOM 2899 C CA . ALA B 1 74 ? 18.938 -29.844 -2.953 1 95.31 74 ALA B CA 1
ATOM 2900 C C . ALA B 1 74 ? 19.344 -28.984 -4.156 1 95.31 74 ALA B C 1
ATOM 2902 O O . ALA B 1 74 ? 18.656 -28.016 -4.488 1 95.31 74 ALA B O 1
ATOM 2903 N N . LYS B 1 75 ? 20.422 -29.406 -4.695 1 94.38 75 LYS B N 1
ATOM 2904 C CA . LYS B 1 75 ? 20.797 -28.719 -5.914 1 94.38 75 LYS B CA 1
ATOM 2905 C C . LYS B 1 75 ? 19.703 -28.781 -6.969 1 94.38 75 LYS B C 1
ATOM 2907 O O . LYS B 1 75 ? 19.094 -29.844 -7.172 1 94.38 75 LYS B O 1
ATOM 2912 N N . ASP B 1 76 ? 19.359 -27.594 -7.539 1 93.06 76 ASP B N 1
ATOM 2913 C CA . ASP B 1 76 ? 18.359 -27.547 -8.586 1 93.06 76 ASP B CA 1
ATOM 2914 C C . ASP B 1 76 ? 18.922 -26.953 -9.875 1 93.06 76 ASP B C 1
ATOM 2916 O O . ASP B 1 76 ? 20.109 -26.609 -9.93 1 93.06 76 ASP B O 1
ATOM 2920 N N . GLN B 1 77 ? 18.078 -26.953 -10.922 1 94 77 GLN B N 1
ATOM 2921 C CA . GLN B 1 77 ? 18.5 -26.438 -12.227 1 94 77 GLN B CA 1
ATOM 2922 C C . GLN B 1 77 ? 18.031 -25 -12.43 1 94 77 GLN B C 1
ATOM 2924 O O . GLN B 1 77 ? 17.953 -24.531 -13.562 1 94 77 GLN B O 1
ATOM 2929 N N . GLY B 1 78 ? 17.688 -24.359 -11.406 1 94.5 78 GLY B N 1
ATOM 2930 C CA . GLY B 1 78 ? 17.156 -23 -11.469 1 94.5 78 GLY B CA 1
ATOM 2931 C C . GLY B 1 78 ? 15.883 -22.828 -10.656 1 94.5 78 GLY B C 1
ATOM 2932 O O . GLY B 1 78 ? 15.32 -23.812 -10.164 1 94.5 78 GLY B O 1
ATOM 2933 N N . MET B 1 79 ? 15.5 -21.625 -10.578 1 94.44 79 MET B N 1
ATOM 2934 C CA . MET B 1 79 ? 14.383 -21.297 -9.695 1 94.44 79 MET B CA 1
ATOM 2935 C C . MET B 1 79 ? 13.109 -22.016 -10.141 1 94.44 79 MET B C 1
ATOM 2937 O O . MET B 1 79 ? 12.328 -22.469 -9.305 1 94.44 79 MET B O 1
ATOM 2941 N N . TYR B 1 80 ? 12.906 -22.125 -11.445 1 97.62 80 TYR B N 1
ATOM 2942 C CA . TYR B 1 80 ? 11.648 -22.703 -11.906 1 97.62 80 TYR B CA 1
ATOM 2943 C C . TYR B 1 80 ? 11.664 -24.219 -11.766 1 97.62 80 TYR B C 1
ATOM 2945 O O . TYR B 1 80 ? 10.609 -24.859 -11.648 1 97.62 80 TYR B O 1
ATOM 2953 N N . ASP B 1 81 ? 12.859 -24.828 -11.812 1 98.06 81 ASP B N 1
ATOM 2954 C CA . ASP B 1 81 ? 12.969 -26.219 -11.391 1 98.06 81 ASP B CA 1
ATOM 2955 C C . ASP B 1 81 ? 12.562 -26.391 -9.93 1 98.06 81 ASP B C 1
ATOM 2957 O O . ASP B 1 81 ? 11.773 -27.266 -9.602 1 98.06 81 ASP B O 1
ATOM 2961 N N . ALA B 1 82 ? 13.07 -25.531 -9.07 1 98 82 ALA B N 1
ATOM 2962 C CA . ALA B 1 82 ? 12.703 -25.531 -7.66 1 98 82 ALA B CA 1
ATOM 2963 C C . ALA B 1 82 ? 11.203 -25.328 -7.48 1 98 82 ALA B C 1
ATOM 2965 O O . ALA B 1 82 ? 10.57 -26.031 -6.684 1 98 82 ALA B O 1
ATOM 2966 N N . LEU B 1 83 ? 10.641 -24.422 -8.219 1 98.5 83 LEU B N 1
ATOM 2967 C CA . LEU B 1 83 ? 9.211 -24.109 -8.125 1 98.5 83 LEU B CA 1
ATOM 2968 C C . LEU B 1 83 ? 8.375 -25.312 -8.555 1 98.5 83 LEU B C 1
ATOM 2970 O O . LEU B 1 83 ? 7.383 -25.656 -7.91 1 98.5 83 LEU B O 1
ATOM 2974 N N . ALA B 1 84 ? 8.797 -25.922 -9.648 1 98.62 84 ALA B N 1
ATOM 2975 C CA . ALA B 1 84 ? 8.062 -27.094 -10.133 1 98.62 84 ALA B CA 1
ATOM 2976 C C . ALA B 1 84 ? 8.031 -28.203 -9.086 1 98.62 84 ALA B C 1
ATOM 2978 O O . ALA B 1 84 ? 6.988 -28.812 -8.852 1 98.62 84 ALA B O 1
ATOM 2979 N N . GLN B 1 85 ? 9.164 -28.438 -8.508 1 98.06 85 GLN B N 1
ATOM 2980 C CA . GLN B 1 85 ? 9.242 -29.438 -7.453 1 98.06 85 GLN B CA 1
ATOM 2981 C C . GLN B 1 85 ? 8.359 -29.062 -6.266 1 98.06 85 GLN B C 1
ATOM 2983 O O . GLN B 1 85 ? 7.66 -29.922 -5.711 1 98.06 85 GLN B O 1
ATOM 2988 N N . GLY B 1 86 ? 8.406 -27.812 -5.863 1 98.62 86 GLY B N 1
ATOM 2989 C CA . GLY B 1 86 ? 7.547 -27.328 -4.789 1 98.62 86 GLY B CA 1
ATOM 2990 C C . GLY B 1 86 ? 6.066 -27.438 -5.117 1 98.62 86 GLY B C 1
ATOM 2991 O O . GLY B 1 86 ? 5.27 -27.891 -4.293 1 98.62 86 GLY B O 1
ATOM 2992 N N . PHE B 1 87 ? 5.703 -27 -6.305 1 98.81 87 PHE B N 1
ATOM 2993 C CA . PHE B 1 87 ? 4.32 -27.031 -6.758 1 98.81 87 PHE B CA 1
ATOM 2994 C C . PHE B 1 87 ? 3.777 -28.453 -6.727 1 98.81 87 PHE B C 1
ATOM 2996 O O . PHE B 1 87 ? 2.604 -28.672 -6.414 1 98.81 87 PHE B O 1
ATOM 3003 N N . ALA B 1 88 ? 4.648 -29.391 -7.047 1 98.31 88 ALA B N 1
ATOM 3004 C CA . ALA B 1 88 ? 4.242 -30.797 -7.074 1 98.31 88 ALA B CA 1
ATOM 3005 C C . ALA B 1 88 ? 3.873 -31.297 -5.676 1 98.31 88 ALA B C 1
ATOM 3007 O O . ALA B 1 88 ? 3.18 -32.312 -5.531 1 98.31 88 ALA B O 1
ATOM 3008 N N . GLN B 1 89 ? 4.305 -30.609 -4.66 1 97.75 89 GLN B N 1
ATOM 3009 C CA . GLN B 1 89 ? 4.082 -31.047 -3.285 1 97.75 89 GLN B CA 1
ATOM 3010 C C . GLN B 1 89 ? 2.832 -30.391 -2.701 1 97.75 89 GLN B C 1
ATOM 3012 O O . GLN B 1 89 ? 2.338 -30.812 -1.651 1 97.75 89 GLN B O 1
ATOM 3017 N N . THR B 1 90 ? 2.34 -29.312 -3.316 1 98.12 90 THR B N 1
ATOM 3018 C CA . THR B 1 90 ? 1.272 -28.5 -2.736 1 98.12 90 THR B CA 1
ATOM 3019 C C . THR B 1 90 ? -0.033 -29.297 -2.68 1 98.12 90 THR B C 1
ATOM 3021 O O . THR B 1 90 ? -0.346 -30.047 -3.598 1 98.12 90 THR B O 1
ATOM 3024 N N . SER B 1 91 ? -0.833 -29.109 -1.618 1 97.62 91 SER B N 1
ATOM 3025 C CA . SER B 1 91 ? -2.104 -29.797 -1.423 1 97.62 91 SER B CA 1
ATOM 3026 C C . SER B 1 91 ? -3.211 -28.812 -1.044 1 97.62 91 SER B C 1
ATOM 3028 O O . SER B 1 91 ? -4.336 -29.219 -0.752 1 97.62 91 SER B O 1
ATOM 3030 N N . GLY B 1 92 ? -2.869 -27.578 -1.026 1 98.06 92 GLY B N 1
ATOM 3031 C CA . GLY B 1 92 ? -3.816 -26.578 -0.559 1 98.06 92 GLY B CA 1
ATOM 3032 C C . GLY B 1 92 ? -4.871 -26.234 -1.591 1 98.06 92 GLY B C 1
ATOM 3033 O O . GLY B 1 92 ? -4.766 -26.625 -2.754 1 98.06 92 GLY B O 1
ATOM 3034 N N . ASP B 1 93 ? -5.914 -25.516 -1.142 1 98.44 93 ASP B N 1
ATOM 3035 C CA . ASP B 1 93 ? -7 -25.031 -1.992 1 98.44 93 ASP B CA 1
ATOM 3036 C C . ASP B 1 93 ? -6.539 -23.859 -2.867 1 98.44 93 ASP B C 1
ATOM 3038 O O . ASP B 1 93 ? -7.035 -23.688 -3.98 1 98.44 93 ASP B O 1
ATOM 3042 N N . VAL B 1 94 ? -5.68 -23.078 -2.33 1 98.75 94 VAL B N 1
ATOM 3043 C CA . VAL B 1 94 ? -5.125 -21.906 -3 1 98.75 94 VAL B CA 1
ATOM 3044 C C . VAL B 1 94 ? -3.607 -22.031 -3.09 1 98.75 94 VAL B C 1
ATOM 3046 O O . VAL B 1 94 ? -2.945 -22.344 -2.102 1 98.75 94 VAL B O 1
ATOM 3049 N N . ILE B 1 95 ? -3.055 -21.766 -4.262 1 98.88 95 ILE B N 1
ATOM 3050 C CA . ILE B 1 95 ? -1.624 -21.906 -4.508 1 98.88 95 ILE B CA 1
ATOM 3051 C C . ILE B 1 95 ? -1.046 -20.578 -4.977 1 98.88 95 ILE B C 1
ATOM 3053 O O . ILE B 1 95 ? -1.7 -19.828 -5.711 1 98.88 95 ILE B O 1
ATOM 3057 N N . ALA B 1 96 ? 0.093 -20.266 -4.535 1 98.88 96 ALA B N 1
ATOM 3058 C CA . ALA B 1 96 ? 0.906 -19.172 -5.039 1 98.88 96 ALA B CA 1
ATOM 3059 C C . ALA B 1 96 ? 2.387 -19.391 -4.75 1 98.88 96 ALA B C 1
ATOM 3061 O O . ALA B 1 96 ? 2.754 -20.391 -4.125 1 98.88 96 ALA B O 1
ATOM 3062 N N . TYR B 1 97 ? 3.215 -18.625 -5.285 1 98.75 97 TYR B N 1
ATOM 3063 C CA . TYR B 1 97 ? 4.617 -18.609 -4.895 1 98.75 97 TYR B CA 1
ATOM 3064 C C . TYR B 1 97 ? 5.117 -17.172 -4.703 1 98.75 97 TYR B C 1
ATOM 3066 O O . TYR B 1 97 ? 4.523 -16.234 -5.227 1 98.75 97 TYR B O 1
ATOM 3074 N N . VAL B 1 98 ? 6.09 -17.047 -3.891 1 98.31 98 VAL B N 1
ATOM 3075 C CA . VAL B 1 98 ? 6.75 -15.766 -3.652 1 98.31 98 VAL B CA 1
ATOM 3076 C C . VAL B 1 98 ? 8.266 -15.969 -3.6 1 98.31 98 VAL B C 1
ATOM 3078 O O . VAL B 1 98 ? 8.75 -16.891 -2.932 1 98.31 98 VAL B O 1
ATOM 3081 N N . ASN B 1 99 ? 8.938 -15.156 -4.371 1 96.75 99 ASN B N 1
ATOM 3082 C CA . ASN B 1 99 ? 10.391 -15.281 -4.418 1 96.75 99 ASN B CA 1
ATOM 3083 C C . ASN B 1 99 ? 11.039 -14.805 -3.117 1 96.75 99 ASN B C 1
ATOM 3085 O O . ASN B 1 99 ? 10.508 -13.93 -2.441 1 96.75 99 ASN B O 1
ATOM 3089 N N . ALA B 1 100 ? 12.219 -15.445 -2.85 1 95.19 100 ALA B N 1
ATOM 3090 C CA . ALA B 1 100 ? 13.016 -14.906 -1.758 1 95.19 100 ALA B CA 1
ATOM 3091 C C . ALA B 1 100 ? 13.398 -13.445 -2.025 1 95.19 100 ALA B C 1
ATOM 3093 O O . ALA B 1 100 ? 13.977 -13.133 -3.066 1 95.19 100 ALA B O 1
ATOM 3094 N N . GLY B 1 101 ? 12.961 -12.586 -1.169 1 94.62 101 GLY B N 1
ATOM 3095 C CA . GLY B 1 101 ? 13.219 -11.164 -1.331 1 94.62 101 GLY B CA 1
ATOM 3096 C C . GLY B 1 101 ? 11.953 -10.352 -1.563 1 94.62 101 GLY B C 1
ATOM 3097 O O . GLY B 1 101 ? 11.961 -9.133 -1.412 1 94.62 101 GLY B O 1
ATOM 3098 N N . ASP B 1 102 ? 10.953 -11.031 -1.987 1 96.88 102 ASP B N 1
ATOM 3099 C CA . ASP B 1 102 ? 9.633 -10.414 -2.117 1 96.88 102 ASP B CA 1
ATOM 3100 C C . ASP B 1 102 ? 8.742 -10.773 -0.932 1 96.88 102 ASP B C 1
ATOM 3102 O O . ASP B 1 102 ? 9.109 -11.602 -0.098 1 96.88 102 ASP B O 1
ATOM 3106 N N . PHE B 1 103 ? 7.598 -10.117 -0.818 1 95.81 103 PHE B N 1
ATOM 3107 C CA . PHE B 1 103 ? 6.785 -10.461 0.343 1 95.81 103 PHE B CA 1
ATOM 3108 C C . PHE B 1 103 ? 5.336 -10.055 0.134 1 95.81 103 PHE B C 1
ATOM 3110 O O . PHE B 1 103 ? 5.023 -9.312 -0.801 1 95.81 103 PHE B O 1
ATOM 3117 N N . TYR B 1 104 ? 4.484 -10.57 0.944 1 98.25 104 TYR B N 1
ATOM 3118 C CA . TYR B 1 104 ? 3.047 -10.32 0.952 1 98.25 104 TYR B CA 1
ATOM 3119 C C . TYR B 1 104 ? 2.691 -9.227 1.955 1 98.25 104 TYR B C 1
ATOM 3121 O O . TYR B 1 104 ? 3.393 -9.039 2.953 1 98.25 104 TYR B O 1
ATOM 3129 N N . CYS B 1 105 ? 1.638 -8.539 1.598 1 96.44 105 CYS B N 1
ATOM 3130 C CA . CYS B 1 105 ? 1.029 -7.684 2.611 1 96.44 105 CYS B CA 1
ATOM 3131 C C . CYS B 1 105 ? 0.323 -8.516 3.674 1 96.44 105 CYS B C 1
ATOM 3133 O O . CYS B 1 105 ? -0.136 -9.625 3.395 1 96.44 105 CYS B O 1
ATOM 3135 N N . PRO B 1 106 ? 0.14 -8.016 4.859 1 96.44 106 PRO B N 1
ATOM 3136 C CA . PRO B 1 106 ? -0.312 -8.82 6 1 96.44 106 PRO B CA 1
ATOM 3137 C C . PRO B 1 106 ? -1.702 -9.414 5.789 1 96.44 106 PRO B C 1
ATOM 3139 O O . PRO B 1 106 ? -2.031 -10.445 6.379 1 96.44 106 PRO B O 1
ATOM 3142 N N . HIS B 1 107 ? -2.521 -8.828 4.992 1 97.44 107 HIS B N 1
ATOM 3143 C CA . HIS B 1 107 ? -3.908 -9.266 4.883 1 97.44 107 HIS B CA 1
ATOM 3144 C C . HIS B 1 107 ? -4.168 -9.938 3.537 1 97.44 107 HIS B C 1
ATOM 3146 O O . HIS B 1 107 ? -5.324 -10.117 3.146 1 97.44 107 HIS B O 1
ATOM 3152 N N . ALA B 1 108 ? -3.141 -10.273 2.848 1 98.56 108 ALA B N 1
ATOM 3153 C CA . ALA B 1 108 ? -3.27 -10.828 1.501 1 98.56 108 ALA B CA 1
ATOM 3154 C C . ALA B 1 108 ? -4.141 -12.078 1.503 1 98.56 108 ALA B C 1
ATOM 3156 O O . ALA B 1 108 ? -5.094 -12.18 0.729 1 98.56 108 ALA B O 1
ATOM 3157 N N . PHE B 1 109 ? -3.852 -13.055 2.395 1 98.62 109 PHE B N 1
ATOM 3158 C CA . PHE B 1 109 ? -4.566 -14.328 2.402 1 98.62 109 PHE B CA 1
ATOM 3159 C C . PHE B 1 109 ? -6.027 -14.125 2.789 1 98.62 109 PHE B C 1
ATOM 3161 O O . PHE B 1 109 ? -6.91 -14.836 2.301 1 98.62 109 PHE B O 1
ATOM 3168 N N . ALA B 1 110 ? -6.27 -13.117 3.633 1 98.06 110 ALA B N 1
ATOM 3169 C CA . ALA B 1 110 ? -7.645 -12.812 4.012 1 98.06 110 ALA B CA 1
ATOM 3170 C C . ALA B 1 110 ? -8.453 -12.344 2.809 1 98.06 110 ALA B C 1
ATOM 3172 O O . ALA B 1 110 ? -9.586 -12.797 2.6 1 98.06 110 ALA B O 1
ATOM 3173 N N . VAL B 1 111 ? -7.918 -11.484 2.029 1 98.12 111 VAL B N 1
ATOM 3174 C CA . VAL B 1 111 ? -8.594 -10.953 0.849 1 98.12 111 VAL B CA 1
ATOM 3175 C C . VAL B 1 111 ? -8.812 -12.07 -0.166 1 98.12 111 VAL B C 1
ATOM 3177 O O . VAL B 1 111 ? -9.93 -12.25 -0.669 1 98.12 111 VAL B O 1
ATOM 3180 N N . VAL B 1 112 ? -7.781 -12.82 -0.416 1 98.5 112 VAL B N 1
ATOM 3181 C CA . VAL B 1 112 ? -7.824 -13.875 -1.428 1 98.5 112 VAL B CA 1
ATOM 3182 C C . VAL B 1 112 ? -8.852 -14.938 -1.029 1 98.5 112 VAL B C 1
ATOM 3184 O O . VAL B 1 112 ? -9.656 -15.367 -1.855 1 98.5 112 VAL B O 1
ATOM 3187 N N . SER B 1 113 ? -8.828 -15.359 0.232 1 97.81 113 SER B N 1
ATOM 3188 C CA . SER B 1 113 ? -9.766 -16.375 0.688 1 97.81 113 SER B CA 1
ATOM 3189 C C . SER B 1 113 ? -11.211 -15.898 0.559 1 97.81 113 SER B C 1
ATOM 3191 O O . SER B 1 113 ? -12.078 -16.656 0.116 1 97.81 113 SER B O 1
ATOM 3193 N N . ALA B 1 114 ? -11.469 -14.656 0.902 1 96.81 114 ALA B N 1
ATOM 3194 C CA . ALA B 1 114 ? -12.82 -14.102 0.825 1 96.81 114 ALA B CA 1
ATOM 3195 C C . ALA B 1 114 ? -13.359 -14.156 -0.604 1 96.81 114 ALA B C 1
ATOM 3197 O O . ALA B 1 114 ? -14.539 -14.438 -0.822 1 96.81 114 ALA B O 1
ATOM 3198 N N . ILE B 1 115 ? -12.547 -13.93 -1.549 1 97 115 ILE B N 1
ATOM 3199 C CA . ILE B 1 115 ? -12.961 -13.867 -2.943 1 97 115 ILE B CA 1
ATOM 3200 C C . ILE B 1 115 ? -13.078 -15.273 -3.518 1 97 115 ILE B C 1
ATOM 3202 O O . ILE B 1 115 ? -14.078 -15.617 -4.148 1 97 115 ILE B O 1
ATOM 3206 N N . MET B 1 116 ? -12.117 -16.109 -3.268 1 97.38 116 MET B N 1
ATOM 3207 C CA . MET B 1 116 ? -12.109 -17.438 -3.867 1 97.38 116 MET B CA 1
ATOM 3208 C C . MET B 1 116 ? -13.148 -18.344 -3.211 1 97.38 116 MET B C 1
ATOM 3210 O O . MET B 1 116 ? -13.641 -19.281 -3.834 1 97.38 116 MET B O 1
ATOM 3214 N N . GLU B 1 117 ? -13.5 -18.062 -2.002 1 95.56 117 GLU B N 1
ATOM 3215 C CA . GLU B 1 117 ? -14.555 -18.812 -1.319 1 95.56 117 GLU B CA 1
ATOM 3216 C C . GLU B 1 117 ? -15.891 -18.641 -2.029 1 95.56 117 GLU B C 1
ATOM 3218 O O . GLU B 1 117 ? -16.797 -19.469 -1.854 1 95.56 117 GLU B O 1
ATOM 3223 N N . THR B 1 118 ? -16.016 -17.609 -2.803 1 93.94 118 THR B N 1
ATOM 3224 C CA . THR B 1 118 ? -17.25 -17.406 -3.545 1 93.94 118 THR B CA 1
ATOM 3225 C C . THR B 1 118 ? -17.438 -18.5 -4.602 1 93.94 118 THR B C 1
ATOM 3227 O O . THR B 1 118 ? -18.531 -18.703 -5.113 1 93.94 118 THR B O 1
ATOM 3230 N N . GLY B 1 119 ? -16.297 -19.078 -5.031 1 95.25 119 GLY B N 1
ATOM 3231 C CA . GLY B 1 119 ? -16.328 -20.094 -6.07 1 95.25 119 GLY B CA 1
ATOM 3232 C C . GLY B 1 119 ? -16.344 -19.516 -7.473 1 95.25 119 GLY B C 1
ATOM 3233 O O . GLY B 1 119 ? -16.391 -20.266 -8.453 1 95.25 119 GLY B O 1
ATOM 3234 N N . GLN B 1 120 ? -16.219 -18.172 -7.605 1 95.06 120 GLN B N 1
ATOM 3235 C CA . GLN B 1 120 ? -16.359 -17.5 -8.891 1 95.06 120 GLN B CA 1
ATOM 3236 C C . GLN B 1 120 ? -14.984 -17.234 -9.523 1 95.06 120 GLN B C 1
ATOM 3238 O O . GLN B 1 120 ? -14.891 -16.906 -10.703 1 95.06 120 GLN B O 1
ATOM 3243 N N . VAL B 1 121 ? -13.969 -17.375 -8.719 1 97.44 121 VAL B N 1
ATOM 3244 C CA . VAL B 1 121 ? -12.641 -16.953 -9.164 1 97.44 121 VAL B CA 1
ATOM 3245 C C . VAL B 1 121 ? -11.641 -18.094 -8.953 1 97.44 121 VAL B C 1
ATOM 3247 O O . VAL B 1 121 ? -11.539 -18.656 -7.855 1 97.44 121 VAL B O 1
ATOM 3250 N N . ASP B 1 122 ? -10.883 -18.422 -9.961 1 98.5 122 ASP B N 1
ATOM 3251 C CA . ASP B 1 122 ? -9.875 -19.469 -9.852 1 98.5 122 ASP B CA 1
ATOM 3252 C C . ASP B 1 122 ? -8.469 -18.906 -10.055 1 98.5 122 ASP B C 1
ATOM 3254 O O . ASP B 1 122 ? -7.48 -19.625 -9.875 1 98.5 122 ASP B O 1
ATOM 3258 N N . TRP B 1 123 ? -8.336 -17.688 -10.484 1 98.69 123 TRP B N 1
ATOM 3259 C CA . TRP B 1 123 ? -7.086 -16.984 -10.766 1 98.69 123 TRP B CA 1
ATOM 3260 C C . TRP B 1 123 ? -7.242 -15.484 -10.578 1 98.69 123 TRP B C 1
ATOM 3262 O O . TRP B 1 123 ? -8.141 -14.875 -11.164 1 98.69 123 TRP B O 1
ATOM 3272 N N . LEU B 1 124 ? -6.469 -14.906 -9.641 1 98.5 124 LEU B N 1
ATOM 3273 C CA . LEU B 1 124 ? -6.637 -13.477 -9.398 1 98.5 124 LEU B CA 1
ATOM 3274 C C . LEU B 1 124 ? -5.289 -12.812 -9.141 1 98.5 124 LEU B C 1
ATOM 3276 O O . LEU B 1 124 ? -4.293 -13.492 -8.875 1 98.5 124 LEU B O 1
ATOM 3280 N N . THR B 1 125 ? -5.238 -11.555 -9.344 1 98.06 125 THR B N 1
ATOM 3281 C CA . THR B 1 125 ? -4.102 -10.688 -9.031 1 98.06 125 THR B CA 1
ATOM 3282 C C . THR B 1 125 ? -4.574 -9.375 -8.422 1 98.06 125 THR B C 1
ATOM 3284 O O . THR B 1 125 ? -5.77 -9.086 -8.406 1 98.06 125 THR B O 1
ATOM 3287 N N . GLY B 1 126 ? -3.705 -8.656 -7.781 1 96.81 126 GLY B N 1
ATOM 3288 C CA . GLY B 1 126 ? -4.02 -7.375 -7.168 1 96.81 126 GLY B CA 1
ATOM 3289 C C . GLY B 1 126 ? -3.148 -6.238 -7.672 1 96.81 126 GLY B C 1
ATOM 3290 O O . GLY B 1 126 ? -2.717 -6.246 -8.828 1 96.81 1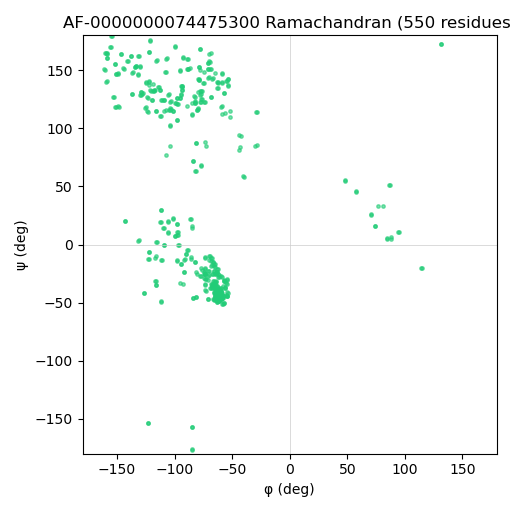26 GLY B O 1
ATOM 3291 N N . TYR B 1 127 ? -2.992 -5.238 -6.844 1 95.94 127 TYR B N 1
ATOM 3292 C CA . TYR B 1 127 ? -2.111 -4.125 -7.172 1 95.94 127 TYR B CA 1
ATOM 3293 C C . TYR B 1 127 ? -0.716 -4.617 -7.531 1 95.94 127 TYR B C 1
ATOM 3295 O O . TYR B 1 127 ? -0.216 -5.574 -6.938 1 95.94 127 TYR B O 1
ATOM 3303 N N . ARG B 1 128 ? -0.183 -3.916 -8.508 1 95.25 128 ARG B N 1
ATOM 3304 C CA . ARG B 1 128 ? 1.259 -4.02 -8.711 1 95.25 128 ARG B CA 1
ATOM 3305 C C . ARG B 1 128 ? 2.01 -3.096 -7.754 1 95.25 128 ARG B C 1
ATOM 3307 O O . ARG B 1 128 ? 1.77 -1.887 -7.73 1 95.25 128 ARG B O 1
ATOM 3314 N N . VAL B 1 129 ? 2.883 -3.652 -6.945 1 96.56 129 VAL B N 1
ATOM 3315 C CA . VAL B 1 129 ? 3.588 -2.881 -5.93 1 96.56 129 VAL B CA 1
ATOM 3316 C C . VAL B 1 129 ? 5.09 -3.137 -6.031 1 96.56 129 VAL B C 1
ATOM 3318 O O . VAL B 1 129 ? 5.523 -4.289 -6.102 1 96.56 129 VAL B O 1
ATOM 3321 N N . ILE B 1 130 ? 5.859 -2.082 -6.035 1 96.25 130 ILE B N 1
ATOM 3322 C CA . ILE B 1 130 ? 7.316 -2.18 -6.07 1 96.25 130 ILE B CA 1
ATOM 3323 C C . ILE B 1 130 ? 7.902 -1.545 -4.809 1 96.25 130 ILE B C 1
ATOM 3325 O O . ILE B 1 130 ? 7.484 -0.457 -4.402 1 96.25 130 ILE B O 1
ATOM 3329 N N . TYR B 1 131 ? 8.805 -2.227 -4.168 1 96.5 131 TYR B N 1
ATOM 3330 C CA . TYR B 1 131 ? 9.562 -1.74 -3.02 1 96.5 131 TYR B CA 1
ATOM 3331 C C . TYR B 1 131 ? 11.008 -1.451 -3.404 1 96.5 131 TYR B C 1
ATOM 3333 O O . TYR B 1 131 ? 11.562 -2.094 -4.301 1 96.5 131 TYR B O 1
ATOM 3341 N N . ASN B 1 132 ? 11.594 -0.472 -2.736 1 95.31 132 ASN B N 1
ATOM 3342 C CA . ASN B 1 132 ? 13.039 -0.3 -2.865 1 95.31 132 ASN B CA 1
ATOM 3343 C C . ASN B 1 132 ? 13.797 -1.195 -1.891 1 95.31 132 ASN B C 1
ATOM 3345 O O . ASN B 1 132 ? 13.195 -2.016 -1.196 1 95.31 132 ASN B O 1
ATOM 3349 N N . GLN B 1 133 ? 15.102 -1.118 -1.817 1 92.62 133 GLN B N 1
ATOM 3350 C CA . GLN B 1 133 ? 15.953 -1.989 -1.017 1 92.62 133 GLN B CA 1
ATOM 3351 C C . GLN B 1 133 ? 15.711 -1.777 0.475 1 92.62 133 GLN B C 1
ATOM 3353 O O . GLN B 1 133 ? 16.141 -2.592 1.3 1 92.62 133 GLN B O 1
ATOM 3358 N N . HIS B 1 134 ? 15.031 -0.659 0.855 1 93.31 134 HIS B N 1
ATOM 3359 C CA . HIS B 1 134 ? 14.727 -0.359 2.25 1 93.31 134 HIS B CA 1
ATOM 3360 C C . HIS B 1 134 ? 13.305 -0.785 2.604 1 93.31 134 HIS B C 1
ATOM 3362 O O . HIS B 1 134 ? 12.781 -0.402 3.652 1 93.31 134 HIS B O 1
ATOM 3368 N N . SER B 1 135 ? 12.602 -1.502 1.681 1 94.31 135 SER B N 1
ATOM 3369 C CA . SER B 1 135 ? 11.25 -2.027 1.863 1 94.31 135 SER B CA 1
ATOM 3370 C C . SER B 1 135 ? 10.219 -0.905 1.874 1 94.31 135 SER B C 1
ATOM 3372 O O . SER B 1 135 ? 9.18 -1.016 2.529 1 94.31 135 SER B O 1
ATOM 3374 N N . GLN B 1 136 ? 10.594 0.182 1.22 1 95.88 136 GLN B N 1
ATOM 3375 C CA . GLN B 1 136 ? 9.656 1.287 1.039 1 95.88 136 GLN B CA 1
ATOM 3376 C C . GLN B 1 136 ? 8.914 1.164 -0.285 1 95.88 136 GLN B C 1
ATOM 3378 O O . GLN B 1 136 ? 9.508 0.849 -1.315 1 95.88 136 GLN B O 1
ATOM 3383 N N . VAL B 1 137 ? 7.598 1.405 -0.247 1 96.25 137 VAL B N 1
ATOM 3384 C CA . VAL B 1 137 ? 6.824 1.367 -1.483 1 96.25 137 VAL B CA 1
ATOM 3385 C C . VAL B 1 137 ? 7.227 2.533 -2.383 1 96.25 137 VAL B C 1
ATOM 3387 O O . VAL B 1 137 ? 7.168 3.693 -1.97 1 96.25 137 VAL B O 1
ATOM 3390 N N . ILE B 1 138 ? 7.586 2.266 -3.613 1 94.88 138 ILE B N 1
ATOM 3391 C CA . ILE B 1 138 ? 8.039 3.324 -4.508 1 94.88 138 ILE B CA 1
ATOM 3392 C C . ILE B 1 138 ? 7.164 3.359 -5.754 1 94.88 138 ILE B C 1
ATOM 3394 O O . ILE B 1 138 ? 7.32 4.242 -6.605 1 94.88 138 ILE B O 1
ATOM 3398 N N . GLN B 1 139 ? 6.301 2.398 -5.855 1 92.75 139 GLN B N 1
ATOM 3399 C CA . GLN B 1 139 ? 5.336 2.357 -6.949 1 92.75 139 GLN B CA 1
ATOM 3400 C C . GLN B 1 139 ? 4.141 1.475 -6.598 1 92.75 139 GLN B C 1
ATOM 3402 O O . GLN B 1 139 ? 4.305 0.417 -5.984 1 92.75 139 GLN B O 1
ATOM 3407 N N . MET B 1 140 ? 2.994 1.876 -6.961 1 92.81 140 MET B N 1
ATOM 3408 C CA . MET B 1 140 ? 1.776 1.083 -6.812 1 92.81 140 MET B CA 1
ATOM 3409 C C . MET B 1 140 ? 0.74 1.477 -7.859 1 92.81 140 MET B C 1
ATOM 3411 O O . MET B 1 140 ? 0.441 2.66 -8.031 1 92.81 140 MET B O 1
ATOM 3415 N N . ASP B 1 141 ? 0.254 0.532 -8.562 1 90.12 141 ASP B N 1
ATOM 3416 C CA . ASP B 1 141 ? -0.789 0.802 -9.547 1 90.12 141 ASP B CA 1
ATOM 3417 C C . ASP B 1 141 ? -1.689 -0.416 -9.742 1 90.12 141 ASP B C 1
ATOM 3419 O O . ASP B 1 141 ? -1.241 -1.556 -9.602 1 90.12 141 ASP B O 1
ATOM 3423 N N . LEU B 1 142 ? -2.914 -0.16 -10.008 1 90.94 142 LEU B N 1
ATOM 3424 C CA . LEU B 1 142 ? -3.85 -1.222 -10.352 1 90.94 142 LEU B CA 1
ATOM 3425 C C . LEU B 1 142 ? -3.725 -1.592 -11.828 1 90.94 142 LEU B C 1
ATOM 3427 O O . LEU B 1 142 ? -3.842 -0.729 -12.703 1 90.94 142 LEU B O 1
ATOM 3431 N N . PRO B 1 143 ? -3.459 -2.863 -12.086 1 91.06 143 PRO B N 1
ATOM 3432 C CA . PRO B 1 143 ? -3.398 -3.223 -13.508 1 91.06 143 PRO B CA 1
ATOM 3433 C C . PRO B 1 143 ? -4.766 -3.17 -14.188 1 91.06 143 PRO B C 1
ATOM 3435 O O . PRO B 1 143 ? -5.797 -3.283 -13.516 1 91.06 143 PRO B O 1
ATOM 3438 N N . TYR B 1 144 ? -4.777 -2.881 -15.484 1 87.38 144 TYR B N 1
ATOM 3439 C CA . TYR B 1 144 ? -6.027 -2.994 -16.234 1 87.38 144 TYR B CA 1
ATOM 3440 C C . TYR B 1 144 ? -6.445 -4.453 -16.375 1 87.38 144 TYR B C 1
ATOM 3442 O O . TYR B 1 144 ? -5.613 -5.355 -16.25 1 87.38 144 TYR B O 1
ATOM 3450 N N . PRO B 1 145 ? -7.672 -4.672 -16.594 1 89.69 145 PRO B N 1
ATOM 3451 C CA . PRO B 1 145 ? -8.148 -6.051 -16.734 1 89.69 145 PRO B CA 1
ATOM 3452 C C . PRO B 1 145 ? -7.531 -6.773 -17.922 1 89.69 145 PRO B C 1
ATOM 3454 O O . PRO B 1 145 ? -7.359 -6.18 -18.984 1 89.69 145 PRO B O 1
ATOM 3457 N N . TYR B 1 146 ? -7.223 -8 -17.688 1 94.06 146 TYR B N 1
ATOM 3458 C CA . TYR B 1 146 ? -6.598 -8.859 -18.688 1 94.06 146 TYR B CA 1
ATOM 3459 C C . TYR B 1 146 ? -7.648 -9.633 -19.469 1 94.06 146 TYR B C 1
ATOM 3461 O O . TYR B 1 146 ? -8.805 -9.727 -19.047 1 94.06 146 TYR B O 1
ATOM 3469 N N . ARG B 1 147 ? -7.238 -10.117 -20.625 1 95 147 ARG B N 1
ATOM 3470 C CA . ARG B 1 147 ? -8.023 -11.031 -21.438 1 95 147 ARG B CA 1
ATOM 3471 C C . ARG B 1 147 ? -7.254 -12.32 -21.719 1 95 147 ARG B C 1
ATOM 3473 O O . ARG B 1 147 ? -6.168 -12.289 -22.297 1 95 147 ARG B O 1
ATOM 3480 N N . ARG B 1 148 ? -7.91 -13.398 -21.391 1 95.5 148 ARG B N 1
ATOM 3481 C CA . ARG B 1 148 ? -7.25 -14.695 -21.469 1 95.5 148 ARG B CA 1
ATOM 3482 C C . ARG B 1 148 ? -6.707 -14.961 -22.859 1 95.5 148 ARG B C 1
ATOM 3484 O O . ARG B 1 148 ? -5.578 -15.438 -23.016 1 95.5 148 ARG B O 1
ATOM 3491 N N . PRO B 1 149 ? -7.391 -14.555 -23.953 1 95.88 149 PRO B N 1
ATOM 3492 C CA . PRO B 1 149 ? -6.91 -14.93 -25.297 1 95.88 149 PRO B CA 1
ATOM 3493 C C . PRO B 1 149 ? -5.664 -14.148 -25.703 1 95.88 149 PRO B C 1
ATOM 3495 O O . PRO B 1 149 ? -5.027 -14.492 -26.703 1 95.88 149 PRO B O 1
ATOM 3498 N N . LEU B 1 150 ? -5.312 -13.156 -25.016 1 96.81 150 LEU B N 1
ATOM 3499 C CA . LEU B 1 150 ? -4.211 -12.305 -25.438 1 96.81 150 LEU B CA 1
ATOM 3500 C C . LEU B 1 150 ? -2.887 -12.789 -24.859 1 96.81 150 LEU B C 1
ATOM 3502 O O . LEU B 1 150 ? -1.816 -12.375 -25.312 1 96.81 150 LEU B O 1
ATOM 3506 N N . PHE B 1 151 ? -2.889 -13.688 -23.906 1 97.44 151 PHE B N 1
ATOM 3507 C CA . PHE B 1 151 ? -1.682 -14.156 -23.234 1 97.44 151 PHE B CA 1
ATOM 3508 C C . PHE B 1 151 ? -0.763 -14.883 -24.203 1 97.44 151 PHE B C 1
ATOM 3510 O O . PHE B 1 151 ? 0.442 -14.625 -24.234 1 97.44 151 PHE B O 1
ATOM 3517 N N . PRO B 1 152 ? -1.311 -15.672 -25.125 1 96.88 152 PRO B N 1
ATOM 3518 C CA . PRO B 1 152 ? -0.438 -16.438 -26.031 1 96.88 152 PRO B CA 1
ATOM 3519 C C . PRO B 1 152 ? 0.293 -15.539 -27.031 1 96.88 152 PRO B C 1
ATOM 3521 O O . PRO B 1 152 ? 1.213 -16 -27.719 1 96.88 152 PRO B O 1
ATOM 3524 N N . TYR B 1 153 ? -0.082 -14.273 -27.094 1 96.75 153 TYR B N 1
ATOM 3525 C CA . TYR B 1 153 ? 0.54 -13.375 -28.062 1 96.75 153 TYR B CA 1
ATOM 3526 C C . TYR B 1 153 ? 1.658 -12.57 -27.406 1 96.75 153 TYR B C 1
ATOM 3528 O O . TYR B 1 153 ? 2.281 -11.727 -28.062 1 96.75 153 TYR B O 1
ATOM 3536 N N . GLY B 1 154 ? 1.882 -12.781 -26.172 1 95.31 154 GLY B N 1
ATOM 3537 C CA . GLY B 1 154 ? 2.949 -12.078 -25.469 1 95.31 154 GLY B CA 1
ATOM 3538 C C . GLY B 1 154 ? 2.613 -10.625 -25.172 1 95.31 154 GLY B C 1
ATOM 3539 O O . GLY B 1 154 ? 3.5 -9.828 -24.859 1 95.31 154 GLY B O 1
ATOM 3540 N N . LEU B 1 155 ? 1.379 -10.258 -25.266 1 94.5 155 LEU B N 1
ATOM 3541 C CA . LEU B 1 155 ? 0.978 -8.859 -25.172 1 94.5 155 LEU B CA 1
ATOM 3542 C C . LEU B 1 155 ? 1.074 -8.352 -23.734 1 94.5 155 LEU B C 1
ATOM 3544 O O . LEU B 1 155 ? 1.145 -7.145 -23.516 1 94.5 155 LEU B O 1
ATOM 3548 N N . TYR B 1 156 ? 1.068 -9.25 -22.797 1 94 156 TYR B N 1
ATOM 3549 C CA . TYR B 1 156 ? 1.111 -8.836 -21.406 1 94 156 TYR B CA 1
ATOM 3550 C C . TYR B 1 156 ? 2.516 -8.984 -20.828 1 94 156 TYR B C 1
ATOM 3552 O O . TYR B 1 156 ? 2.693 -9.062 -19.609 1 94 156 TYR B O 1
ATOM 3560 N N . ASN B 1 157 ? 3.482 -9.008 -21.656 1 88.25 157 ASN B N 1
ATOM 3561 C CA . ASN B 1 157 ? 4.887 -9.023 -21.25 1 88.25 157 ASN B CA 1
ATOM 3562 C C . ASN B 1 157 ? 5.496 -7.629 -21.281 1 88.25 157 ASN B C 1
ATOM 3564 O O . ASN B 1 157 ? 6.695 -7.465 -21.062 1 88.25 157 ASN B O 1
ATOM 3568 N N . GLN B 1 158 ? 4.711 -6.621 -21.438 1 80.75 158 GLN B N 1
ATOM 3569 C CA . GLN B 1 158 ? 5.18 -5.242 -21.422 1 80.75 158 GLN B CA 1
ATOM 3570 C C . GLN B 1 158 ? 5.176 -4.68 -20 1 80.75 158 GLN B C 1
ATOM 3572 O O . GLN B 1 158 ? 4.34 -5.059 -19.172 1 80.75 158 GLN B O 1
ATOM 3577 N N . ALA B 1 159 ? 6.078 -3.754 -19.75 1 73.12 159 ALA B N 1
ATOM 3578 C CA . ALA B 1 159 ? 6.305 -3.219 -18.406 1 73.12 159 ALA B CA 1
ATOM 3579 C C . ALA B 1 159 ? 5.012 -2.652 -17.812 1 73.12 159 ALA B C 1
ATOM 3581 O O . ALA B 1 159 ? 4.77 -2.764 -16.609 1 73.12 159 ALA B O 1
ATOM 3582 N N . TRP B 1 160 ? 4.234 -2.178 -18.672 1 71.5 160 TRP B N 1
ATOM 3583 C CA . TRP B 1 160 ? 3.084 -1.434 -18.172 1 71.5 160 TRP B CA 1
ATOM 3584 C C . TRP B 1 160 ? 1.899 -2.363 -17.922 1 71.5 160 TRP B C 1
ATOM 3586 O O . TRP B 1 160 ? 0.891 -1.952 -17.344 1 71.5 160 TRP B O 1
ATOM 3596 N N 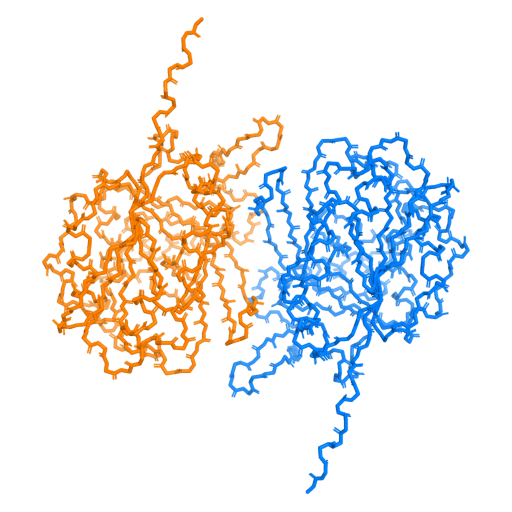. CYS B 1 161 ? 2.033 -3.637 -18.266 1 82.44 161 CYS B N 1
ATOM 3597 C CA . CYS B 1 161 ? 0.86 -4.492 -18.125 1 82.44 161 CYS B CA 1
ATOM 3598 C C . CYS B 1 161 ? 1.252 -5.891 -17.672 1 82.44 161 CYS B C 1
ATOM 3600 O O . CYS B 1 161 ? 0.456 -6.824 -17.766 1 82.44 161 CYS B O 1
ATOM 3602 N N . ARG B 1 162 ? 2.322 -6.027 -17.141 1 90.88 162 ARG B N 1
ATOM 3603 C CA . ARG B 1 162 ? 2.764 -7.332 -16.656 1 90.88 162 ARG B CA 1
ATOM 3604 C C . ARG B 1 162 ? 1.956 -7.773 -15.445 1 90.88 162 ARG B C 1
ATOM 3606 O O . ARG B 1 162 ? 1.581 -6.949 -14.609 1 90.88 162 ARG B O 1
ATOM 3613 N N . VAL B 1 163 ? 1.738 -9.07 -15.438 1 96.38 163 VAL B N 1
ATOM 3614 C CA . VAL B 1 163 ? 1.133 -9.664 -14.242 1 96.38 163 VAL B CA 1
ATOM 3615 C C . VAL B 1 163 ? 2.162 -9.727 -13.117 1 96.38 163 VAL B C 1
ATOM 3617 O O . VAL B 1 163 ? 3.264 -10.25 -13.312 1 96.38 163 VAL B O 1
ATOM 3620 N N . GLN B 1 164 ? 1.85 -9.148 -12.094 1 96 164 GLN B N 1
ATOM 3621 C CA . GLN B 1 164 ? 2.779 -9.203 -10.969 1 96 164 GLN B CA 1
ATOM 3622 C C . GLN B 1 164 ? 2.645 -10.523 -10.211 1 96 164 GLN B C 1
ATOM 3624 O O . GLN B 1 164 ? 1.615 -10.773 -9.578 1 96 164 GLN B O 1
ATOM 3629 N N . GLN B 1 165 ? 3.65 -11.234 -10.242 1 96.62 165 GLN B N 1
ATOM 3630 C CA . GLN B 1 165 ? 3.65 -12.594 -9.703 1 96.62 165 GLN B CA 1
ATOM 3631 C C . GLN B 1 165 ? 3.357 -12.586 -8.203 1 96.62 165 GLN B C 1
ATOM 3633 O O . GLN B 1 165 ? 2.576 -13.406 -7.715 1 96.62 165 GLN B O 1
ATOM 3638 N N . GLU B 1 166 ? 3.863 -11.648 -7.414 1 97.38 166 GLU B N 1
ATOM 3639 C CA . GLU B 1 166 ? 3.748 -11.617 -5.961 1 97.38 166 GLU B CA 1
ATOM 3640 C C . GLU B 1 166 ? 2.307 -11.367 -5.527 1 97.38 166 GLU B C 1
ATOM 3642 O O . GLU B 1 166 ? 1.948 -11.609 -4.371 1 97.38 166 GLU B O 1
ATOM 3647 N N . SER B 1 167 ? 1.526 -10.875 -6.406 1 98.12 167 SER B N 1
ATOM 3648 C CA . SER B 1 167 ? 0.142 -10.547 -6.082 1 98.12 167 SER B CA 1
ATOM 3649 C C . SER B 1 167 ? -0.823 -11.562 -6.684 1 98.12 167 SER B C 1
ATOM 3651 O O . SER B 1 167 ? -2.033 -11.328 -6.723 1 98.12 167 SER B O 1
ATOM 3653 N N . THR B 1 168 ? -0.322 -12.664 -7.203 1 98.75 168 THR B N 1
ATOM 3654 C CA . THR B 1 168 ? -1.137 -13.57 -8 1 98.75 168 THR B CA 1
ATOM 3655 C C . THR B 1 168 ? -1.338 -14.898 -7.273 1 98.75 168 THR B C 1
ATOM 3657 O O . THR B 1 168 ? -0.395 -15.445 -6.699 1 98.75 168 THR B O 1
ATOM 3660 N N . PHE B 1 169 ? -2.539 -15.367 -7.238 1 98.88 169 PHE B N 1
ATOM 3661 C CA . PHE B 1 169 ? -2.963 -16.609 -6.609 1 98.88 169 PHE B CA 1
ATOM 3662 C C . PHE B 1 169 ? -3.895 -17.391 -7.527 1 98.88 169 PHE B C 1
ATOM 3664 O O . PHE B 1 169 ? -4.586 -16.812 -8.359 1 98.88 169 PHE B O 1
ATOM 3671 N N . TRP B 1 170 ? -3.902 -18.688 -7.371 1 98.88 170 TRP B N 1
ATOM 3672 C CA . TRP B 1 170 ? -4.824 -19.5 -8.148 1 98.88 170 TRP B CA 1
ATOM 3673 C C . TRP B 1 170 ? -5.277 -20.719 -7.348 1 98.88 170 TRP B C 1
ATOM 3675 O O . TRP B 1 170 ? -4.676 -21.047 -6.324 1 98.88 170 TRP B O 1
ATOM 3685 N N . THR B 1 171 ? -6.312 -21.359 -7.754 1 98.81 171 THR B N 1
ATOM 3686 C CA . THR B 1 171 ? -6.898 -22.453 -7.004 1 98.81 171 THR B CA 1
ATOM 3687 C C . THR B 1 171 ? -6.25 -23.781 -7.391 1 98.81 171 THR B C 1
ATOM 3689 O O . THR B 1 171 ? -5.645 -23.891 -8.461 1 98.81 171 THR B O 1
ATOM 3692 N N . GLN B 1 172 ? -6.391 -24.719 -6.543 1 98.25 172 GLN B N 1
ATOM 3693 C CA . GLN B 1 172 ? -5.949 -26.078 -6.805 1 98.25 172 GLN B CA 1
ATOM 3694 C C . GLN B 1 172 ? -6.609 -26.641 -8.062 1 98.25 172 GLN B C 1
ATOM 3696 O O . GLN B 1 172 ? -6.008 -27.438 -8.781 1 98.25 172 GLN B O 1
ATOM 3701 N N . LYS B 1 173 ? -7.805 -26.219 -8.32 1 97.81 173 LYS B N 1
ATOM 3702 C CA . LYS B 1 173 ? -8.562 -26.656 -9.484 1 97.81 173 LYS B CA 1
ATOM 3703 C C . LYS B 1 173 ? -7.777 -26.422 -10.773 1 97.81 173 LYS B C 1
ATOM 3705 O O . LYS B 1 173 ? -7.707 -27.297 -11.641 1 97.81 173 LYS B O 1
ATOM 3710 N N . VAL B 1 174 ? -7.176 -25.281 -10.883 1 98.56 174 VAL B N 1
ATOM 3711 C CA . VAL B 1 174 ? -6.445 -24.969 -12.109 1 98.56 174 VAL B CA 1
ATOM 3712 C C . VAL B 1 174 ? -4.984 -25.391 -11.953 1 98.56 174 VAL B C 1
ATOM 3714 O O . VAL B 1 174 ? -4.309 -25.688 -12.945 1 98.56 174 VAL B O 1
ATOM 3717 N N . HIS B 1 175 ? -4.52 -25.484 -10.75 1 98.75 175 HIS B N 1
ATOM 3718 C CA . HIS B 1 175 ? -3.135 -25.859 -10.477 1 98.75 175 HIS B CA 1
ATOM 3719 C C . HIS B 1 175 ? -2.834 -27.266 -10.969 1 98.75 175 HIS B C 1
ATOM 3721 O O . HIS B 1 175 ? -1.769 -27.516 -11.539 1 98.75 175 HIS B O 1
ATOM 3727 N N . GLN B 1 176 ? -3.729 -28.156 -10.805 1 97.94 176 GLN B N 1
ATOM 3728 C CA . GLN B 1 176 ? -3.52 -29.578 -11.07 1 97.94 176 GLN B CA 1
ATOM 3729 C C . GLN B 1 176 ? -3.275 -29.828 -12.562 1 97.94 176 GLN B C 1
ATOM 3731 O O . GLN B 1 176 ? -2.762 -30.875 -12.945 1 97.94 176 GLN B O 1
ATOM 3736 N N . ASN B 1 177 ? -3.619 -28.859 -13.375 1 98.12 177 ASN B N 1
ATOM 3737 C CA . ASN B 1 177 ? -3.49 -29.031 -14.82 1 98.12 177 ASN B CA 1
ATOM 3738 C C . ASN B 1 177 ? -2.227 -28.359 -15.352 1 98.12 177 ASN B C 1
ATOM 3740 O O . ASN B 1 177 ? -2.004 -28.312 -16.562 1 98.12 177 ASN B O 1
ATOM 3744 N N . LEU B 1 178 ? -1.391 -27.875 -14.531 1 98.44 178 LEU B N 1
ATOM 3745 C CA . LEU B 1 178 ? -0.174 -27.188 -14.953 1 98.44 178 LEU B CA 1
ATOM 3746 C C . LEU B 1 178 ? 0.861 -28.188 -15.453 1 98.44 178 LEU B C 1
ATOM 3748 O O . LEU B 1 178 ? 1.015 -29.281 -14.883 1 98.44 178 LEU B O 1
ATOM 3752 N N . ASP B 1 179 ? 1.528 -27.859 -16.5 1 98.56 179 ASP B N 1
ATOM 3753 C CA . ASP B 1 179 ? 2.65 -28.641 -17 1 98.56 179 ASP B CA 1
ATOM 3754 C C . ASP B 1 179 ? 3.934 -28.328 -16.234 1 98.56 179 ASP B C 1
ATOM 3756 O O . ASP B 1 179 ? 4.766 -27.547 -16.703 1 98.56 179 ASP B O 1
ATOM 3760 N N . LEU B 1 180 ? 4.148 -28.984 -15.188 1 98.38 180 LEU B N 1
ATOM 3761 C CA . LEU B 1 180 ? 5.27 -28.703 -14.289 1 98.38 180 LEU B CA 1
ATOM 3762 C C . LEU B 1 180 ? 6.582 -29.188 -14.898 1 98.38 180 LEU B C 1
ATOM 3764 O O . LEU B 1 180 ? 7.645 -28.625 -14.609 1 98.38 180 LEU B O 1
ATOM 3768 N N . GLU B 1 181 ? 6.5 -30.203 -15.703 1 98.06 181 GLU B N 1
ATOM 3769 C CA . GLU B 1 181 ? 7.719 -30.688 -16.359 1 98.06 181 GLU B CA 1
ATOM 3770 C C . GLU B 1 181 ? 8.312 -29.609 -17.266 1 98.06 181 GLU B C 1
ATOM 3772 O O . GLU B 1 181 ? 9.516 -29.344 -17.219 1 98.06 181 GLU B O 1
ATOM 3777 N N . THR B 1 182 ? 7.461 -29.016 -18.062 1 98.19 182 THR B N 1
ATOM 3778 C CA . THR B 1 182 ? 7.934 -27.953 -18.938 1 98.19 182 THR B CA 1
ATOM 3779 C C . THR B 1 182 ? 8.375 -26.734 -18.141 1 98.19 182 THR B C 1
ATOM 3781 O O . THR B 1 182 ? 9.336 -26.062 -18.5 1 98.19 182 THR B O 1
ATOM 3784 N N . LEU B 1 183 ? 7.707 -26.469 -17.047 1 98.31 183 LEU B N 1
ATOM 3785 C CA . LEU B 1 183 ? 8.086 -25.344 -16.203 1 98.31 183 LEU B CA 1
ATOM 3786 C C . LEU B 1 183 ? 9.547 -25.438 -15.797 1 98.31 183 LEU B C 1
ATOM 3788 O O . LEU B 1 183 ? 10.25 -24.422 -15.758 1 98.31 183 LEU B O 1
ATOM 3792 N N . LYS B 1 184 ? 10.047 -26.625 -15.617 1 97.44 184 LYS B N 1
ATOM 3793 C CA . LYS B 1 184 ? 11.414 -26.859 -15.172 1 97.44 184 LYS B CA 1
ATOM 3794 C C . LYS B 1 184 ? 12.422 -26.344 -16.188 1 97.44 184 LYS B C 1
ATOM 3796 O O . LYS B 1 184 ? 13.57 -26.062 -15.844 1 97.44 184 LYS B O 1
ATOM 3801 N N . SER B 1 185 ? 12.008 -26.25 -17.344 1 95.44 185 SER B N 1
ATOM 3802 C CA . SER B 1 185 ? 12.945 -25.953 -18.438 1 95.44 185 SER B CA 1
ATOM 3803 C C . SER B 1 185 ? 13.156 -24.453 -18.594 1 95.44 185 SER B C 1
ATOM 3805 O O . SER B 1 185 ? 14.086 -24.031 -19.297 1 95.44 185 SER B O 1
ATOM 3807 N N . TRP B 1 186 ? 12.352 -23.625 -17.969 1 95.62 186 TRP B N 1
ATOM 3808 C CA . TRP B 1 186 ? 12.484 -22.188 -18.109 1 95.62 186 TRP B CA 1
ATOM 3809 C C . TRP B 1 186 ? 13.484 -21.625 -17.094 1 95.62 186 TRP B C 1
ATOM 3811 O O . TRP B 1 186 ? 13.641 -22.172 -16 1 95.62 186 TRP B O 1
ATOM 3821 N N . GLN B 1 187 ? 14.133 -20.5 -17.469 1 93.44 187 GLN B N 1
ATOM 3822 C CA . GLN B 1 187 ? 15.133 -19.906 -16.594 1 93.44 187 GLN B CA 1
ATOM 3823 C C . GLN B 1 187 ? 14.703 -18.5 -16.141 1 93.44 187 GLN B C 1
ATOM 3825 O O . GLN B 1 187 ? 15.031 -18.078 -15.031 1 93.44 187 GLN B O 1
ATOM 3830 N N . TYR B 1 188 ? 13.984 -17.812 -16.969 1 92.94 188 TYR B N 1
ATOM 3831 C CA . TYR B 1 188 ? 13.719 -16.406 -16.703 1 92.94 188 TYR B CA 1
ATOM 3832 C C . TYR B 1 188 ? 12.219 -16.125 -16.734 1 92.94 188 TYR B C 1
ATOM 3834 O O . TYR B 1 188 ? 11.672 -15.5 -15.82 1 92.94 188 TYR B O 1
ATOM 3842 N N . ALA B 1 189 ? 11.531 -16.703 -17.688 1 94.56 189 ALA B N 1
ATOM 3843 C CA . ALA B 1 189 ? 10.156 -16.297 -17.938 1 94.56 189 ALA B CA 1
ATOM 3844 C C . ALA B 1 189 ? 9.18 -17.406 -17.562 1 94.56 189 ALA B C 1
ATOM 3846 O O . ALA B 1 189 ? 8.141 -17.578 -18.203 1 94.56 189 ALA B O 1
ATOM 3847 N N . GLY B 1 190 ? 9.562 -18.219 -16.578 1 96.62 190 GLY B N 1
ATOM 3848 C CA . GLY B 1 190 ? 8.672 -19.281 -16.125 1 96.62 190 GLY B CA 1
ATOM 3849 C C . GLY B 1 190 ? 7.34 -18.766 -15.625 1 96.62 190 GLY B C 1
ATOM 3850 O O . GLY B 1 190 ? 6.332 -19.469 -15.688 1 96.62 190 GLY B O 1
ATOM 3851 N N . ASP B 1 191 ? 7.363 -17.516 -15.117 1 96.69 191 ASP B N 1
ATOM 3852 C CA . ASP B 1 191 ? 6.109 -16.922 -14.664 1 96.69 191 ASP B CA 1
ATOM 3853 C C . ASP B 1 191 ? 5.145 -16.719 -15.828 1 96.69 191 ASP B C 1
ATOM 3855 O O . ASP B 1 191 ? 3.965 -17.062 -15.734 1 96.69 191 ASP B O 1
ATOM 3859 N N . TYR B 1 192 ? 5.676 -16.219 -16.906 1 97.31 192 TYR B N 1
ATOM 3860 C CA . TYR B 1 192 ? 4.805 -16.016 -18.047 1 97.31 192 TYR B CA 1
ATOM 3861 C C . TYR B 1 192 ? 4.258 -17.344 -18.578 1 97.31 192 TYR B C 1
ATOM 3863 O O . TYR B 1 192 ? 3.107 -17.422 -19.016 1 97.31 192 TYR B O 1
ATOM 3871 N N . PHE B 1 193 ? 5.098 -18.406 -18.609 1 97.94 193 PHE B N 1
ATOM 3872 C CA . PHE B 1 193 ? 4.637 -19.734 -18.969 1 97.94 193 PHE B CA 1
ATOM 3873 C C . PHE B 1 193 ? 3.463 -20.156 -18.094 1 97.94 193 PHE B C 1
ATOM 3875 O O . PHE B 1 193 ? 2.451 -20.656 -18.594 1 97.94 193 PHE B O 1
ATOM 3882 N N . LEU B 1 194 ? 3.57 -19.906 -16.797 1 98.44 194 LEU B N 1
ATOM 3883 C CA . LEU B 1 194 ? 2.49 -20.219 -15.867 1 98.44 194 LEU B CA 1
ATOM 3884 C C . LEU B 1 194 ? 1.226 -19.438 -16.219 1 98.44 194 LEU B C 1
ATOM 3886 O O . LEU B 1 194 ? 0.127 -20 -16.203 1 98.44 194 LEU B O 1
ATOM 3890 N N . TRP B 1 195 ? 1.402 -18.141 -16.5 1 98.19 195 TRP B N 1
ATOM 3891 C CA . TRP B 1 195 ? 0.244 -17.328 -16.859 1 98.19 195 TRP B CA 1
ATOM 3892 C C . TRP B 1 195 ? -0.445 -17.891 -18.109 1 98.19 195 TRP B C 1
ATOM 3894 O O . TRP B 1 195 ? -1.675 -17.969 -18.156 1 98.19 195 TRP B O 1
ATOM 3904 N N . CYS B 1 196 ? 0.336 -18.312 -19.078 1 97.88 196 CYS B N 1
ATOM 3905 C CA . CYS B 1 196 ? -0.237 -18.891 -20.281 1 97.88 196 CYS B CA 1
ATOM 3906 C C . CYS B 1 196 ? -0.995 -20.172 -19.969 1 97.88 196 CYS B C 1
ATOM 3908 O O . CYS B 1 196 ? -2.076 -20.406 -20.5 1 97.88 196 CYS B O 1
ATOM 3910 N N . GLN B 1 197 ? -0.438 -20.969 -19.141 1 98.5 197 GLN B N 1
ATOM 3911 C CA . GLN B 1 197 ? -1.094 -22.219 -18.75 1 98.5 197 GLN B CA 1
ATOM 3912 C C . GLN B 1 197 ? -2.412 -21.938 -18.031 1 98.5 197 GLN B C 1
ATOM 3914 O O . GLN B 1 197 ? -3.418 -22.609 -18.281 1 98.5 197 GLN B O 1
ATOM 3919 N N . LEU B 1 198 ? -2.414 -21 -17.156 1 98.62 198 LEU B N 1
ATOM 3920 C CA . LEU B 1 198 ? -3.619 -20.641 -16.406 1 98.62 198 LEU B CA 1
ATOM 3921 C C . LEU B 1 198 ? -4.656 -20 -17.328 1 98.62 198 LEU B C 1
ATOM 3923 O O . LEU B 1 198 ? -5.852 -20.281 -17.203 1 98.62 198 LEU B O 1
ATOM 3927 N N . ALA B 1 199 ? -4.191 -19.234 -18.234 1 98.12 199 ALA B N 1
ATOM 3928 C CA . ALA B 1 199 ? -5.078 -18.531 -19.172 1 98.12 199 ALA B CA 1
ATOM 3929 C C . ALA B 1 199 ? -5.836 -19.516 -20.047 1 98.12 199 ALA B C 1
ATOM 3931 O O . ALA B 1 199 ? -6.922 -19.219 -20.547 1 98.12 199 ALA B O 1
ATOM 3932 N N . LYS B 1 200 ? -5.293 -20.688 -20.234 1 97.88 200 LYS B N 1
ATOM 3933 C CA . LYS B 1 200 ? -5.98 -21.734 -20.984 1 97.88 200 LYS B CA 1
ATOM 3934 C C . LYS B 1 200 ? -7.199 -22.25 -20.234 1 97.88 200 LYS B C 1
ATOM 3936 O O . LYS B 1 200 ? -8.078 -22.875 -20.812 1 97.88 200 LYS B O 1
ATOM 3941 N N . GLN B 1 201 ? -7.25 -21.906 -18.969 1 98.12 201 GLN B N 1
ATOM 3942 C CA . GLN B 1 201 ? -8.25 -22.562 -18.141 1 98.12 201 GLN B CA 1
ATOM 3943 C C . GLN B 1 201 ? -9.273 -21.547 -17.609 1 98.12 201 GLN B C 1
ATOM 3945 O O . GLN B 1 201 ? -10.438 -21.891 -17.391 1 98.12 201 GLN B O 1
ATOM 3950 N N . THR B 1 202 ? -8.844 -20.344 -17.312 1 98.06 202 THR B N 1
ATOM 3951 C CA . THR B 1 202 ? -9.734 -19.406 -16.625 1 98.06 202 THR B CA 1
ATOM 3952 C C . THR B 1 202 ? -9.258 -17.969 -16.844 1 98.06 202 THR B C 1
ATOM 3954 O O . THR B 1 202 ? -8.125 -17.734 -17.281 1 98.06 202 THR B O 1
ATOM 3957 N N . GLU B 1 203 ? -10.133 -16.984 -16.562 1 96.62 203 GLU B N 1
ATOM 3958 C CA . GLU B 1 203 ? -9.797 -15.562 -16.641 1 96.62 203 GLU B CA 1
ATOM 3959 C C . GLU B 1 203 ? -9 -15.109 -15.414 1 96.62 203 GLU B C 1
ATOM 3961 O O . GLU B 1 203 ? -9.266 -15.555 -14.297 1 96.62 203 GLU B O 1
ATOM 3966 N N . LEU B 1 204 ? -8.047 -14.25 -15.672 1 97.56 204 LEU B N 1
ATOM 3967 C CA . LEU B 1 204 ? -7.379 -13.578 -14.57 1 97.56 204 LEU B CA 1
ATOM 3968 C C . LEU B 1 204 ? -8.227 -12.414 -14.055 1 97.56 204 LEU B C 1
ATOM 3970 O O . LEU B 1 204 ? -8.492 -11.461 -14.781 1 97.56 204 LEU B O 1
ATOM 3974 N N . GLN B 1 205 ? -8.633 -12.508 -12.82 1 96.94 205 GLN B N 1
ATOM 3975 C CA . GLN B 1 205 ? -9.438 -11.445 -12.219 1 96.94 205 GLN B CA 1
ATOM 3976 C C . GLN B 1 205 ? -8.57 -10.461 -11.453 1 96.94 205 GLN B C 1
ATOM 3978 O O . GLN B 1 205 ? -7.633 -10.859 -10.758 1 96.94 205 GLN B O 1
ATOM 3983 N N . VAL B 1 206 ? -8.844 -9.219 -11.633 1 95.56 206 VAL B N 1
ATOM 3984 C CA . VAL B 1 206 ? -8.117 -8.172 -10.906 1 95.56 206 VAL B CA 1
ATOM 3985 C C . VAL B 1 206 ? -8.898 -7.777 -9.656 1 95.56 206 VAL B C 1
ATOM 3987 O O . VAL B 1 206 ? -10.102 -7.531 -9.719 1 95.56 206 VAL B O 1
ATOM 3990 N N . VAL B 1 207 ? -8.25 -7.828 -8.562 1 96.56 207 VAL B N 1
ATOM 3991 C CA . VAL B 1 207 ? -8.805 -7.391 -7.289 1 96.56 207 VAL B CA 1
ATOM 3992 C C . VAL B 1 207 ? -8.188 -6.051 -6.891 1 96.56 207 VAL B C 1
ATOM 3994 O O . VAL B 1 207 ? -6.965 -5.895 -6.902 1 96.56 207 VAL B O 1
ATOM 3997 N N . ARG B 1 208 ? -9.039 -5.113 -6.566 1 95.25 208 ARG B N 1
ATOM 3998 C CA . ARG B 1 208 ? -8.555 -3.807 -6.121 1 95.25 208 ARG B CA 1
ATOM 3999 C C . ARG B 1 208 ? -8.062 -3.865 -4.68 1 95.25 208 ARG B C 1
ATOM 4001 O O . ARG B 1 208 ? -8.641 -3.227 -3.797 1 95.25 208 ARG B O 1
ATOM 4008 N N . SER B 1 209 ? -6.996 -4.555 -4.5 1 97.25 209 SER B N 1
ATOM 4009 C CA . SER B 1 209 ? -6.398 -4.68 -3.176 1 97.25 209 SER B CA 1
ATOM 4010 C C . SER B 1 209 ? -4.895 -4.906 -3.268 1 97.25 209 SER B C 1
ATOM 4012 O O . SER B 1 209 ? -4.391 -5.352 -4.301 1 97.25 209 SER B O 1
ATOM 4014 N N . TYR B 1 210 ? -4.266 -4.516 -2.18 1 97 210 TYR B N 1
ATOM 4015 C CA . TYR B 1 210 ? -2.832 -4.723 -1.988 1 97 210 TYR B CA 1
ATOM 4016 C C . TYR B 1 210 ? -2.553 -6.117 -1.436 1 97 210 TYR B C 1
ATOM 4018 O O . TYR B 1 210 ? -2.859 -6.402 -0.276 1 97 210 TYR B O 1
ATOM 4026 N N . LEU B 1 211 ? -1.906 -7.02 -2.264 1 98.31 211 LEU B N 1
ATOM 4027 C CA . LEU B 1 211 ? -1.712 -8.406 -1.866 1 98.31 211 LEU B CA 1
ATOM 4028 C C . LEU B 1 211 ? -0.235 -8.703 -1.627 1 98.31 211 LEU B C 1
ATOM 4030 O O . LEU B 1 211 ? 0.133 -9.242 -0.58 1 98.31 211 LEU B O 1
ATOM 4034 N N . GLY B 1 212 ? 0.579 -8.352 -2.504 1 97.81 212 GLY B N 1
ATOM 4035 C CA . GLY B 1 212 ? 2.02 -8.539 -2.428 1 97.81 212 GLY B CA 1
ATOM 4036 C C . GLY B 1 212 ? 2.797 -7.539 -3.262 1 97.81 212 GLY B C 1
ATOM 4037 O O . GLY B 1 212 ? 2.209 -6.652 -3.885 1 97.81 212 GLY B O 1
ATOM 4038 N N . GLY B 1 213 ? 4.133 -7.672 -3.209 1 97.19 213 GLY B N 1
ATOM 4039 C CA . GLY B 1 213 ? 4.949 -6.734 -3.963 1 97.19 213 GLY B CA 1
ATOM 4040 C C . GLY B 1 213 ? 6.344 -7.258 -4.254 1 97.19 213 GLY B C 1
ATOM 4041 O O . GLY B 1 213 ? 6.805 -8.195 -3.604 1 97.19 213 GLY B O 1
ATOM 4042 N N . PHE B 1 214 ? 6.93 -6.637 -5.227 1 96.31 214 PHE B N 1
ATOM 4043 C CA . PHE B 1 214 ? 8.281 -6.938 -5.691 1 96.31 214 PHE B CA 1
ATOM 4044 C C . PHE B 1 214 ? 9.289 -5.961 -5.09 1 96.31 214 PHE B C 1
ATOM 4046 O O . PHE B 1 214 ? 9.125 -4.746 -5.207 1 96.31 214 PHE B O 1
ATOM 4053 N N . LYS B 1 215 ? 10.273 -6.5 -4.488 1 95.56 215 LYS B N 1
ATOM 4054 C CA . LYS B 1 215 ? 11.328 -5.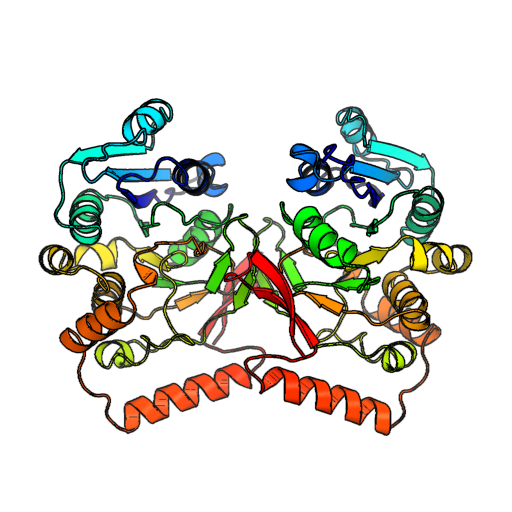652 -3.928 1 95.56 215 LYS B CA 1
ATOM 4055 C C . LYS B 1 215 ? 12.531 -5.586 -4.859 1 95.56 215 LYS B C 1
ATOM 4057 O O . LYS B 1 215 ? 13.156 -6.605 -5.156 1 95.56 215 LYS B O 1
ATOM 4062 N N . ARG B 1 216 ? 12.852 -4.367 -5.254 1 92.06 216 ARG B N 1
ATOM 4063 C CA . ARG B 1 216 ? 14.023 -4.152 -6.105 1 92.06 216 ARG B CA 1
ATOM 4064 C C . ARG B 1 216 ? 15.312 -4.238 -5.297 1 92.06 216 ARG B C 1
ATOM 4066 O O . ARG B 1 216 ? 15.43 -3.621 -4.238 1 92.06 216 ARG B O 1
ATOM 4073 N N . GLN B 1 217 ? 16.141 -5.059 -5.73 1 83.94 217 GLN B N 1
ATOM 4074 C CA . GLN B 1 217 ? 17.469 -5.188 -5.16 1 83.94 217 GLN B CA 1
ATOM 4075 C C . GLN B 1 217 ? 18.516 -5.324 -6.258 1 83.94 217 GLN B C 1
ATOM 4077 O O . GLN B 1 217 ? 18.25 -5.875 -7.328 1 83.94 217 GLN B O 1
ATOM 4082 N N . PRO B 1 218 ? 19.672 -4.805 -5.961 1 76.81 218 PRO B N 1
ATOM 4083 C CA . PRO B 1 218 ? 20.719 -4.953 -6.969 1 76.81 218 PRO B CA 1
ATOM 4084 C C . PRO B 1 218 ? 21.094 -6.414 -7.238 1 76.81 218 PRO B C 1
ATOM 4086 O O . PRO B 1 218 ? 21.125 -7.223 -6.309 1 76.81 218 PRO B O 1
ATOM 4089 N N . GLY B 1 219 ? 21.219 -6.793 -8.508 1 71.88 219 GLY B N 1
ATOM 4090 C CA . GLY B 1 219 ? 21.75 -8.102 -8.867 1 71.88 219 GLY B CA 1
ATOM 4091 C C . GLY B 1 219 ? 20.672 -9.141 -9.086 1 71.88 219 GLY B C 1
ATOM 4092 O O . GLY B 1 219 ? 20.969 -10.305 -9.336 1 71.88 219 GLY B O 1
ATOM 4093 N N . GLN B 1 220 ? 19.516 -8.711 -9.141 1 76.12 220 GLN B N 1
ATOM 4094 C CA . GLN B 1 220 ? 18.422 -9.656 -9.258 1 76.12 220 GLN B CA 1
ATOM 4095 C C . GLN B 1 220 ? 18.281 -10.156 -10.695 1 76.12 220 GLN B C 1
ATOM 4097 O O . GLN B 1 220 ? 18.703 -9.477 -11.641 1 76.12 220 GLN B O 1
ATOM 4102 N N . LEU B 1 221 ? 17.734 -11.398 -10.773 1 74.94 221 LEU B N 1
ATOM 4103 C CA . LEU B 1 221 ? 17.469 -12.047 -12.055 1 74.94 221 LEU B CA 1
ATOM 4104 C C . LEU B 1 221 ? 16.609 -11.148 -12.953 1 74.94 221 LEU B C 1
ATOM 4106 O O . LEU B 1 221 ? 16.781 -11.148 -14.172 1 74.94 221 LEU B O 1
ATOM 4110 N N . SER B 1 222 ? 15.812 -10.375 -12.414 1 75.44 222 SER B N 1
ATOM 4111 C CA . SER B 1 222 ? 14.867 -9.539 -13.148 1 75.44 222 SER B CA 1
ATOM 4112 C C . SER B 1 222 ? 15.578 -8.461 -13.945 1 75.44 222 SER B C 1
ATOM 4114 O O . SER B 1 222 ? 14.992 -7.836 -14.828 1 75.44 222 SER B O 1
ATOM 4116 N N . GLU B 1 223 ? 16.781 -8.297 -13.695 1 78 223 GLU B N 1
ATOM 4117 C CA . GLU B 1 223 ? 17.547 -7.301 -14.43 1 78 223 GLU B CA 1
ATOM 4118 C C . GLU B 1 223 ? 17.906 -7.797 -15.828 1 78 223 GLU B C 1
ATOM 4120 O O . GLU B 1 223 ? 18.266 -7.004 -16.703 1 78 223 GLU B O 1
ATOM 4125 N N . ARG B 1 224 ? 17.844 -9.172 -15.93 1 79.38 224 ARG B N 1
ATOM 4126 C CA . ARG B 1 224 ? 18.156 -9.75 -17.234 1 79.38 224 ARG B CA 1
ATOM 4127 C C . ARG B 1 224 ? 16.922 -9.742 -18.141 1 79.38 224 ARG B C 1
ATOM 4129 O O . ARG B 1 224 ? 16.453 -10.805 -18.562 1 79.38 224 ARG B O 1
ATOM 4136 N N . ARG B 1 225 ? 16.547 -8.711 -18.578 1 84.62 225 ARG B N 1
ATOM 4137 C CA . ARG B 1 225 ? 15.305 -8.492 -19.312 1 84.62 225 ARG B CA 1
ATOM 4138 C C . ARG B 1 225 ? 15.398 -9.055 -20.734 1 84.62 225 ARG B C 1
ATOM 4140 O O . ARG B 1 225 ? 14.414 -9.562 -21.266 1 84.62 225 ARG B O 1
ATOM 4147 N N . ASP B 1 226 ? 16.5 -8.875 -21.266 1 88 226 ASP B N 1
ATOM 4148 C CA . ASP B 1 226 ? 16.688 -9.383 -22.625 1 88 226 ASP B CA 1
ATOM 4149 C C . ASP B 1 226 ? 16.453 -10.891 -22.688 1 88 226 ASP B C 1
ATOM 4151 O O . ASP B 1 226 ? 15.742 -11.375 -23.562 1 88 226 ASP B O 1
ATOM 4155 N N . LEU B 1 227 ? 17.016 -11.617 -21.766 1 89.56 227 LEU B N 1
ATOM 4156 C CA . LEU B 1 227 ? 16.844 -13.062 -21.734 1 89.56 227 LEU B CA 1
ATOM 4157 C C . LEU B 1 227 ? 15.406 -13.438 -21.406 1 89.56 227 LEU B C 1
ATOM 4159 O O . LEU B 1 227 ? 14.875 -14.414 -21.938 1 89.56 227 LEU B O 1
ATOM 4163 N N . TYR B 1 228 ? 14.797 -12.664 -20.594 1 92.25 228 TYR B N 1
ATOM 4164 C CA . TYR B 1 228 ? 13.383 -12.859 -20.297 1 92.25 228 TYR B CA 1
ATOM 4165 C C . TYR B 1 228 ? 12.531 -12.734 -21.547 1 92.25 228 TYR B C 1
ATOM 4167 O O . TYR B 1 228 ? 11.719 -13.609 -21.859 1 92.25 228 TYR B O 1
ATOM 4175 N N . HIS B 1 229 ? 12.766 -11.703 -22.328 1 91.75 229 HIS B N 1
ATOM 4176 C CA . HIS B 1 229 ? 12 -11.453 -23.547 1 91.75 229 HIS B CA 1
ATOM 4177 C C . HIS B 1 229 ? 12.234 -12.555 -24.578 1 91.75 229 HIS B C 1
ATOM 4179 O O . HIS B 1 229 ? 11.32 -12.93 -25.312 1 91.75 229 HIS B O 1
ATOM 4185 N N . GLN B 1 230 ? 13.422 -12.977 -24.594 1 92.81 230 GLN B N 1
ATOM 4186 C CA . GLN B 1 230 ? 13.734 -14.062 -25.516 1 92.81 230 GLN B CA 1
ATOM 4187 C C . GLN B 1 230 ? 12.945 -15.32 -25.172 1 92.81 230 GLN B C 1
ATOM 4189 O O . GLN B 1 230 ? 12.406 -15.992 -26.062 1 92.81 230 GLN B O 1
ATOM 4194 N N . GLU B 1 231 ? 12.875 -15.648 -23.938 1 94.12 231 GLU B N 1
ATOM 4195 C CA . GLU B 1 231 ? 12.125 -16.828 -23.516 1 94.12 231 GLU B CA 1
ATOM 4196 C C . GLU B 1 231 ? 10.633 -16.656 -23.781 1 94.12 231 GLU B C 1
ATOM 4198 O O . GLU B 1 231 ? 9.969 -17.594 -24.219 1 94.12 231 GLU B O 1
ATOM 4203 N N . VAL B 1 232 ? 10.156 -15.477 -23.516 1 94.75 232 VAL B N 1
ATOM 4204 C CA . VAL B 1 232 ? 8.742 -15.227 -23.781 1 94.75 232 VAL B CA 1
ATOM 4205 C C . VAL B 1 232 ? 8.469 -15.422 -25.281 1 94.75 232 VAL B C 1
ATOM 4207 O O . VAL B 1 232 ? 7.441 -15.992 -25.641 1 94.75 232 VAL B O 1
ATOM 4210 N N . ALA B 1 233 ? 9.367 -14.984 -26.094 1 94.12 233 ALA B N 1
ATOM 4211 C CA . ALA B 1 233 ? 9.203 -15.117 -27.531 1 94.12 233 ALA B CA 1
ATOM 4212 C C . ALA B 1 233 ? 9.125 -16.578 -27.938 1 94.12 233 ALA B C 1
ATOM 4214 O O . ALA B 1 233 ? 8.461 -16.922 -28.938 1 94.12 233 ALA B O 1
ATOM 4215 N N . GLN B 1 234 ? 9.734 -17.406 -27.172 1 94.19 234 GLN B N 1
ATOM 4216 C CA . GLN B 1 234 ? 9.75 -18.828 -27.484 1 94.19 234 GLN B CA 1
ATOM 4217 C C . GLN B 1 234 ? 8.398 -19.469 -27.203 1 94.19 234 GLN B C 1
ATOM 4219 O O . GLN B 1 234 ? 8.062 -20.516 -27.781 1 94.19 234 GLN B O 1
ATOM 4224 N N . MET B 1 235 ? 7.645 -18.891 -26.344 1 94.5 235 MET B N 1
ATOM 4225 C CA . MET B 1 235 ? 6.41 -19.547 -25.922 1 94.5 235 MET B CA 1
ATOM 4226 C C . MET B 1 235 ? 5.191 -18.812 -26.469 1 94.5 235 MET B C 1
ATOM 4228 O O . MET B 1 235 ? 4.051 -19.172 -26.172 1 94.5 235 MET B O 1
ATOM 4232 N N . THR B 1 236 ? 5.461 -17.688 -27.234 1 95.81 236 THR B N 1
ATOM 4233 C CA . THR B 1 236 ? 4.348 -16.891 -27.734 1 95.81 236 THR B CA 1
ATOM 4234 C C . THR B 1 236 ? 4.387 -16.797 -29.266 1 95.81 236 THR B C 1
ATOM 4236 O O . THR B 1 236 ? 5.367 -17.219 -29.891 1 95.81 236 THR B O 1
ATOM 4239 N N . GLN B 1 237 ? 3.316 -16.375 -29.859 1 96.31 237 GLN B N 1
ATOM 4240 C CA . GLN B 1 237 ? 3.199 -16.141 -31.297 1 96.31 237 GLN B CA 1
ATOM 4241 C C . GLN B 1 237 ? 2.959 -14.672 -31.594 1 96.31 237 GLN B C 1
ATOM 4243 O O . GLN B 1 237 ? 2.518 -13.914 -30.734 1 96.31 237 GLN B O 1
ATOM 4248 N N . PRO B 1 238 ? 3.25 -14.219 -32.812 1 95.31 238 PRO B N 1
ATOM 4249 C CA . PRO B 1 238 ? 2.988 -12.82 -33.156 1 95.31 238 PRO B CA 1
ATOM 4250 C C . PRO B 1 238 ? 1.516 -12.445 -33 1 95.31 238 PRO B C 1
ATOM 4252 O O . PRO B 1 238 ? 0.634 -13.227 -33.375 1 95.31 238 PRO B O 1
ATOM 4255 N N . ALA B 1 239 ? 1.359 -11.312 -32.5 1 96 239 ALA B N 1
ATOM 4256 C CA . ALA B 1 239 ? -0.011 -10.867 -32.25 1 96 239 ALA B CA 1
ATOM 4257 C C . ALA B 1 239 ? -0.652 -10.367 -33.562 1 96 239 ALA B C 1
ATOM 4259 O O . ALA B 1 239 ? -0.077 -9.531 -34.25 1 96 239 ALA B O 1
ATOM 4260 N N . PRO B 1 240 ? -1.867 -10.797 -33.906 1 96.94 240 PRO B N 1
ATOM 4261 C CA . PRO B 1 240 ? -2.604 -10.18 -35 1 96.94 240 PRO B CA 1
ATOM 4262 C C . PRO B 1 240 ? -3.059 -8.758 -34.688 1 96.94 240 PRO B C 1
ATOM 4264 O O . PRO B 1 240 ? -3.07 -8.352 -33.531 1 96.94 240 PRO B O 1
ATOM 4267 N N . LEU B 1 241 ? -3.434 -8.055 -35.656 1 96.75 241 LEU B N 1
ATOM 4268 C CA . LEU B 1 241 ? -3.822 -6.66 -35.531 1 96.75 241 LEU B CA 1
ATOM 4269 C C . LEU B 1 241 ? -5.016 -6.52 -34.594 1 96.75 241 LEU B C 1
ATOM 4271 O O . LEU B 1 241 ? -5.062 -5.602 -33.75 1 96.75 241 LEU B O 1
ATOM 4275 N N . GLU B 1 242 ? -5.887 -7.414 -34.719 1 96.75 242 GLU B N 1
ATOM 4276 C CA . GLU B 1 242 ? -7.09 -7.363 -33.906 1 96.75 242 GLU B CA 1
ATOM 4277 C C . GLU B 1 242 ? -6.746 -7.469 -32.406 1 96.75 242 GLU B C 1
ATOM 4279 O O . GLU B 1 242 ? -7.352 -6.793 -31.578 1 96.75 242 GLU B O 1
ATOM 4284 N N . ALA B 1 243 ? -5.855 -8.305 -32.094 1 96.06 243 ALA B N 1
ATOM 4285 C CA . ALA B 1 243 ? -5.434 -8.484 -30.703 1 96.06 243 ALA B CA 1
ATOM 4286 C C . ALA B 1 243 ? -4.754 -7.227 -30.156 1 96.06 243 ALA B C 1
ATOM 4288 O O . ALA B 1 243 ? -5.012 -6.812 -29.031 1 96.06 243 ALA B O 1
ATOM 4289 N N . LYS B 1 244 ? -3.934 -6.625 -30.953 1 95.25 244 LYS B N 1
ATOM 4290 C CA . LYS B 1 244 ? -3.256 -5.391 -30.562 1 95.25 244 LYS B CA 1
ATOM 4291 C C . LYS B 1 244 ? -4.254 -4.262 -30.344 1 95.25 244 LYS B C 1
ATOM 4293 O O . LYS B 1 244 ? -4.129 -3.498 -29.375 1 95.25 244 LYS B O 1
ATOM 4298 N N . LEU B 1 245 ? -5.172 -4.195 -31.203 1 95.94 245 LEU B N 1
ATOM 4299 C CA . LEU B 1 245 ? -6.199 -3.166 -31.094 1 95.94 245 LEU B CA 1
ATOM 4300 C C . LEU B 1 245 ? -7.039 -3.377 -29.844 1 95.94 245 LEU B C 1
ATOM 4302 O O . LEU B 1 245 ? -7.395 -2.412 -29.156 1 95.94 245 LEU B O 1
ATOM 4306 N N . GLN B 1 246 ? -7.312 -4.668 -29.578 1 94.38 246 GLN B N 1
ATOM 4307 C CA . GLN B 1 246 ? -8.078 -4.992 -28.375 1 94.38 246 GLN B CA 1
ATOM 4308 C C . GLN B 1 246 ? -7.332 -4.57 -27.109 1 94.38 246 GLN B C 1
ATOM 4310 O O . GLN B 1 246 ? -7.922 -3.982 -26.203 1 94.38 246 GLN B O 1
ATOM 4315 N N . GLN B 1 247 ? -6.105 -4.895 -27.016 1 92.19 247 GLN B N 1
ATOM 4316 C CA . GLN B 1 247 ? -5.297 -4.512 -25.859 1 92.19 247 GLN B CA 1
ATOM 4317 C C . GLN B 1 247 ? -5.277 -2.998 -25.672 1 92.19 247 GLN B C 1
ATOM 4319 O O . GLN B 1 247 ? -5.441 -2.5 -24.562 1 92.19 247 GLN B O 1
ATOM 4324 N N . THR B 1 248 ? -5.086 -2.283 -26.797 1 90.38 248 THR B N 1
ATOM 4325 C CA . THR B 1 248 ? -5.043 -0.825 -26.781 1 90.38 248 THR B CA 1
ATOM 4326 C C . THR B 1 248 ? -6.383 -0.252 -26.312 1 90.38 248 THR B C 1
ATOM 4328 O O . THR B 1 248 ? -6.422 0.682 -25.516 1 90.38 248 THR B O 1
ATOM 4331 N N . TRP B 1 249 ? -7.355 -0.832 -26.828 1 89.62 249 TRP B N 1
ATOM 4332 C CA . TRP B 1 249 ? -8.695 -0.399 -26.453 1 89.62 249 TRP B CA 1
ATOM 4333 C C . TRP B 1 249 ? -8.938 -0.598 -24.953 1 89.62 249 TRP B C 1
ATOM 4335 O O . TRP B 1 249 ? -9.461 0.291 -24.281 1 89.62 249 TRP B O 1
ATOM 4345 N N . ASP B 1 250 ? -8.555 -1.769 -24.453 1 88 250 ASP B N 1
ATOM 4346 C CA . ASP B 1 250 ? -8.719 -2.062 -23.031 1 88 250 ASP B CA 1
ATOM 4347 C C . ASP B 1 250 ? -7.914 -1.086 -22.172 1 88 250 ASP B C 1
ATOM 4349 O O . ASP B 1 250 ? -8.398 -0.617 -21.141 1 88 250 ASP B O 1
ATOM 4353 N N . TYR B 1 251 ? -6.766 -0.745 -22.609 1 85.19 251 TYR B N 1
ATOM 4354 C CA . TYR B 1 251 ? -5.91 0.185 -21.875 1 85.19 251 TYR B CA 1
ATOM 4355 C C . TYR B 1 251 ? -6.523 1.58 -21.844 1 85.19 251 TYR B C 1
ATOM 4357 O O . TYR B 1 251 ? -6.559 2.221 -20.797 1 85.19 251 TYR B O 1
ATOM 4365 N N . CYS B 1 252 ? -6.98 2.068 -22.953 1 83.88 252 CYS B N 1
ATOM 4366 C CA . CYS B 1 252 ? -7.578 3.396 -23.062 1 83.88 252 CYS B CA 1
ATOM 4367 C C . CYS B 1 252 ? -8.828 3.496 -22.188 1 83.88 252 CYS B C 1
ATOM 4369 O O . CYS B 1 252 ? -9.023 4.48 -21.484 1 83.88 252 CYS B O 1
ATOM 4371 N N . ARG B 1 253 ? -9.594 2.459 -22.266 1 83.31 253 ARG B N 1
ATOM 4372 C CA . ARG B 1 253 ? -10.805 2.426 -21.453 1 83.31 253 ARG B CA 1
ATOM 4373 C C . ARG B 1 253 ? -10.469 2.455 -19.969 1 83.31 253 ARG B C 1
ATOM 4375 O O . ARG B 1 253 ? -11.141 3.137 -19.188 1 83.31 253 ARG B O 1
ATOM 4382 N N . TRP B 1 254 ? -9.453 1.695 -19.656 1 82.56 254 TRP B N 1
ATOM 4383 C CA . TRP B 1 254 ? -8.992 1.639 -18.266 1 82.56 254 TRP B CA 1
ATOM 4384 C C . TRP B 1 254 ? -8.492 3.002 -17.797 1 82.56 254 TRP B C 1
ATOM 4386 O O . TRP B 1 254 ? -8.758 3.418 -16.672 1 82.56 254 TRP B O 1
ATOM 4396 N N . ARG B 1 255 ? -7.828 3.73 -18.547 1 76.5 255 ARG B N 1
ATOM 4397 C CA . ARG B 1 255 ? -7.242 5.023 -18.203 1 76.5 255 ARG B CA 1
ATOM 4398 C C . ARG B 1 255 ? -8.32 6.094 -18.078 1 76.5 255 ARG B C 1
ATOM 4400 O O . ARG B 1 255 ? -8.203 7.008 -17.25 1 76.5 255 ARG B O 1
ATOM 4407 N N . TRP B 1 256 ? -9.32 5.891 -18.812 1 74.06 256 TRP B N 1
ATOM 4408 C CA . TRP B 1 256 ? -10.312 6.961 -18.875 1 74.06 256 TRP B CA 1
ATOM 4409 C C . TRP B 1 256 ? -11.438 6.703 -17.875 1 74.06 256 TRP B C 1
ATOM 4411 O O . TRP B 1 256 ? -12.055 7.645 -17.375 1 74.06 256 TRP B O 1
ATOM 4421 N N . GLN B 1 257 ? -11.719 5.449 -17.672 1 64.38 257 GLN B N 1
ATOM 4422 C CA . GLN B 1 257 ? -12.852 5.172 -16.797 1 64.38 257 GLN B CA 1
ATOM 4423 C C . GLN B 1 257 ? -12.438 5.18 -15.32 1 64.38 257 GLN B C 1
ATOM 4425 O O . GLN B 1 257 ? -11.383 4.637 -14.969 1 64.38 257 GLN B O 1
ATOM 4430 N N . LYS B 1 258 ? -13.016 5.996 -14.531 1 57.16 258 LYS B N 1
ATOM 4431 C CA . LYS B 1 258 ? -12.805 6.109 -13.086 1 57.16 258 LYS B CA 1
ATOM 4432 C C . LYS B 1 258 ? -13.109 4.789 -12.383 1 57.16 258 LYS B C 1
ATOM 4434 O O . LYS B 1 258 ? -12.391 4.398 -11.453 1 57.16 258 LYS B O 1
ATOM 4439 N N . ASN B 1 259 ? -14.297 4.262 -12.68 1 59.41 259 ASN B N 1
ATOM 4440 C CA . ASN B 1 259 ? -14.797 3.037 -12.062 1 59.41 259 ASN B CA 1
ATOM 4441 C C . ASN B 1 259 ? -14.703 1.852 -13.023 1 59.41 259 ASN B C 1
ATOM 4443 O O . ASN B 1 259 ? -15.617 1.614 -13.812 1 59.41 259 ASN B O 1
ATOM 4447 N N . TYR B 1 260 ? -13.43 1.259 -13 1 60.84 260 TYR B N 1
ATOM 4448 C CA . TYR B 1 260 ? -13.188 0.212 -13.984 1 60.84 260 TYR B CA 1
ATOM 4449 C C . TYR B 1 260 ? -14.125 -0.968 -13.773 1 60.84 260 TYR B C 1
ATOM 4451 O O . TYR B 1 260 ? -14.422 -1.338 -12.633 1 60.84 260 TYR B O 1
ATOM 4459 N N . HIS B 1 261 ? -14.547 -1.407 -14.906 1 71.94 261 HIS B N 1
ATOM 4460 C CA . HIS B 1 261 ? -15.289 -2.662 -15.008 1 71.94 261 HIS B CA 1
ATOM 4461 C C . HIS B 1 261 ? -14.344 -3.861 -14.93 1 71.94 261 HIS B C 1
ATOM 4463 O O . HIS B 1 261 ? -13.133 -3.711 -15.062 1 71.94 261 HIS B O 1
ATOM 4469 N N . ARG B 1 262 ? -14.812 -4.918 -14.43 1 83 262 ARG B N 1
ATOM 4470 C CA . ARG B 1 262 ? -14.164 -6.223 -14.398 1 83 262 ARG B CA 1
ATOM 4471 C C . ARG B 1 262 ? -13.078 -6.27 -13.32 1 83 262 ARG B C 1
ATOM 4473 O O . ARG B 1 262 ? -11.969 -6.734 -13.578 1 83 262 ARG B O 1
ATOM 4480 N N . VAL B 1 263 ? -13.383 -5.547 -12.297 1 91.44 263 VAL B N 1
ATOM 4481 C CA . VAL B 1 263 ? -12.5 -5.574 -11.133 1 91.44 263 VAL B CA 1
ATOM 4482 C C . VAL B 1 263 ? -13.297 -5.945 -9.891 1 91.44 263 VAL B C 1
ATOM 4484 O O . VAL B 1 263 ? -14.461 -5.551 -9.75 1 91.44 263 VAL B O 1
ATOM 4487 N N . TRP B 1 264 ? -12.742 -6.719 -9.07 1 94.5 264 TRP B N 1
ATOM 4488 C CA . TRP B 1 264 ? -13.32 -6.953 -7.75 1 94.5 264 TRP B CA 1
ATOM 4489 C C . TRP B 1 264 ? -13.031 -5.785 -6.816 1 94.5 264 TRP B C 1
ATOM 4491 O O . TRP B 1 264 ? -11.891 -5.344 -6.695 1 94.5 264 TRP B O 1
ATOM 4501 N N . ARG B 1 265 ? -14.07 -5.273 -6.176 1 94.44 265 ARG B N 1
ATOM 4502 C CA . ARG B 1 265 ? -13.961 -4.18 -5.219 1 94.44 265 ARG B CA 1
ATOM 4503 C C . ARG B 1 265 ? -14.68 -4.516 -3.918 1 94.44 265 ARG B C 1
ATOM 4505 O O . ARG B 1 265 ? -15.641 -5.285 -3.918 1 94.44 265 ARG B O 1
ATOM 4512 N N . PHE B 1 266 ? -14.227 -3.934 -2.9 1 94.81 266 PHE B N 1
ATOM 4513 C CA . PHE B 1 266 ? -14.875 -4.133 -1.612 1 94.81 266 PHE B CA 1
ATOM 4514 C C . PHE B 1 266 ? -16.094 -3.219 -1.474 1 94.81 266 PHE B C 1
ATOM 4516 O O . PHE B 1 266 ? -16 -2.014 -1.718 1 94.81 266 PHE B O 1
ATOM 4523 N N . ASN B 1 267 ? -17.141 -3.773 -1.168 1 92.69 267 ASN B N 1
ATOM 4524 C CA . ASN B 1 267 ? -18.375 -3.043 -0.855 1 92.69 267 ASN B CA 1
ATOM 4525 C C . ASN B 1 267 ? -18.562 -2.885 0.651 1 92.69 267 ASN B C 1
ATOM 4527 O O . ASN B 1 267 ? -18.953 -3.832 1.335 1 92.69 267 ASN B O 1
ATOM 4531 N N . SER B 1 268 ? -18.375 -1.725 1.152 1 88.62 268 SER B N 1
ATOM 4532 C CA . SER B 1 268 ? -18.391 -1.456 2.586 1 88.62 268 SER B CA 1
ATOM 4533 C C . SER B 1 268 ? -19.812 -1.573 3.148 1 88.62 268 SER B C 1
ATOM 4535 O O . SER B 1 268 ? -19.984 -1.815 4.344 1 88.62 268 SER B O 1
ATOM 4537 N N . ASN B 1 269 ? -20.828 -1.342 2.355 1 87.5 269 ASN B N 1
ATOM 4538 C CA . ASN B 1 269 ? -22.219 -1.414 2.816 1 87.5 269 ASN B CA 1
ATOM 4539 C C . ASN B 1 269 ? -22.594 -2.834 3.227 1 87.5 269 ASN B C 1
ATOM 4541 O O . ASN B 1 269 ? -23.344 -3.027 4.18 1 87.5 269 ASN B O 1
ATOM 4545 N N . ILE B 1 270 ? -22.062 -3.852 2.531 1 91.81 270 ILE B N 1
ATOM 4546 C CA . ILE B 1 270 ? -22.422 -5.23 2.83 1 91.81 270 ILE B CA 1
ATOM 4547 C C . ILE B 1 270 ? -21.203 -5.992 3.338 1 91.81 270 ILE B C 1
ATOM 4549 O O . ILE B 1 270 ? -21.266 -7.207 3.549 1 91.81 270 ILE B O 1
ATOM 4553 N N . ASP B 1 271 ? -20.062 -5.324 3.475 1 92.69 271 ASP B N 1
ATOM 4554 C CA . ASP B 1 271 ? -18.828 -5.875 4.027 1 92.69 271 ASP B CA 1
ATOM 4555 C C . ASP B 1 271 ? -18.375 -7.098 3.24 1 92.69 271 ASP B C 1
ATOM 4557 O O . ASP B 1 271 ? -18.094 -8.148 3.822 1 92.69 271 ASP B O 1
ATOM 4561 N N . GLN B 1 272 ? -18.391 -6.988 1.916 1 93.88 272 GLN B N 1
ATOM 4562 C CA . GLN B 1 272 ? -18 -8.102 1.054 1 93.88 272 GLN B CA 1
ATOM 4563 C C . GLN B 1 272 ? -17.281 -7.602 -0.195 1 93.88 272 GLN B C 1
ATOM 4565 O O . GLN B 1 272 ? -17.484 -6.465 -0.63 1 93.88 272 GLN B O 1
ATOM 4570 N N . TRP B 1 273 ? -16.406 -8.438 -0.722 1 95.06 273 TRP B N 1
ATOM 4571 C CA . TRP B 1 273 ? -15.828 -8.195 -2.043 1 95.06 273 TRP B CA 1
ATOM 4572 C C . TRP B 1 273 ? -16.828 -8.547 -3.141 1 95.06 273 TRP B C 1
ATOM 4574 O O . TRP B 1 273 ? -17.438 -9.625 -3.109 1 95.06 273 TRP B O 1
ATOM 4584 N N . CYS B 1 274 ? -16.938 -7.598 -4.086 1 92.44 274 CYS B N 1
ATOM 4585 C CA . CYS B 1 274 ? -17.922 -7.793 -5.148 1 92.44 274 CYS B CA 1
ATOM 4586 C C . CYS B 1 274 ? -17.297 -7.543 -6.516 1 92.44 274 CYS B C 1
ATOM 4588 O O . CYS B 1 274 ? -16.406 -6.695 -6.652 1 92.44 274 CYS B O 1
ATOM 4590 N N . TRP B 1 275 ? -17.797 -8.305 -7.41 1 89.25 275 TRP B N 1
ATOM 4591 C CA . TRP B 1 275 ? -17.406 -8.109 -8.805 1 89.25 275 TRP B CA 1
ATOM 4592 C C . TRP B 1 275 ? -18.141 -6.91 -9.406 1 89.25 275 TRP B C 1
ATOM 4594 O O . TRP B 1 275 ? -19.359 -6.809 -9.305 1 89.25 275 TRP B O 1
ATOM 4604 N N . TYR B 1 276 ? -17.328 -5.977 -9.883 1 77.38 276 TYR B N 1
ATOM 4605 C CA . TYR B 1 276 ? -17.953 -4.82 -10.523 1 77.38 276 TYR B CA 1
ATOM 4606 C C . TYR B 1 276 ? -17.828 -4.91 -12.047 1 77.38 276 TYR B C 1
ATOM 4608 O O . TYR B 1 276 ? -16.719 -4.898 -12.586 1 77.38 276 TYR B O 1
ATOM 4616 N N . LYS B 1 277 ? -18.922 -5.023 -12.75 1 70.44 277 LYS B N 1
ATOM 4617 C CA . LYS B 1 277 ? -19.031 -5.266 -14.188 1 70.44 277 LYS B CA 1
ATOM 4618 C C . LYS B 1 277 ? -18.703 -4.004 -14.984 1 70.44 277 LYS B C 1
ATOM 4620 O O . LYS B 1 277 ? -19.047 -2.895 -14.562 1 70.44 277 LYS B O 1
#

Foldseek 3Di:
DPPPPLPAFEEEEEEEDAQLVVQQVQAVCQQCQAPCCVVVSHDYAYEYQYQAHDPCVVVVVVVPDDPNYDYDYHHAPARLRSVLVSLVVDDTFKYAYDYRNWHWDRHQVVQVCQVCVVVPFFKEFEWEWEAEPVRHTPDTDFAFFDALVLLQQCPQVDPRRHGDRFGMMGGPVLSVQDPSVVSSVDHQQSVSSVSNSSSVPDGYAYEHDGTIYHYDDPPDSVVPSVSNVVVSPVRHDHDDPVSVVVVVVSVVCVVVDPDDARHWYADPVVRGIDHGD/DPPPPLPAFEEEEEEEDAQLVVQQVQAVCQQCQAPCCVVVSHHYAYEYQYQAHDPCVVVVVVVPPDPNYDYDYHHAPARLRSVLVSLVVDDTFKYAYDYRNWHWDRHQVVQVCQVCVVVPFFKEFEWEWEAEPVRHTPDTDFAFFDALVLLQQCPQVDPRRHGDRFGMMGGPVLSVQDPSVVSSVDHQQSVSSVSNSSSVPDGYAYEHDGTIYHYDDPPDSVVPSVSNVVVSPVRHDHDDPVSVVVVVVSVVCVVPDPDDARHWYADPVVRGIDHGD

InterPro domains:
  IPR001173 Glycosyltransferase 2-like [PF00535] (12-147)
  IPR029044 Nucleotide-diphospho-sugar transferases [G3DSA:3.90.550.10] (2-258)
  IPR029044 Nucleotide-diphospho-sugar transferases [SSF53448] (10-228)

Organism: NCBI:txid1188229

pLDDT: mean 92.08, std 11.17, range [24.06, 98.88]

Nearest PDB structures (foldseek):
  5tzi-assembly1_C  TM=7.720E-01  e=2.327E-11  Staphylococcus aureus
  5tz8-assembly1_B  TM=7.654E-01  e=4.305E-11  Staphylococcus aureus
  5hea-assembly1_A  TM=6.679E-01  e=4.159E-12  Streptococcus parasanguinis FW213
  6h1j-assembly1_B  TM=6.646E-01  e=9.322E-10  Staphylococcus aureus subsp. aureus N315
  8bz8-assembly3_E  TM=6.320E-01  e=2.999E-09  Listeria monocytogenes

Secondary structure (DSSP, 8-state):
--------EEEEEEEEESS-TTTHHHHHHHHHT-HHHHTTSEEEEEEEEE----STHHHHHHH---TTEEEEE---SSHHHHHHHHHTT--SSEEEE--BTBEE-TTHHHHHHHHHTTTS-SEEE--EEEE-TTS-EEEEEPPPPP-GGGGGGTGGGSTTT---GGG-EEEHHHHTT--HHHHTT-SS-HHHHHHHHHHTTSPPEEESS--EEEEP-TT-GGG-HHHHHHHHHHH--PPPHHHHHHHHHHHHHHHH-SS-SSEEEEETTTTEEEEE-/--------EEEEEEEEESS-TTTHHHHHHHHHT-HHHHTTSEEEEEEEEE----STHHHHHHH---TTEEEEE---SSHHHHHHHHHTT--SSEEEE--BTBEE-TTHHHHHHHHHTTTS-SEEE--EEEE-TTS-EEEEEPPPPP-GGGGGGTGGGSTTTPPPGGG-EEEHHHHTT--HHHHTT-SS-HHHHHHHHHHTTSPPEEESS--EEEEP-TT-GGG-HHHHHHHHHHH--PPPHHHHHHHHHHHHHHHH-SS-SSEEEEETTTTEEEEE-

Radius of gyration: 24.53 Å; Cα contacts (8 Å, |Δi|>4): 1118; chains: 2; bounding box: 65×63×66 Å